Protein AF-A0A7S3HHG1-F1 (afdb_monomer)

Nearest PDB structures (foldseek):
  6znu-assembly1_C  TM=4.482E-01  e=1.434E+00  Bdellovibrio bacteriovorus HD100
  6zng-assembly1_E  TM=4.384E-01  e=2.011E+00  Bdellovibrio bacteriovorus HD100
  1vmi-assembly1_A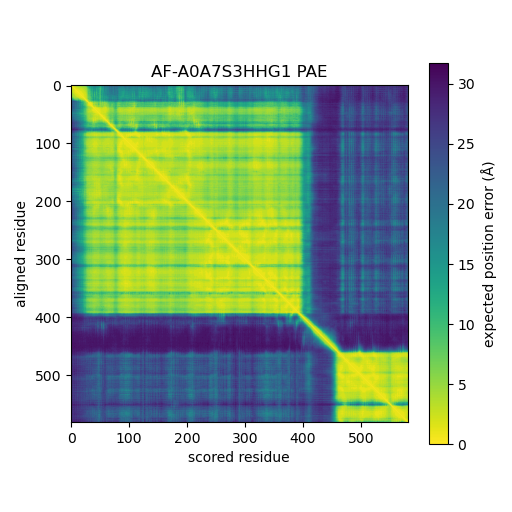-2  TM=3.589E-01  e=1.211E+00  Escherichia coli
  6zn9-assembly1_C  TM=3.569E-01  e=2.984E+00  Bdellovibrio bacteriovorus HD100

Sequence (581 aa):
YDISMGIISLRLALFLSVLLALDVVLSQDVESIAKEVGATFCKYLAFKNQIPRKYFDLCGEPSCNWDDWNDASASKEVAKKERVVLSYGHNGFGNQLWEHSVAFMIAESLKAKLMIAIIPDELSPGGYIPPNSWQGMSAMERMLPKDFQYELLPVNSSVRKLCDEETFLIADRPIDWRDKNYTSNFKRNLVNLINDPKPRCIKLLGYFQNLPLCADDTKRLWTPKLFQNVTIRPGDNDISIYLRCLPRHYHFNGRHFYESILNHTHFDNVWLFQAPECPNKLNENPSKDGIVASVVRLLTENYGAKRWPGLNGTDGTAMLLHDLAGLAMSKKLILPVSSWAFWGGMFSNATEIHVNAPPHHSVMYGQNQYIYHNEKTKEFFGSYSAKENDIIYKTNLTNHHHNKLRSKAVMKTHSSGTASVNAYVEDKNKNNGTAHAAAATSSLAGTGTNKMAQASDTNHTRLPVVFVYTVVPAICPGGLPSYIRIALEQAIFTQPDCDVILVSNFAECAIVRDSVKSVANLKLIDSTTIVSNRTIYYKNVSSSLFMTDGGGELWMTSALRFFIMEDLMLHYNYTEMIHVE

Mean predicted aligned error: 14.92 Å

Solvent-accessible surface area (backbone atoms only — not comparable to full-atom values): 34330 Å² total; per-residue (Å²): 116,72,71,60,55,51,54,51,50,51,51,50,51,51,51,50,50,50,51,51,51,49,50,57,66,70,53,61,61,56,65,65,51,28,65,61,41,21,18,51,51,21,34,48,35,16,74,69,61,76,37,66,60,85,44,39,82,69,31,57,71,60,80,72,80,59,86,49,70,61,69,38,64,52,58,80,63,92,53,84,51,50,40,34,27,38,27,36,36,45,61,19,43,35,30,27,54,38,32,48,54,52,43,47,50,43,11,55,49,57,59,15,32,49,32,38,37,73,56,51,46,91,78,23,77,93,58,41,73,48,70,53,19,65,53,20,46,57,39,45,64,71,58,45,66,72,91,33,39,49,84,74,50,56,89,85,31,67,69,53,50,45,42,72,71,47,81,69,69,53,63,51,43,75,71,55,68,65,33,63,71,50,55,74,42,42,66,62,53,50,52,53,58,71,69,43,64,56,71,42,43,45,35,39,40,42,40,60,78,88,55,88,71,51,61,68,37,52,31,62,61,49,45,64,51,54,46,69,86,63,88,71,64,56,52,80,51,21,35,36,34,50,46,69,56,48,65,91,83,37,74,57,84,56,56,66,54,56,50,58,48,59,76,74,50,89,62,80,48,36,34,36,46,66,41,90,75,38,80,92,69,76,64,94,51,72,90,74,41,52,78,61,49,46,34,52,46,46,40,37,73,76,59,64,33,37,70,54,84,73,64,91,76,84,57,65,41,60,36,52,46,50,51,43,36,32,50,14,57,19,28,24,40,38,38,55,61,41,58,52,44,48,48,23,59,63,56,26,80,38,69,35,35,39,32,51,34,70,92,65,31,81,85,63,81,95,46,85,34,46,30,28,25,34,74,91,80,49,38,34,64,14,38,77,33,82,89,77,71,42,72,52,59,76,42,60,79,85,44,98,68,77,77,93,73,81,81,80,73,86,76,83,74,84,81,87,73,89,77,82,87,78,90,85,81,88,84,89,83,86,85,87,88,82,90,82,91,87,88,86,88,88,86,90,86,85,88,81,83,89,79,85,90,70,89,71,84,71,82,72,78,51,52,78,46,78,44,79,54,74,75,52,81,83,52,30,90,69,38,53,57,68,70,59,54,50,49,52,54,49,46,52,71,74,36,80,69,41,43,38,34,44,35,25,41,35,92,82,29,56,46,40,52,63,66,46,71,83,51,79,86,60,42,79,43,48,41,80,81,50,54,44,74,66,45,54,49,50,51,62,56,43,51,71,74,41,61,81,56,82,73,55,48,56,68,54,48,64,50,48,50,57,47,47,51,53,25,48,26,66,74,68,69,50,90,76,84,87,89,84,133

Secondary structure (DSSP, 8-state):
-HHHHHHHHHHHHHHHHHHHHHHHHHT--HHHHHHHH-HHHHHHHHHTTSS-GGGGGGG-S------STHHHHS--S--SS-EEEEEEE-SSHHHHHHHHHHHHHHHHHTTPEEEEEEPPGGGSGGGSPPTTHHHHHHHHHHHS-GGGBGGGS-TT-HHHHHHHH---EEEESHHHHH-HHHHHHHHHHHHHHHH-SS-EEEEEEE--TTSPP-HHHHHHHHHHHHHTT------TTPEEEEE---TTTS----HHHHHHHHTTS--S-EEEEE-TTS-SS--SSGGG--HHHHHHHIIIIIS--EE--PPSSS-HHHHHHHHHHHHHT-SEEEE-S-HHHHHHHHH---SEEEEEPTTSS---TT-TTEEEEETTTTEEEEEEETTTTEEEEEEETT-SS-----------------PPP----------------------------------------PEEEEEE----TTTGGG-S-HHHHHHHHHHHHH-TTEEEEEEE-TTT-HHHHHHHTT-TT-EEEEGGGT--HHHHHHHHHHHHHHTTTTT--HHHHHHHHHHHHHHHHHHHT-S------

Organism: NCBI:txid89044

Foldseek 3Di:
DVVVVVVVVVVVVVVVVVVVVVVVVLPPPCVVVLLQLALQVVLVCLVVVVDPVVCNVVRDDQDQDAQECVQQADLPDPDLEAEEEEFAQADAQLLNLLRQLSSSSSCNSNSYHAAYEHDQQVRDVVSDGHPRSVLNVVLVCQQDDPSRYLVPDDPPDPLVVQVVPDDDADEADPVQCPDPVNVVCVSVVVVCQRPDSYYHYYHYYYRNPPTDGSLVSSLSHRVCSLCVPADDADDQQEEEEEADPCVVVAPGDFQCLVCVVVVPGGGDAYEYRYDPPQDPDADPDLVPDDRRSVNVCCCCVVRVYDYDDADPDDSVSVRLSNSLNRLQAYQHYEAEQDSSSVSSVSNHPHQAYEYEDPPRDDDPPPDQNYFYAHSVQRQGRWGQDPVVNDTDGPDDPVDPDDDDDDPPDDPDPDDPDDDDDDDDDDDDDDDDDDDDDDDDDDDDDDDDDDDDPDPPPPPPPQAEDEDEDEDDPLCLVVADPPVVLVVLLVCVVPRVSHQYEYEYQCVSRVSNVVVNVVRPRYHYHHLVVQADPVLVVLLVVLCVVCVPVPSCCPVSRVVSSVRSVVSVCVVVVPPDDDDDD

pLDDT: mean 82.78, std 19.8, range [23.3, 98.69]

Radius of gyration: 31.15 Å; Cα contacts (8 Å, |Δi|>4): 803; chains: 1; bounding box: 101×68×92 Å

Structure (mmCIF, N/CA/C/O backbone):
data_AF-A0A7S3HHG1-F1
#
_entry.id   AF-A0A7S3HHG1-F1
#
loop_
_atom_site.group_PDB
_atom_site.id
_atom_site.type_symbol
_atom_site.label_atom_id
_atom_site.label_alt_id
_atom_site.label_comp_id
_atom_site.label_asym_id
_atom_site.label_entity_id
_atom_site.label_seq_id
_atom_site.pdbx_PDB_ins_code
_atom_site.Cartn_x
_atom_site.Cartn_y
_atom_site.Cartn_z
_atom_site.occupancy
_atom_site.B_iso_or_equiv
_atom_site.auth_seq_id
_atom_site.auth_comp_id
_atom_site.auth_asym_id
_atom_site.auth_atom_id
_atom_site.pdbx_PDB_model_num
ATOM 1 N N . TYR A 1 1 ? 6.494 30.020 -58.181 1.00 51.09 1 TYR A N 1
ATOM 2 C CA . TYR A 1 1 ? 5.717 29.652 -56.982 1.00 51.09 1 TYR A CA 1
ATOM 3 C C . TYR A 1 1 ? 5.476 28.140 -56.892 1.00 51.09 1 TYR A C 1
ATOM 5 O O . TYR A 1 1 ? 5.622 27.611 -55.799 1.00 51.09 1 TYR A O 1
ATOM 13 N N . ASP A 1 2 ? 5.264 27.415 -58.000 1.00 53.53 2 ASP A N 1
ATOM 14 C CA . ASP A 1 2 ? 5.011 25.955 -57.972 1.00 53.53 2 ASP A CA 1
ATOM 15 C C . ASP A 1 2 ? 6.161 25.059 -57.475 1.00 53.53 2 ASP A C 1
ATOM 17 O O . ASP A 1 2 ? 5.926 24.085 -56.766 1.00 53.53 2 ASP A O 1
ATOM 21 N N . ILE A 1 3 ? 7.423 25.397 -57.758 1.00 60.91 3 ILE A N 1
ATOM 22 C CA . ILE A 1 3 ? 8.569 24.560 -57.338 1.00 60.91 3 ILE A CA 1
ATOM 23 C C . ILE A 1 3 ? 8.798 24.626 -55.812 1.00 60.91 3 ILE A C 1
ATOM 25 O O . ILE A 1 3 ? 9.244 23.661 -55.195 1.00 60.91 3 ILE A O 1
ATOM 29 N N . SER A 1 4 ? 8.426 25.743 -55.178 1.00 51.41 4 SER A N 1
ATOM 30 C CA . SER A 1 4 ? 8.552 25.941 -53.726 1.00 51.41 4 SER A CA 1
ATOM 31 C C . SER A 1 4 ? 7.576 25.054 -52.938 1.00 51.41 4 SER A C 1
ATOM 33 O O . SER A 1 4 ? 7.961 24.411 -51.962 1.00 51.41 4 SER A O 1
ATOM 35 N N . MET A 1 5 ? 6.332 24.928 -53.416 1.00 55.88 5 MET A N 1
ATOM 36 C CA . MET A 1 5 ? 5.294 24.101 -52.782 1.00 55.88 5 MET A CA 1
ATOM 37 C C . MET A 1 5 ? 5.595 22.597 -52.870 1.00 55.88 5 MET A C 1
ATOM 39 O O . MET A 1 5 ? 5.321 21.855 -51.922 1.00 55.88 5 MET A O 1
ATOM 43 N N . GLY A 1 6 ? 6.223 22.150 -53.965 1.00 67.75 6 GLY A N 1
ATOM 44 C CA . GLY A 1 6 ? 6.654 20.758 -54.128 1.00 67.75 6 GLY A CA 1
ATOM 45 C C . GLY A 1 6 ? 7.761 20.353 -53.149 1.00 67.75 6 GLY A C 1
ATOM 46 O O . GLY A 1 6 ? 7.692 19.286 -52.541 1.00 67.75 6 GLY A O 1
ATOM 47 N N . ILE A 1 7 ? 8.749 21.228 -52.925 1.00 74.06 7 ILE A N 1
ATOM 48 C CA . ILE A 1 7 ? 9.857 20.960 -51.991 1.00 74.06 7 ILE A CA 1
ATOM 49 C C . ILE A 1 7 ? 9.368 20.957 -50.537 1.00 74.06 7 ILE A C 1
ATOM 51 O O . ILE A 1 7 ? 9.813 20.124 -49.745 1.00 74.06 7 ILE A O 1
ATOM 55 N N . ILE A 1 8 ? 8.432 21.843 -50.181 1.00 76.12 8 ILE A N 1
ATOM 56 C CA . ILE A 1 8 ? 7.839 21.875 -48.836 1.00 76.12 8 ILE A CA 1
ATOM 57 C C . ILE A 1 8 ? 7.018 20.605 -48.580 1.00 76.12 8 ILE A C 1
ATOM 59 O O . ILE A 1 8 ? 7.201 19.973 -47.542 1.00 76.12 8 ILE A O 1
ATOM 63 N N . SER A 1 9 ? 6.193 20.173 -49.542 1.00 74.94 9 SER A N 1
ATOM 64 C CA . SER A 1 9 ? 5.398 18.941 -49.412 1.00 74.94 9 SER A CA 1
ATOM 65 C C . SER A 1 9 ? 6.271 17.690 -49.304 1.00 74.94 9 SER A C 1
ATOM 67 O O . SER A 1 9 ? 5.996 16.821 -48.480 1.00 74.94 9 SER A O 1
ATOM 69 N N . LEU A 1 10 ? 7.366 17.615 -50.071 1.00 79.81 10 LEU A N 1
ATOM 70 C CA . LEU A 1 10 ? 8.293 16.485 -50.006 1.00 79.81 10 LEU A CA 1
ATOM 71 C C . LEU A 1 10 ? 9.038 16.436 -48.664 1.00 79.81 10 LEU A C 1
ATOM 73 O O . LEU A 1 10 ? 9.188 15.361 -48.092 1.00 79.81 10 LEU A O 1
ATOM 77 N N . ARG A 1 11 ? 9.459 17.588 -48.121 1.00 77.44 11 ARG A N 1
ATOM 78 C CA . ARG A 1 11 ? 10.091 17.658 -46.792 1.00 77.44 11 ARG A CA 1
ATOM 79 C C . ARG A 1 11 ? 9.116 17.303 -45.674 1.00 77.44 11 ARG A C 1
ATOM 81 O O . ARG A 1 11 ? 9.515 16.589 -44.761 1.00 77.44 11 ARG A O 1
ATOM 88 N N . LEU A 1 12 ? 7.859 17.744 -45.758 1.00 76.62 12 LEU A N 1
ATOM 89 C CA . LEU A 1 12 ? 6.828 17.378 -44.784 1.00 76.62 12 LEU A CA 1
ATOM 90 C C . LEU A 1 12 ? 6.536 15.877 -44.824 1.00 76.62 12 LEU A C 1
ATOM 92 O O . LEU A 1 12 ? 6.476 15.248 -43.775 1.00 76.62 12 LEU A O 1
ATOM 96 N N . ALA A 1 13 ? 6.412 15.296 -46.020 1.00 80.06 13 ALA A N 1
ATOM 97 C CA . ALA A 1 13 ? 6.187 13.865 -46.191 1.00 80.06 13 ALA A CA 1
ATOM 98 C C . ALA A 1 13 ? 7.375 13.038 -45.684 1.00 80.06 13 ALA A C 1
ATOM 100 O O . ALA A 1 13 ? 7.169 12.041 -44.995 1.00 80.06 13 ALA A O 1
ATOM 101 N N . LEU A 1 14 ? 8.615 13.466 -45.954 1.00 78.25 14 LEU A N 1
ATOM 102 C CA . LEU A 1 14 ? 9.813 12.801 -45.435 1.00 78.25 14 LEU A CA 1
ATOM 103 C C . LEU A 1 14 ? 9.878 12.895 -43.903 1.00 78.25 14 LEU A C 1
ATOM 105 O O . LEU A 1 14 ? 10.176 11.907 -43.241 1.00 78.25 14 LEU A O 1
ATOM 109 N N . PHE A 1 15 ? 9.546 14.058 -43.338 1.00 78.56 15 PHE A N 1
ATOM 110 C CA . PHE A 1 15 ? 9.521 14.274 -41.892 1.00 78.56 15 PHE A CA 1
ATOM 111 C C . PHE A 1 15 ? 8.430 13.437 -41.210 1.00 78.56 15 PHE A C 1
ATOM 113 O O . PHE A 1 15 ? 8.706 12.784 -40.208 1.00 78.56 15 PHE A O 1
ATOM 120 N N . LEU A 1 16 ? 7.226 13.365 -41.792 1.00 71.44 16 LEU A N 1
ATOM 121 C CA . LEU A 1 16 ? 6.150 12.492 -41.313 1.00 71.44 16 LEU A CA 1
ATOM 122 C C . LEU A 1 16 ? 6.528 11.013 -41.422 1.00 71.44 16 LEU A C 1
ATOM 124 O O . LEU A 1 16 ? 6.250 10.250 -40.509 1.00 71.44 16 LEU A O 1
ATOM 128 N N . SER A 1 17 ? 7.179 10.603 -42.512 1.00 67.81 17 SER A N 1
ATOM 129 C CA . SER A 1 17 ? 7.607 9.212 -42.717 1.00 67.81 17 SER A CA 1
ATOM 130 C C . SER A 1 17 ? 8.683 8.804 -41.712 1.00 67.81 17 SER A C 1
ATOM 132 O O . SER A 1 17 ? 8.648 7.694 -41.193 1.00 67.81 17 SER A O 1
ATOM 134 N N . VAL A 1 18 ? 9.613 9.712 -41.398 1.00 70.56 18 VAL A N 1
ATOM 135 C CA . VAL A 1 18 ? 10.636 9.508 -40.365 1.00 70.56 18 VAL A CA 1
ATOM 136 C C . VAL A 1 18 ? 10.000 9.458 -38.977 1.00 70.56 18 VAL A C 1
ATOM 138 O O . VAL A 1 18 ? 10.340 8.566 -38.209 1.00 70.56 18 VAL A O 1
ATOM 141 N N . LEU A 1 19 ? 9.040 10.337 -38.671 1.00 63.97 19 LEU A N 1
ATOM 142 C CA . LEU A 1 19 ? 8.288 10.299 -37.412 1.00 63.97 19 LEU A CA 1
ATOM 143 C C . LEU A 1 19 ? 7.469 9.011 -37.264 1.00 63.97 19 LEU A C 1
ATOM 145 O O . LEU A 1 19 ? 7.528 8.384 -36.215 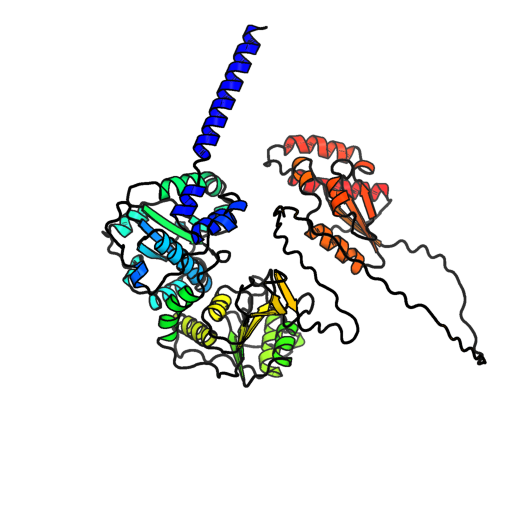1.00 63.97 19 LEU A O 1
ATOM 149 N N . LEU A 1 20 ? 6.774 8.576 -38.317 1.00 58.56 20 LEU A N 1
ATOM 150 C CA . LEU A 1 20 ? 5.998 7.334 -38.325 1.00 58.56 20 LEU A CA 1
ATOM 151 C C . LEU A 1 20 ? 6.901 6.099 -38.231 1.00 58.56 20 LEU A C 1
ATOM 153 O O . LEU A 1 20 ? 6.572 5.157 -37.520 1.00 58.56 20 LEU A O 1
ATOM 157 N N . ALA A 1 21 ? 8.062 6.097 -38.891 1.00 57.41 21 ALA A N 1
ATOM 158 C CA . ALA A 1 21 ? 9.041 5.021 -38.754 1.00 57.41 21 ALA A CA 1
ATOM 159 C C . ALA A 1 21 ? 9.677 4.996 -37.352 1.00 57.41 21 ALA A C 1
ATOM 161 O O . ALA A 1 21 ? 9.893 3.918 -36.802 1.00 57.41 21 ALA A O 1
ATOM 162 N N . LEU A 1 22 ? 9.933 6.161 -36.747 1.00 55.84 22 LEU A N 1
ATOM 163 C CA . LEU A 1 22 ? 10.381 6.279 -35.356 1.00 55.84 22 LEU A CA 1
ATOM 164 C C . LEU A 1 22 ? 9.316 5.764 -34.382 1.00 55.84 22 LEU A C 1
ATOM 166 O O . LEU A 1 22 ? 9.667 5.024 -33.467 1.00 55.84 22 LEU A O 1
ATOM 170 N N . ASP A 1 23 ? 8.037 6.071 -34.608 1.00 54.88 23 ASP A N 1
ATOM 171 C CA . ASP A 1 23 ? 6.928 5.559 -33.794 1.00 54.88 23 ASP A CA 1
ATOM 172 C C . ASP A 1 23 ? 6.768 4.039 -33.932 1.00 54.88 23 ASP A C 1
ATOM 174 O O . ASP A 1 23 ? 6.590 3.349 -32.932 1.00 54.88 23 ASP A O 1
ATOM 178 N N . VAL A 1 24 ? 6.918 3.488 -35.142 1.00 54.91 24 VAL A N 1
ATOM 179 C CA . VAL A 1 24 ? 6.840 2.035 -35.395 1.00 54.91 24 VAL A CA 1
ATOM 180 C C . VAL A 1 24 ? 8.033 1.279 -34.789 1.00 54.91 24 VAL A C 1
ATOM 182 O O . VAL A 1 24 ? 7.876 0.166 -34.289 1.00 54.91 24 VAL A O 1
ATOM 185 N N . VAL A 1 25 ? 9.230 1.876 -34.765 1.00 52.72 25 VAL A N 1
ATOM 186 C CA . VAL A 1 25 ? 10.407 1.281 -34.102 1.00 52.72 25 VAL A CA 1
ATOM 187 C C . VAL A 1 25 ? 10.326 1.423 -32.572 1.00 52.72 25 VAL A C 1
ATOM 189 O O . VAL A 1 25 ? 10.787 0.541 -31.848 1.00 52.72 25 VAL A O 1
ATOM 192 N N . LEU A 1 26 ? 9.685 2.477 -32.052 1.00 52.38 26 LEU A N 1
ATOM 193 C CA . LEU A 1 26 ? 9.400 2.659 -30.617 1.00 52.38 26 LEU A CA 1
ATOM 194 C C . LEU A 1 26 ? 8.165 1.871 -30.139 1.00 52.38 26 LEU A C 1
ATOM 196 O O . LEU A 1 26 ? 7.981 1.637 -28.935 1.00 52.38 26 LEU A O 1
ATOM 200 N N . SER A 1 27 ? 7.338 1.395 -31.069 1.00 52.78 27 SER A N 1
ATOM 201 C CA . SER A 1 27 ? 6.243 0.466 -30.814 1.00 52.78 27 SER A CA 1
ATOM 202 C C . SER A 1 27 ? 6.686 -0.995 -30.878 1.00 52.78 27 SER A C 1
ATOM 204 O O . SER A 1 27 ? 5.849 -1.852 -31.159 1.00 52.78 27 SER A O 1
ATOM 206 N N . GLN A 1 28 ? 7.961 -1.313 -30.598 1.00 57.53 28 GLN A N 1
ATOM 207 C CA . GLN A 1 28 ? 8.316 -2.697 -30.277 1.00 57.53 28 GLN A CA 1
ATOM 208 C C . GLN A 1 28 ? 7.333 -3.212 -29.226 1.00 57.53 28 GLN A C 1
ATOM 210 O O . GLN A 1 28 ? 7.053 -2.548 -28.216 1.00 57.53 28 GLN A O 1
ATOM 215 N N . ASP A 1 29 ? 6.728 -4.345 -29.564 1.00 67.50 29 ASP A N 1
ATOM 216 C CA . ASP A 1 29 ? 5.526 -4.824 -28.921 1.00 67.50 29 ASP A CA 1
ATOM 217 C C . ASP A 1 29 ? 5.877 -5.415 -27.558 1.00 67.50 29 ASP A C 1
ATOM 219 O O . ASP A 1 29 ? 6.175 -6.603 -27.416 1.00 67.50 29 ASP A O 1
ATOM 223 N N . VAL A 1 30 ? 5.874 -4.549 -26.543 1.00 70.06 30 VAL A N 1
ATOM 224 C CA . VAL A 1 30 ? 6.041 -4.933 -25.136 1.00 70.06 30 VAL A CA 1
ATOM 225 C C . VAL A 1 30 ? 5.011 -5.982 -24.734 1.00 70.06 30 VAL A C 1
ATOM 227 O O . VAL A 1 30 ? 5.243 -6.680 -23.761 1.00 70.06 30 VAL A O 1
ATOM 230 N N . GLU A 1 31 ? 3.915 -6.159 -25.478 1.00 70.69 31 GLU A N 1
ATOM 231 C CA . GLU A 1 31 ? 2.970 -7.252 -25.254 1.00 70.69 31 GLU A CA 1
ATOM 232 C C . GLU A 1 31 ? 3.641 -8.630 -25.353 1.00 70.69 31 GLU A C 1
ATOM 234 O O . GLU A 1 31 ? 3.472 -9.456 -24.455 1.00 70.69 31 GLU A O 1
ATOM 239 N N . SER A 1 32 ? 4.430 -8.876 -26.405 1.00 75.69 32 SER A N 1
ATOM 240 C CA . SER A 1 32 ? 5.146 -10.150 -26.584 1.00 75.69 32 SER A CA 1
ATOM 241 C C . SER A 1 32 ? 6.109 -10.424 -25.424 1.00 75.69 32 SER A C 1
ATOM 243 O O . SER A 1 32 ? 6.144 -11.522 -24.873 1.00 75.69 32 SER A O 1
ATOM 245 N N . ILE A 1 33 ? 6.801 -9.374 -24.986 1.00 70.69 33 ILE A N 1
ATOM 246 C CA . ILE A 1 33 ? 7.760 -9.397 -23.882 1.00 70.69 33 ILE A CA 1
ATOM 247 C C . ILE A 1 33 ? 7.053 -9.599 -22.542 1.00 70.69 33 ILE A C 1
ATOM 249 O O . ILE A 1 33 ? 7.497 -10.385 -21.716 1.00 70.69 33 ILE A O 1
ATOM 253 N N . ALA A 1 34 ? 5.929 -8.925 -22.318 1.00 72.38 34 ALA A N 1
ATOM 254 C CA . ALA A 1 34 ? 5.151 -9.054 -21.096 1.00 72.38 34 ALA A CA 1
ATOM 255 C C . ALA A 1 34 ? 4.650 -10.496 -20.911 1.00 72.38 34 ALA A C 1
ATOM 257 O O . ALA A 1 34 ? 4.668 -11.008 -19.795 1.00 72.38 34 ALA A O 1
ATOM 258 N N . LYS A 1 35 ? 4.287 -11.178 -22.006 1.00 70.75 35 LYS A N 1
ATOM 259 C CA . LYS A 1 35 ? 3.937 -12.606 -21.991 1.00 70.75 35 LYS A CA 1
ATOM 260 C C . LYS A 1 35 ? 5.140 -13.510 -21.684 1.00 70.75 35 LYS A C 1
ATOM 262 O O . LYS A 1 35 ? 4.961 -14.497 -20.981 1.00 70.75 35 LYS A O 1
ATOM 267 N N . GLU A 1 36 ? 6.345 -13.175 -22.158 1.00 73.19 36 GLU A N 1
ATOM 268 C CA . GLU A 1 36 ? 7.582 -13.934 -21.870 1.00 73.19 36 GLU A CA 1
ATOM 269 C C . GLU A 1 36 ? 8.050 -13.769 -20.413 1.00 73.19 36 GLU A C 1
ATOM 271 O O . GLU A 1 36 ? 8.520 -14.724 -19.804 1.00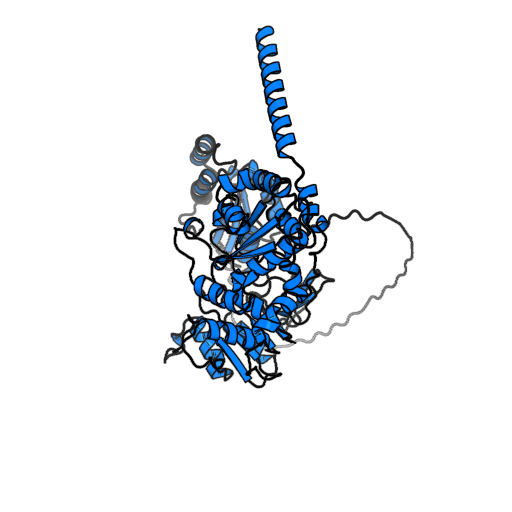 73.19 36 GLU A O 1
ATOM 276 N N . VAL A 1 37 ? 7.895 -12.574 -19.832 1.00 72.25 37 VAL A N 1
ATOM 277 C CA . VAL A 1 37 ? 8.373 -12.263 -18.468 1.00 72.25 37 VAL A CA 1
ATOM 278 C C . VAL A 1 37 ? 7.410 -12.741 -17.377 1.00 72.25 37 VAL A C 1
ATOM 280 O O . VAL A 1 37 ? 7.778 -12.774 -16.206 1.00 72.25 37 VAL A O 1
ATOM 283 N N . GLY A 1 38 ? 6.185 -13.114 -17.746 1.00 82.75 38 GLY A N 1
ATOM 284 C CA . GLY A 1 38 ? 5.195 -13.682 -16.838 1.00 82.75 38 GLY A CA 1
ATOM 285 C C . GLY A 1 38 ? 4.066 -12.745 -16.450 1.00 82.75 38 GLY A C 1
ATOM 286 O O . GLY A 1 38 ? 4.162 -11.516 -16.503 1.00 82.75 38 GLY A O 1
ATOM 287 N N . ALA A 1 39 ? 2.981 -13.360 -15.986 1.00 83.62 39 ALA A N 1
ATOM 288 C CA . ALA A 1 39 ? 1.731 -12.687 -15.666 1.00 83.62 39 ALA A CA 1
ATOM 289 C C . ALA A 1 39 ? 1.879 -11.569 -14.623 1.00 83.62 39 ALA A C 1
ATOM 291 O O . ALA A 1 39 ? 1.313 -10.492 -14.805 1.00 83.62 39 ALA A O 1
ATOM 292 N N . THR A 1 40 ? 2.669 -11.773 -13.562 1.00 83.56 40 THR A N 1
ATOM 293 C CA . THR A 1 40 ? 2.893 -10.756 -12.518 1.00 83.56 40 THR A CA 1
ATOM 294 C C . THR A 1 40 ? 3.522 -9.495 -13.095 1.00 83.56 40 THR A C 1
ATOM 296 O O . THR A 1 40 ? 3.032 -8.385 -12.875 1.00 83.56 40 THR A O 1
ATOM 299 N N . PHE A 1 41 ? 4.594 -9.657 -13.872 1.00 84.56 41 PHE A N 1
ATOM 300 C CA . PHE A 1 41 ? 5.296 -8.527 -14.460 1.00 84.56 41 PHE A CA 1
ATOM 301 C C . PHE A 1 41 ? 4.469 -7.864 -15.564 1.00 84.56 41 PHE A C 1
ATOM 303 O O . PHE A 1 41 ? 4.393 -6.640 -15.632 1.00 84.56 41 PHE A O 1
ATOM 310 N N . CYS A 1 42 ? 3.755 -8.651 -16.369 1.00 86.12 42 CYS A N 1
ATOM 311 C CA . CYS A 1 42 ? 2.788 -8.143 -17.336 1.00 86.12 42 CYS A CA 1
ATOM 312 C C . CYS A 1 42 ? 1.710 -7.274 -16.667 1.00 86.12 42 CYS A C 1
ATOM 314 O O . CYS A 1 42 ? 1.481 -6.137 -17.090 1.00 86.12 42 CYS A O 1
ATOM 316 N N . LYS A 1 43 ? 1.101 -7.757 -15.572 1.00 86.12 43 LYS A N 1
ATOM 317 C CA . LYS A 1 43 ? 0.109 -7.000 -14.791 1.00 86.12 43 LYS A CA 1
ATOM 318 C C . LYS A 1 43 ? 0.715 -5.716 -14.220 1.00 86.12 43 LYS A C 1
ATOM 320 O O . LYS A 1 43 ? 0.052 -4.679 -14.255 1.00 86.12 43 LYS A O 1
ATOM 325 N N . TYR A 1 44 ? 1.975 -5.739 -13.777 1.00 86.44 44 TYR A N 1
ATOM 326 C CA . TYR A 1 44 ? 2.698 -4.532 -13.358 1.00 86.44 44 TYR A CA 1
ATOM 327 C C . TYR A 1 44 ? 2.832 -3.502 -14.484 1.00 86.44 44 TYR A C 1
ATOM 329 O O . TYR A 1 44 ? 2.480 -2.334 -14.295 1.00 86.44 44 TYR A O 1
ATOM 337 N N . LEU A 1 45 ? 3.269 -3.923 -15.672 1.00 86.75 45 LEU A N 1
ATOM 338 C CA . LEU A 1 45 ? 3.402 -3.030 -16.824 1.00 86.75 45 LEU A CA 1
ATOM 339 C C . LEU A 1 45 ? 2.050 -2.450 -17.256 1.00 86.75 45 LEU A C 1
ATOM 341 O O . LEU A 1 45 ? 1.967 -1.262 -17.575 1.00 86.75 45 LEU A O 1
ATOM 345 N N . ALA A 1 46 ? 0.981 -3.252 -17.222 1.00 84.38 46 ALA A N 1
ATOM 346 C CA . ALA A 1 46 ? -0.375 -2.792 -17.518 1.00 84.38 46 ALA A CA 1
ATOM 347 C C . ALA A 1 46 ? -0.876 -1.788 -16.470 1.00 84.38 46 ALA A C 1
ATOM 349 O O . ALA A 1 46 ? -1.419 -0.739 -16.820 1.00 84.38 46 ALA A O 1
ATOM 350 N N . PHE A 1 47 ? -0.639 -2.064 -15.185 1.00 83.88 47 PHE A N 1
ATOM 351 C CA . PHE A 1 47 ? -0.990 -1.168 -14.083 1.00 83.88 47 PHE A CA 1
ATOM 352 C C . PHE A 1 47 ? -0.286 0.193 -14.204 1.00 83.88 47 PHE A C 1
ATOM 354 O O . PHE A 1 47 ? -0.897 1.240 -13.974 1.00 83.88 47 PHE A O 1
ATOM 361 N N . LYS A 1 48 ? 0.980 0.193 -14.637 1.00 84.38 48 LYS A N 1
ATOM 362 C CA . LYS A 1 48 ? 1.785 1.400 -14.884 1.00 84.38 48 LYS A CA 1
ATOM 363 C C . LYS A 1 48 ? 1.532 2.075 -16.229 1.00 84.38 48 LYS A C 1
ATOM 365 O O . LYS A 1 48 ? 2.246 3.018 -16.570 1.00 84.38 48 LYS A O 1
ATOM 370 N N . ASN A 1 49 ? 0.524 1.624 -16.978 1.00 83.25 49 ASN A N 1
ATOM 371 C CA . ASN A 1 49 ? 0.202 2.103 -18.323 1.00 83.25 49 ASN A CA 1
ATOM 372 C C . ASN A 1 49 ? 1.400 2.044 -19.294 1.00 83.25 49 ASN A C 1
ATOM 374 O O . ASN A 1 49 ? 1.456 2.811 -20.251 1.00 83.25 49 ASN A O 1
ATOM 378 N N . GLN A 1 50 ? 2.365 1.152 -19.048 1.00 82.62 50 GLN A N 1
ATOM 379 C CA . GLN A 1 50 ? 3.492 0.899 -19.955 1.00 82.62 50 GLN A CA 1
ATOM 380 C C . GLN A 1 50 ? 3.072 -0.007 -21.117 1.00 82.62 50 GLN A C 1
ATOM 382 O O . GLN A 1 50 ? 3.658 0.039 -22.198 1.00 82.62 50 GLN A O 1
ATOM 387 N N . ILE A 1 51 ? 2.005 -0.780 -20.902 1.00 82.62 51 ILE A N 1
ATOM 388 C CA . ILE A 1 51 ? 1.192 -1.412 -21.941 1.00 82.62 51 ILE A CA 1
ATOM 389 C C . ILE A 1 51 ? -0.278 -1.000 -21.768 1.00 82.62 51 ILE A C 1
ATOM 391 O O . ILE A 1 51 ? -0.684 -0.632 -20.659 1.00 82.62 51 ILE A O 1
ATOM 395 N N . PRO A 1 52 ? -1.100 -1.039 -22.834 1.00 79.94 52 PRO A N 1
ATOM 396 C CA . PRO A 1 52 ? -2.517 -0.705 -22.734 1.00 79.94 52 PRO A CA 1
ATOM 397 C C . PRO A 1 52 ? -3.248 -1.525 -21.661 1.00 79.94 52 PRO A C 1
ATOM 399 O O . PRO A 1 52 ? -3.128 -2.745 -21.609 1.00 79.94 52 PRO A O 1
ATOM 402 N N . ARG A 1 53 ? -4.085 -0.875 -20.842 1.00 76.06 53 ARG A N 1
ATOM 403 C CA . ARG A 1 53 ? -4.815 -1.542 -19.742 1.00 76.06 53 ARG A CA 1
ATOM 404 C C . ARG A 1 53 ? -5.685 -2.721 -20.175 1.00 76.06 53 ARG A C 1
ATOM 406 O O . ARG A 1 53 ? -5.891 -3.620 -19.373 1.00 76.06 53 ARG A O 1
ATOM 413 N N . LYS A 1 54 ? -6.150 -2.753 -21.432 1.00 79.38 54 LYS A N 1
ATOM 414 C CA . LYS A 1 54 ? -6.887 -3.898 -22.002 1.00 79.38 54 LYS A CA 1
ATOM 415 C C . LYS A 1 54 ? -6.112 -5.222 -21.916 1.00 79.38 54 LYS A C 1
ATOM 417 O O . LYS A 1 54 ? -6.716 -6.279 -22.022 1.00 79.38 54 LYS A O 1
ATOM 422 N N . TYR A 1 55 ? -4.790 -5.164 -21.739 1.00 75.19 55 TYR A N 1
ATOM 423 C CA . TYR A 1 55 ? -3.942 -6.340 -21.573 1.00 75.19 55 TYR A CA 1
ATOM 424 C C . TYR A 1 55 ? -3.882 -6.860 -20.139 1.00 75.19 55 TYR A C 1
ATOM 426 O O . TYR A 1 55 ? -3.388 -7.962 -19.948 1.00 75.19 55 TYR A O 1
ATOM 434 N N . PHE A 1 56 ? -4.393 -6.126 -19.145 1.00 78.88 56 PHE A N 1
ATOM 435 C CA . PHE A 1 56 ? -4.353 -6.559 -17.746 1.00 78.88 56 PHE A CA 1
ATOM 436 C C . PHE A 1 56 ? -4.991 -7.945 -17.557 1.00 78.88 56 PHE A C 1
ATOM 438 O O . PHE A 1 56 ? -4.390 -8.818 -16.936 1.00 78.88 56 PHE A O 1
ATOM 445 N N . ASP A 1 57 ? -6.147 -8.169 -18.186 1.00 78.69 57 ASP A N 1
ATOM 446 C CA . ASP A 1 57 ? -6.862 -9.452 -18.149 1.00 78.69 57 ASP A CA 1
ATOM 447 C C . ASP A 1 57 ? -6.240 -10.508 -19.087 1.00 78.69 57 ASP A C 1
ATOM 449 O O . ASP A 1 57 ? -6.486 -11.702 -18.941 1.00 78.69 57 ASP A O 1
ATOM 453 N N . LEU A 1 58 ? -5.400 -10.085 -20.041 1.00 81.19 58 LEU A N 1
ATOM 454 C CA . LEU A 1 58 ? -4.698 -10.963 -20.988 1.00 81.19 58 LEU A CA 1
ATOM 455 C C . LEU A 1 58 ? -3.342 -11.450 -20.465 1.00 81.19 58 LEU A C 1
ATOM 457 O O . LEU A 1 58 ? -2.752 -12.353 -21.056 1.00 81.19 58 LEU A O 1
ATOM 461 N N . CYS A 1 59 ? -2.845 -10.870 -19.372 1.00 81.50 59 CYS A N 1
ATOM 462 C CA . CYS A 1 59 ? -1.596 -11.280 -18.741 1.00 81.50 59 CYS A CA 1
ATOM 463 C C . CYS A 1 59 ? -1.671 -12.683 -18.114 1.00 81.50 59 CYS A C 1
ATOM 465 O O . CYS A 1 59 ? -0.628 -13.248 -17.808 1.00 81.50 59 CYS A O 1
ATOM 467 N N . GLY A 1 60 ? -2.872 -13.245 -17.930 1.00 82.69 60 GLY A N 1
ATOM 468 C CA . GLY A 1 60 ? -3.079 -14.505 -17.214 1.00 82.69 60 GLY A CA 1
ATOM 469 C C . GLY A 1 60 ? -2.976 -14.342 -15.696 1.00 82.69 60 GLY A C 1
ATOM 470 O O . GLY A 1 60 ? -2.843 -13.230 -15.180 1.00 82.69 60 GLY A O 1
ATOM 471 N N . GLU A 1 61 ? -3.057 -15.446 -14.958 1.00 80.56 61 GLU A N 1
ATOM 472 C CA . GLU A 1 61 ? -2.810 -15.435 -13.514 1.00 80.56 61 GLU A CA 1
ATOM 473 C C . GLU A 1 61 ? -1.311 -15.523 -13.204 1.00 80.56 61 GLU A C 1
ATOM 475 O O . GLU A 1 61 ? -0.582 -16.163 -13.966 1.00 80.56 61 GLU A O 1
ATOM 480 N N . PRO A 1 62 ? -0.830 -14.875 -12.121 1.00 80.06 62 PRO A N 1
ATOM 481 C CA . PRO A 1 62 ? 0.526 -15.069 -11.618 1.00 80.06 62 PRO A CA 1
ATOM 482 C C . PRO A 1 62 ? 0.907 -16.554 -11.567 1.00 80.06 62 PRO A C 1
ATOM 484 O O . PRO A 1 62 ? 0.090 -17.382 -11.165 1.00 80.06 62 PRO A O 1
ATOM 487 N N . SER A 1 63 ? 2.139 -16.892 -11.963 1.00 76.31 63 SER A N 1
ATOM 488 C CA . SER A 1 63 ? 2.674 -18.233 -11.704 1.00 76.31 63 SER A CA 1
ATOM 489 C C . SER A 1 63 ? 2.781 -18.405 -10.194 1.00 76.31 63 SER A C 1
ATOM 491 O O . SER A 1 63 ? 3.488 -17.636 -9.544 1.00 76.31 63 SER A O 1
ATOM 493 N N . CYS A 1 64 ? 2.034 -19.368 -9.661 1.00 78.88 64 CYS A N 1
ATOM 494 C CA . CYS A 1 64 ? 2.016 -19.710 -8.245 1.00 78.88 64 CYS A CA 1
ATOM 495 C C . CYS A 1 64 ? 2.436 -21.176 -8.077 1.00 78.88 64 CYS A C 1
ATOM 497 O O . CYS A 1 64 ? 1.601 -22.034 -7.789 1.00 78.88 64 CYS A O 1
ATOM 499 N N . ASN A 1 65 ? 3.709 -21.476 -8.352 1.00 78.12 65 ASN A N 1
ATOM 500 C CA . ASN A 1 65 ? 4.264 -22.827 -8.252 1.00 78.12 65 ASN A CA 1
ATOM 501 C C . ASN A 1 65 ? 5.491 -22.890 -7.320 1.00 78.12 65 ASN A C 1
ATOM 503 O O . ASN A 1 65 ? 6.427 -23.637 -7.597 1.00 78.12 65 ASN A O 1
ATOM 507 N N . TRP A 1 66 ? 5.531 -22.100 -6.239 1.00 73.38 66 TRP A N 1
ATOM 508 C CA . TRP A 1 66 ? 6.734 -22.011 -5.389 1.00 73.38 66 TRP A CA 1
ATOM 509 C C . TRP A 1 66 ? 6.749 -23.056 -4.282 1.00 73.38 66 TRP A C 1
ATOM 511 O O . TRP A 1 66 ? 6.159 -22.823 -3.229 1.00 73.38 66 TRP A O 1
ATOM 521 N N . ASP A 1 67 ? 7.464 -24.166 -4.449 1.00 74.81 67 ASP A N 1
ATOM 522 C CA . ASP A 1 67 ? 7.501 -25.184 -3.398 1.00 74.81 67 ASP A CA 1
ATOM 523 C C . ASP A 1 67 ? 8.375 -24.768 -2.211 1.00 74.81 67 ASP A C 1
ATOM 525 O O . ASP A 1 67 ? 7.966 -24.938 -1.056 1.00 74.81 67 ASP A O 1
ATOM 529 N N . ASP A 1 68 ? 9.535 -24.164 -2.477 1.00 77.62 68 ASP A N 1
ATOM 530 C CA . ASP A 1 68 ? 10.433 -23.624 -1.459 1.00 77.62 68 ASP A CA 1
ATOM 531 C C . ASP A 1 68 ? 11.447 -22.602 -2.028 1.00 77.62 68 ASP A C 1
ATOM 533 O O . ASP A 1 68 ? 11.393 -22.182 -3.184 1.00 77.62 68 ASP A O 1
ATOM 537 N N . TRP A 1 69 ? 12.401 -22.179 -1.191 1.00 78.62 69 TRP A N 1
ATOM 538 C CA . TRP A 1 69 ? 13.494 -21.292 -1.597 1.00 78.62 69 TRP A CA 1
ATOM 539 C C . TRP A 1 69 ? 14.463 -21.928 -2.609 1.00 78.62 69 TRP A C 1
ATOM 541 O O . TRP A 1 69 ? 15.169 -21.197 -3.298 1.00 78.62 69 TRP A O 1
ATOM 551 N N . ASN A 1 70 ? 14.537 -23.256 -2.724 1.00 79.19 70 ASN A N 1
ATOM 552 C CA . ASN A 1 70 ? 15.465 -23.915 -3.647 1.00 79.19 70 ASN A CA 1
ATOM 553 C C . ASN A 1 70 ? 15.067 -23.694 -5.109 1.00 79.19 70 ASN A C 1
ATOM 555 O O . ASN A 1 70 ? 15.940 -23.608 -5.975 1.00 79.19 70 ASN A O 1
ATOM 559 N N . ASP A 1 71 ? 13.774 -23.518 -5.386 1.00 71.50 71 ASP A N 1
ATOM 560 C CA . ASP A 1 71 ? 13.296 -23.173 -6.726 1.00 71.50 71 ASP A CA 1
ATOM 561 C C . ASP A 1 71 ? 13.855 -21.838 -7.237 1.00 71.50 71 ASP A C 1
ATOM 563 O O . ASP A 1 71 ? 14.047 -21.682 -8.443 1.00 71.50 71 ASP A O 1
ATOM 567 N N . ALA A 1 72 ? 14.178 -20.902 -6.337 1.00 69.31 72 ALA A N 1
ATOM 568 C CA . ALA A 1 72 ? 14.754 -19.601 -6.683 1.00 69.31 72 ALA A CA 1
ATOM 569 C C . ALA A 1 72 ? 16.291 -19.553 -6.642 1.00 69.31 72 ALA A C 1
ATOM 571 O O . ALA A 1 72 ? 16.889 -18.582 -7.118 1.00 69.31 72 ALA A O 1
ATOM 572 N N . SER A 1 73 ? 16.945 -20.571 -6.070 1.00 70.44 73 SER A N 1
ATOM 573 C CA . SER A 1 73 ? 18.410 -20.671 -6.032 1.00 70.44 73 SER A CA 1
ATOM 574 C C . SER A 1 73 ? 18.970 -21.483 -7.201 1.00 70.44 73 SER A C 1
ATOM 576 O O . SER A 1 73 ? 20.062 -21.185 -7.695 1.00 70.44 73 SER A O 1
ATOM 578 N N . ALA A 1 74 ? 18.227 -22.486 -7.675 1.00 65.00 74 ALA A N 1
ATOM 579 C CA . ALA A 1 74 ? 18.625 -23.313 -8.800 1.00 65.00 74 ALA A CA 1
ATOM 580 C C . ALA A 1 74 ? 18.341 -22.589 -10.124 1.00 65.00 74 ALA A C 1
ATOM 582 O O . ALA A 1 74 ? 17.190 -22.484 -10.546 1.00 65.00 74 ALA A O 1
ATOM 583 N N . SER A 1 75 ? 19.386 -22.162 -10.847 1.00 60.56 75 SER A N 1
ATOM 584 C CA . SER A 1 75 ? 19.218 -21.895 -12.279 1.00 60.56 75 SER A CA 1
ATOM 585 C C . SER A 1 75 ? 18.897 -23.235 -12.944 1.00 60.56 75 SER A C 1
ATOM 587 O O . SER A 1 75 ? 19.791 -24.053 -13.187 1.00 60.56 75 SER A O 1
ATOM 589 N N . LYS A 1 76 ? 17.608 -23.524 -13.145 1.00 55.03 76 LYS A N 1
ATOM 590 C CA . LYS A 1 76 ? 17.169 -24.740 -13.829 1.00 55.03 76 LYS A CA 1
ATOM 591 C C . LYS A 1 76 ? 17.682 -24.644 -15.274 1.00 55.03 76 LYS A C 1
ATOM 593 O O . LYS A 1 76 ? 17.117 -23.925 -16.090 1.00 55.03 76 LYS A O 1
ATOM 598 N N . GLU A 1 77 ? 18.772 -25.368 -15.531 1.00 54.34 77 GLU A N 1
ATOM 599 C CA . GLU A 1 77 ? 19.525 -25.486 -16.788 1.00 54.34 77 GLU A CA 1
ATOM 600 C C . GLU A 1 77 ? 20.427 -24.305 -17.179 1.00 54.34 77 GLU A C 1
ATOM 602 O O . GLU A 1 77 ? 20.212 -23.153 -16.808 1.00 54.34 77 GLU A O 1
ATOM 607 N N . VAL A 1 78 ? 21.449 -24.621 -17.988 1.00 52.47 78 VAL A N 1
ATOM 608 C CA . VAL A 1 78 ? 22.271 -23.673 -18.760 1.00 52.47 78 VAL A CA 1
ATOM 609 C C . VAL A 1 78 ? 21.368 -23.015 -19.807 1.00 52.47 78 VAL A C 1
ATOM 611 O O . VAL A 1 78 ? 21.447 -23.282 -21.008 1.00 52.47 78 VAL A O 1
ATOM 614 N N . ALA A 1 79 ? 20.428 -22.193 -19.350 1.00 56.81 79 ALA A N 1
ATOM 615 C CA . ALA A 1 79 ? 19.645 -21.357 -20.226 1.00 56.81 79 ALA A CA 1
ATOM 616 C C . ALA A 1 79 ? 20.628 -20.462 -20.986 1.00 56.81 79 ALA A C 1
ATOM 618 O O . ALA A 1 79 ? 21.518 -19.848 -20.399 1.00 56.81 79 ALA A O 1
ATOM 619 N N . LYS A 1 80 ? 20.460 -20.354 -22.308 1.00 66.75 80 LYS A N 1
ATOM 620 C CA . LYS A 1 80 ? 21.292 -19.489 -23.169 1.00 66.75 80 LYS A CA 1
ATOM 621 C C . LYS A 1 80 ? 21.310 -18.013 -22.726 1.00 66.75 80 LYS A C 1
ATOM 623 O O . LYS A 1 80 ? 22.116 -17.251 -23.245 1.00 66.75 80 LYS A O 1
ATOM 628 N N . LYS A 1 81 ? 20.416 -17.621 -21.812 1.00 81.12 81 LYS A N 1
ATOM 629 C CA . LYS A 1 81 ? 20.235 -16.281 -21.256 1.00 81.12 81 LYS A CA 1
ATOM 630 C C . LYS A 1 81 ? 20.293 -16.365 -19.725 1.00 81.12 81 LYS A C 1
ATOM 632 O O . LYS A 1 81 ? 19.267 -16.580 -19.088 1.00 81.12 81 LYS A O 1
ATOM 637 N N . GLU A 1 82 ? 21.471 -16.210 -19.126 1.00 88.75 82 GLU A N 1
ATOM 638 C CA . GLU A 1 82 ? 21.572 -16.077 -17.666 1.00 88.75 82 GLU A CA 1
ATOM 639 C C . GLU A 1 82 ? 20.847 -14.795 -17.218 1.00 88.75 82 GLU A C 1
ATOM 641 O O . GLU A 1 82 ? 20.953 -13.733 -17.849 1.00 88.75 82 GLU A O 1
ATOM 646 N N . ARG A 1 83 ? 20.058 -14.893 -16.150 1.00 90.94 83 ARG A N 1
ATOM 647 C CA . ARG A 1 83 ? 19.305 -13.773 -15.586 1.00 90.94 83 ARG A CA 1
ATOM 648 C C . ARG A 1 83 ? 19.463 -13.770 -14.080 1.00 90.94 83 ARG A C 1
ATOM 650 O O . ARG A 1 83 ? 19.355 -14.812 -13.436 1.00 90.94 83 ARG A O 1
ATOM 657 N N . VAL A 1 84 ? 19.673 -12.581 -13.535 1.00 93.94 84 VAL A N 1
ATOM 658 C CA . VAL A 1 84 ? 19.661 -12.329 -12.095 1.00 93.94 84 VAL A CA 1
ATOM 659 C C . VAL A 1 84 ? 18.589 -11.289 -11.822 1.00 93.94 84 VAL A C 1
ATOM 661 O O . VAL A 1 84 ? 18.537 -10.285 -12.519 1.00 93.94 84 VAL A O 1
ATOM 664 N N . VAL A 1 85 ? 17.743 -11.502 -10.824 1.00 95.19 85 VAL A N 1
ATOM 665 C CA . VAL A 1 85 ? 16.844 -10.479 -10.285 1.00 95.19 85 VAL A CA 1
ATOM 666 C C . VAL A 1 85 ? 17.442 -10.000 -8.972 1.00 95.19 85 VAL A C 1
ATOM 668 O O . VAL A 1 85 ? 17.638 -10.798 -8.062 1.00 95.19 85 VAL A O 1
ATOM 671 N N . LEU A 1 86 ? 17.746 -8.709 -8.879 1.00 97.00 86 LEU A N 1
ATOM 672 C CA . LEU A 1 86 ? 18.266 -8.070 -7.675 1.00 97.00 86 LEU A CA 1
ATOM 673 C C . LEU A 1 86 ? 17.190 -7.162 -7.085 1.00 97.00 86 LEU A C 1
ATOM 675 O O . LEU A 1 86 ? 16.765 -6.208 -7.731 1.00 97.00 86 LEU A O 1
ATOM 679 N N . SER A 1 87 ? 16.753 -7.452 -5.866 1.00 97.12 87 SER A N 1
ATOM 680 C CA . SER A 1 87 ? 15.711 -6.693 -5.175 1.00 97.12 87 SER A CA 1
ATOM 681 C C . SER A 1 87 ? 16.301 -5.859 -4.042 1.00 97.12 87 SER A C 1
ATOM 683 O O . SER A 1 87 ? 16.984 -6.405 -3.174 1.00 97.12 87 SER A O 1
ATOM 685 N N . TYR A 1 88 ? 16.033 -4.552 -4.042 1.00 96.94 88 TYR A N 1
ATOM 686 C CA . TYR A 1 88 ? 16.602 -3.610 -3.082 1.00 96.94 88 TYR A CA 1
ATOM 687 C C . TYR A 1 88 ? 15.639 -3.306 -1.939 1.00 96.94 88 TYR A C 1
ATOM 689 O O . TYR A 1 88 ? 14.685 -2.550 -2.081 1.00 96.94 88 TYR A O 1
ATOM 697 N N . GLY A 1 89 ? 15.926 -3.808 -0.744 1.00 94.12 89 GLY A N 1
ATOM 698 C CA . GLY A 1 89 ? 15.097 -3.516 0.412 1.00 94.12 89 GLY A CA 1
ATOM 699 C C . GLY A 1 89 ? 15.171 -2.044 0.835 1.00 94.12 89 GLY A C 1
ATOM 700 O O . GLY A 1 89 ? 16.245 -1.506 1.107 1.00 94.12 89 GLY A O 1
ATOM 701 N N . HIS A 1 90 ? 14.009 -1.393 0.972 1.00 92.81 90 HIS A N 1
ATOM 702 C CA . HIS A 1 90 ? 13.890 -0.011 1.455 1.00 92.81 90 HIS A CA 1
ATOM 703 C C . HIS A 1 90 ? 12.602 0.231 2.254 1.00 92.81 90 HIS A C 1
ATOM 705 O O . HIS A 1 90 ? 11.630 -0.518 2.174 1.00 92.81 90 HIS A O 1
ATOM 711 N N . ASN A 1 91 ? 12.608 1.316 3.030 1.00 90.06 91 ASN A N 1
ATOM 712 C CA . ASN A 1 91 ? 11.445 1.899 3.703 1.00 90.06 91 ASN A CA 1
ATOM 713 C C . ASN A 1 91 ? 10.685 0.925 4.627 1.00 90.06 91 ASN A C 1
ATOM 715 O O . ASN A 1 91 ? 9.452 0.905 4.673 1.00 90.06 91 ASN A O 1
ATOM 719 N N . GLY A 1 92 ? 11.440 0.125 5.382 1.00 92.00 92 GLY A N 1
ATOM 720 C CA . GLY A 1 92 ? 10.923 -0.748 6.431 1.00 92.00 92 GLY A CA 1
ATOM 721 C C . GLY A 1 92 ? 10.444 -2.126 5.967 1.00 92.00 92 GLY A C 1
ATOM 722 O O . GLY A 1 92 ? 10.093 -2.367 4.816 1.00 92.00 92 GLY A O 1
ATOM 723 N N . PHE A 1 93 ? 10.386 -3.039 6.932 1.00 94.69 93 PHE A N 1
ATOM 724 C CA . PHE A 1 93 ? 10.195 -4.473 6.713 1.00 94.69 93 PHE A CA 1
ATOM 725 C C . PHE A 1 93 ? 8.926 -4.858 5.933 1.00 94.69 93 PHE A C 1
ATOM 727 O O . PHE A 1 93 ? 8.972 -5.704 5.048 1.00 94.69 93 PHE A O 1
ATOM 734 N N . GLY A 1 94 ? 7.788 -4.208 6.208 1.00 94.38 94 GLY A N 1
ATOM 735 C CA . GLY A 1 94 ? 6.534 -4.511 5.506 1.00 94.38 94 GLY A CA 1
ATOM 736 C C . GLY A 1 94 ? 6.576 -4.182 4.009 1.00 94.38 94 GLY A C 1
ATOM 737 O O . GLY A 1 94 ? 5.943 -4.871 3.214 1.00 94.38 94 GLY A O 1
ATOM 738 N N . ASN A 1 95 ? 7.330 -3.154 3.609 1.00 93.25 95 ASN A N 1
ATOM 739 C CA . ASN A 1 95 ? 7.526 -2.819 2.195 1.00 93.25 95 ASN A CA 1
ATOM 740 C C . ASN A 1 95 ? 8.528 -3.769 1.538 1.00 93.25 95 ASN A C 1
ATOM 742 O O . ASN A 1 95 ? 8.293 -4.222 0.425 1.00 93.25 95 ASN A O 1
ATOM 746 N N . GLN A 1 96 ? 9.584 -4.136 2.261 1.00 94.94 96 GLN A N 1
ATOM 747 C CA . GLN A 1 96 ? 10.562 -5.118 1.797 1.00 94.94 96 GLN A CA 1
ATOM 748 C C . GLN A 1 96 ? 9.927 -6.486 1.531 1.00 94.94 96 GLN A C 1
ATOM 750 O O . GLN A 1 96 ? 10.216 -7.095 0.512 1.00 94.94 96 GLN A O 1
ATOM 755 N N . LEU A 1 97 ? 8.993 -6.946 2.374 1.00 95.25 97 LEU A N 1
ATOM 756 C CA . LEU A 1 97 ? 8.252 -8.189 2.114 1.00 95.25 97 LEU A CA 1
ATOM 757 C C . LEU A 1 97 ? 7.476 -8.136 0.789 1.00 95.25 97 LEU A C 1
ATOM 759 O O . LEU A 1 97 ? 7.456 -9.122 0.056 1.00 95.25 97 LEU A O 1
ATOM 763 N N . TRP A 1 98 ? 6.871 -6.992 0.456 1.00 93.69 98 TRP A N 1
ATOM 764 C CA . TRP A 1 98 ? 6.194 -6.786 -0.830 1.00 93.69 98 TRP A CA 1
ATOM 765 C C . TRP A 1 98 ? 7.159 -6.840 -1.997 1.00 93.69 98 TRP A C 1
ATOM 767 O O . TRP A 1 98 ? 6.963 -7.615 -2.931 1.00 93.69 98 TRP A O 1
ATOM 777 N N . GLU A 1 99 ? 8.210 -6.040 -1.916 1.00 94.38 99 GLU A N 1
ATOM 778 C CA . GLU A 1 99 ? 9.224 -5.957 -2.948 1.00 94.38 99 GLU A CA 1
ATOM 779 C C . GLU A 1 99 ? 9.892 -7.318 -3.204 1.00 94.38 99 GLU A C 1
ATOM 781 O O . GLU A 1 99 ? 9.939 -7.765 -4.349 1.00 94.38 99 GLU A O 1
ATOM 786 N N . HIS A 1 100 ? 10.318 -8.025 -2.158 1.00 94.44 100 HIS A N 1
ATOM 787 C CA . HIS A 1 100 ? 10.988 -9.316 -2.300 1.00 94.44 100 HIS A CA 1
ATOM 788 C C . HIS A 1 100 ? 10.036 -10.426 -2.752 1.00 94.44 100 HIS A C 1
ATOM 790 O O . HIS A 1 100 ? 10.441 -11.276 -3.541 1.00 94.44 100 HIS A O 1
ATOM 796 N N . SER A 1 101 ? 8.766 -10.406 -2.327 1.00 92.94 101 SER A N 1
ATOM 797 C CA . SER A 1 101 ? 7.772 -11.368 -2.829 1.00 92.94 101 SER A CA 1
ATOM 798 C C . SER A 1 101 ? 7.514 -11.165 -4.321 1.00 92.94 101 SER A C 1
ATOM 800 O O . SER A 1 101 ? 7.466 -12.133 -5.070 1.00 92.94 101 SER A O 1
ATOM 802 N N . VAL A 1 102 ? 7.417 -9.913 -4.781 1.00 91.75 102 VAL A N 1
ATOM 803 C CA . VAL A 1 102 ? 7.256 -9.592 -6.208 1.00 91.75 102 VAL A CA 1
ATOM 804 C C . VAL A 1 102 ? 8.507 -9.959 -7.007 1.00 91.75 102 VAL A C 1
ATOM 806 O O . VAL A 1 102 ? 8.399 -10.553 -8.081 1.00 91.75 102 VAL A O 1
ATOM 809 N N . ALA A 1 103 ? 9.692 -9.655 -6.475 1.00 92.88 103 ALA A N 1
ATOM 810 C CA . ALA A 1 103 ? 10.962 -10.032 -7.082 1.00 92.88 103 ALA A CA 1
ATOM 811 C C . ALA A 1 103 ? 11.091 -11.545 -7.251 1.00 92.88 103 ALA A C 1
ATOM 813 O O . ALA A 1 103 ? 11.563 -12.002 -8.289 1.00 92.88 103 ALA A O 1
ATOM 814 N N . PHE A 1 104 ? 10.614 -12.314 -6.273 1.00 90.81 104 PHE A N 1
ATOM 815 C CA . PHE A 1 104 ? 10.569 -13.766 -6.350 1.00 90.81 104 PHE A CA 1
ATOM 816 C C . PHE A 1 104 ? 9.694 -14.250 -7.516 1.00 90.81 104 PHE A C 1
ATOM 818 O O . PHE A 1 104 ? 10.164 -15.047 -8.321 1.00 90.81 104 PHE A O 1
ATOM 825 N N . MET A 1 105 ? 8.475 -13.717 -7.688 1.00 88.88 105 MET A N 1
ATOM 826 C CA . MET A 1 105 ? 7.598 -14.103 -8.818 1.00 88.88 105 MET A CA 1
ATOM 827 C C . MET A 1 105 ? 8.225 -13.775 -10.174 1.00 88.88 105 MET A C 1
ATOM 829 O O . MET A 1 105 ? 8.092 -14.530 -11.135 1.00 88.88 105 MET A O 1
ATOM 833 N N . ILE A 1 106 ? 8.891 -12.619 -10.266 1.00 88.44 106 ILE A N 1
ATOM 834 C CA . ILE A 1 106 ? 9.588 -12.202 -11.488 1.00 88.44 106 ILE A CA 1
ATOM 835 C C . ILE A 1 106 ? 10.766 -13.143 -11.757 1.00 88.44 106 ILE A C 1
ATOM 837 O O . ILE A 1 106 ? 10.956 -13.572 -12.895 1.00 88.44 106 ILE A O 1
ATOM 841 N N . ALA A 1 107 ? 11.542 -13.481 -10.724 1.00 89.75 107 ALA A N 1
ATOM 842 C CA . ALA A 1 107 ? 12.674 -14.389 -10.841 1.00 89.75 107 ALA A CA 1
ATOM 843 C C . ALA A 1 107 ? 12.229 -15.782 -11.293 1.00 89.75 107 ALA A C 1
ATOM 845 O O . ALA A 1 107 ? 12.785 -16.312 -12.251 1.00 89.75 107 ALA A O 1
ATOM 846 N N . GLU A 1 108 ? 11.180 -16.328 -10.681 1.00 85.44 108 GLU A N 1
ATOM 847 C CA . GLU A 1 108 ? 10.605 -17.619 -11.057 1.00 85.44 108 GLU A CA 1
ATOM 848 C C . GLU A 1 108 ? 10.158 -17.623 -12.525 1.00 85.44 108 GLU A C 1
ATOM 850 O O . GLU A 1 108 ? 10.585 -18.483 -13.299 1.00 85.44 108 GLU A O 1
ATOM 855 N N . SER A 1 109 ? 9.363 -16.632 -12.944 1.00 83.69 109 SER A N 1
ATOM 856 C CA . SER A 1 109 ? 8.858 -16.594 -14.319 1.00 83.69 109 SER A CA 1
ATOM 857 C C . SER A 1 109 ? 9.968 -16.460 -15.360 1.00 83.69 109 SER A C 1
ATOM 859 O O . SER A 1 109 ? 9.836 -16.963 -16.476 1.00 83.69 109 SER A O 1
ATOM 861 N N . LEU A 1 110 ? 11.069 -15.800 -15.005 1.00 83.69 110 LEU A N 1
ATOM 862 C CA . LEU A 1 110 ? 12.242 -15.659 -15.863 1.00 83.69 110 LEU A CA 1
ATOM 863 C C . LEU A 1 110 ? 13.240 -16.813 -15.730 1.00 83.69 110 LEU A C 1
ATOM 865 O O . LEU A 1 110 ? 14.255 -16.803 -16.430 1.00 83.69 110 LEU A O 1
ATOM 869 N N . LYS A 1 111 ? 12.988 -17.780 -14.836 1.00 83.88 111 LYS A N 1
ATOM 870 C CA . LYS A 1 111 ? 13.964 -18.800 -14.414 1.00 83.88 111 LYS A CA 1
ATOM 871 C C . LYS A 1 111 ? 15.312 -18.173 -14.024 1.00 83.88 111 LYS A C 1
ATOM 873 O O . LYS A 1 111 ? 16.380 -18.689 -14.351 1.00 83.88 111 LYS A O 1
ATOM 878 N N . ALA A 1 112 ? 15.247 -17.012 -13.385 1.00 88.06 112 ALA A N 1
ATOM 879 C CA . ALA A 1 112 ? 16.381 -16.200 -12.986 1.00 88.06 112 ALA A CA 1
ATOM 880 C C . ALA A 1 112 ? 16.803 -16.514 -11.548 1.00 88.06 112 ALA A C 1
ATOM 882 O O . ALA A 1 112 ? 15.988 -16.902 -10.713 1.00 88.06 112 ALA A O 1
ATOM 883 N N . LYS A 1 113 ? 18.075 -16.264 -11.238 1.00 91.62 113 LYS A N 1
ATOM 884 C CA . LYS A 1 113 ? 18.564 -16.292 -9.858 1.00 91.62 113 LYS A CA 1
ATOM 885 C C . LYS A 1 113 ? 18.060 -15.060 -9.106 1.00 91.62 113 LYS A C 1
ATOM 887 O O . LYS A 1 113 ? 18.247 -13.947 -9.591 1.00 91.62 113 LYS A O 1
ATOM 892 N N . LEU A 1 114 ? 17.485 -15.232 -7.919 1.00 93.81 114 LEU A N 1
ATOM 893 C CA . LEU A 1 114 ? 17.105 -14.111 -7.054 1.00 93.81 114 LEU A CA 1
ATOM 894 C C . LEU A 1 114 ? 18.246 -13.734 -6.099 1.00 93.81 114 LEU A C 1
ATOM 896 O O . LEU A 1 114 ? 18.841 -14.598 -5.459 1.00 93.81 114 LEU A O 1
ATOM 900 N N . MET A 1 115 ? 18.495 -12.435 -5.966 1.00 95.69 115 MET A N 1
ATOM 901 C CA . MET A 1 115 ? 19.370 -11.829 -4.967 1.00 95.69 115 MET A CA 1
ATOM 902 C C . MET A 1 115 ? 18.632 -10.684 -4.267 1.00 95.69 115 MET A C 1
ATOM 904 O O . MET A 1 115 ? 17.841 -9.965 -4.881 1.00 95.69 115 MET A O 1
ATOM 908 N N . ILE A 1 116 ? 18.914 -10.493 -2.985 1.00 95.62 116 ILE A N 1
ATOM 909 C CA . ILE A 1 116 ? 18.349 -9.431 -2.155 1.00 95.62 116 ILE A CA 1
ATOM 910 C C . ILE A 1 116 ? 19.501 -8.596 -1.606 1.00 95.62 116 ILE A C 1
ATOM 912 O O . ILE A 1 116 ? 20.494 -9.151 -1.140 1.00 95.62 116 ILE A O 1
ATOM 916 N N . ALA A 1 117 ? 19.364 -7.277 -1.696 1.00 95.25 117 ALA A N 1
ATOM 917 C CA . ALA A 1 117 ? 20.346 -6.306 -1.233 1.00 95.25 117 ALA A CA 1
ATOM 918 C C . ALA A 1 117 ? 19.672 -5.172 -0.465 1.00 95.25 117 ALA A C 1
ATOM 920 O O . ALA A 1 117 ? 18.476 -4.923 -0.631 1.00 95.25 117 ALA A O 1
ATOM 921 N N . ILE A 1 118 ? 20.438 -4.431 0.329 1.00 93.88 118 ILE A N 1
ATOM 922 C CA . ILE A 1 118 ? 19.993 -3.128 0.823 1.00 93.88 118 ILE A CA 1
ATOM 923 C C . ILE A 1 118 ? 20.069 -2.084 -0.297 1.00 93.88 118 ILE A C 1
ATOM 925 O O . ILE A 1 118 ? 20.962 -2.122 -1.144 1.00 93.88 118 ILE A O 1
ATOM 929 N N . ILE A 1 119 ? 19.122 -1.144 -0.320 1.00 93.31 119 ILE A N 1
ATOM 930 C CA . ILE A 1 119 ? 19.193 0.004 -1.229 1.00 93.31 119 ILE A CA 1
ATOM 931 C C . ILE A 1 119 ? 20.515 0.776 -1.026 1.00 93.31 119 ILE A C 1
ATOM 933 O O . ILE A 1 119 ? 20.841 1.117 0.113 1.00 93.31 119 ILE A O 1
ATOM 937 N N . PRO A 1 120 ? 21.271 1.081 -2.095 1.00 92.62 120 PRO A N 1
ATOM 938 C CA . PRO A 1 120 ? 22.484 1.876 -1.974 1.00 92.62 120 PRO A CA 1
ATOM 939 C C . PRO A 1 120 ? 22.165 3.375 -1.821 1.00 92.62 120 PRO A C 1
ATOM 941 O O . PRO A 1 120 ? 21.060 3.838 -2.140 1.00 92.62 120 PRO A O 1
ATOM 944 N N . ASP A 1 121 ? 23.129 4.152 -1.328 1.00 90.12 121 ASP A N 1
ATOM 945 C CA . ASP A 1 121 ? 22.942 5.575 -1.012 1.00 90.12 121 ASP A CA 1
ATOM 946 C C . ASP A 1 121 ? 22.555 6.394 -2.254 1.00 90.12 121 ASP A C 1
ATOM 948 O O . ASP A 1 121 ? 21.666 7.242 -2.184 1.00 90.12 121 ASP A O 1
ATOM 952 N N . GLU A 1 122 ? 23.132 6.090 -3.419 1.00 91.81 122 GLU A N 1
ATOM 953 C CA . GLU A 1 122 ? 22.845 6.776 -4.685 1.00 91.81 122 GLU A CA 1
ATOM 954 C C . GLU A 1 122 ? 21.413 6.566 -5.198 1.00 91.81 122 GLU A C 1
ATOM 956 O O . GLU A 1 122 ? 20.890 7.405 -5.933 1.00 91.81 122 GLU A O 1
ATOM 961 N N . LEU A 1 123 ? 20.757 5.471 -4.799 1.00 90.38 123 LEU A N 1
ATOM 962 C CA . LEU A 1 123 ? 19.352 5.210 -5.127 1.00 90.38 123 LEU A CA 1
ATOM 963 C C . LEU A 1 123 ? 18.401 5.696 -4.028 1.00 90.38 123 LEU A C 1
ATOM 965 O O . LEU A 1 123 ? 17.178 5.721 -4.229 1.00 90.38 123 LEU A O 1
ATOM 969 N N . SER A 1 124 ? 18.935 6.087 -2.872 1.00 89.44 124 SER A N 1
ATOM 970 C CA . SER A 1 124 ? 18.154 6.520 -1.723 1.00 89.44 124 SER A CA 1
ATOM 971 C C . SER A 1 124 ? 17.651 7.962 -1.893 1.00 89.44 124 SER A C 1
ATOM 973 O O . SER A 1 124 ? 18.411 8.846 -2.296 1.00 89.44 124 SER A O 1
ATOM 975 N N . PRO A 1 125 ? 16.372 8.261 -1.588 1.00 80.88 125 PRO A N 1
ATOM 976 C CA . PRO A 1 125 ? 15.842 9.618 -1.706 1.00 80.88 125 PRO A CA 1
ATOM 977 C C . PRO A 1 125 ? 16.635 10.615 -0.849 1.00 80.88 125 PRO A C 1
ATOM 979 O O . PRO A 1 125 ? 16.677 10.499 0.373 1.00 80.88 125 PRO A O 1
ATOM 982 N N . GLY A 1 126 ? 17.257 11.605 -1.492 1.00 84.38 126 GLY A N 1
ATOM 983 C CA . GLY A 1 126 ? 18.092 12.599 -0.811 1.00 84.38 126 GLY A CA 1
ATOM 984 C C . GLY A 1 126 ? 19.468 12.091 -0.368 1.00 84.38 126 GLY A C 1
ATOM 985 O O . GLY A 1 126 ? 20.128 12.796 0.385 1.00 84.38 126 GLY A O 1
ATOM 986 N N . GLY A 1 127 ? 19.898 10.905 -0.815 1.00 88.81 127 GLY A N 1
ATOM 987 C CA . GLY A 1 127 ? 21.199 10.326 -0.461 1.00 88.81 127 GLY A CA 1
ATOM 988 C C . GLY A 1 127 ? 21.260 9.715 0.940 1.00 88.81 127 GLY A C 1
ATOM 989 O O . GLY A 1 127 ? 22.349 9.496 1.457 1.00 88.81 127 GLY A O 1
ATOM 990 N N . TYR A 1 128 ? 20.107 9.464 1.573 1.00 88.62 128 TYR A N 1
ATOM 991 C CA . TYR A 1 128 ? 20.029 8.859 2.903 1.00 88.62 128 TYR A CA 1
ATOM 992 C C . TYR A 1 128 ? 19.120 7.637 2.894 1.00 88.62 128 TYR A C 1
ATOM 994 O O . TYR A 1 128 ? 17.977 7.710 2.433 1.00 88.62 128 TYR A O 1
ATOM 1002 N N . ILE A 1 129 ? 19.603 6.537 3.474 1.00 87.00 129 ILE A N 1
ATOM 1003 C CA . ILE A 1 129 ? 18.835 5.301 3.631 1.00 87.00 129 ILE A CA 1
ATOM 1004 C C . ILE A 1 129 ? 17.500 5.607 4.335 1.00 87.00 129 ILE A C 1
ATOM 1006 O O . ILE A 1 129 ? 17.501 6.180 5.432 1.00 87.00 129 ILE A O 1
ATOM 1010 N N . PRO A 1 130 ? 16.348 5.217 3.753 1.00 86.19 130 PRO A N 1
ATOM 1011 C CA . PRO A 1 130 ? 15.052 5.493 4.356 1.00 86.19 130 PRO A CA 1
ATOM 1012 C C . PRO A 1 130 ? 14.928 4.896 5.769 1.00 86.19 130 PRO A C 1
ATOM 1014 O O . PRO A 1 130 ? 15.485 3.820 6.029 1.00 86.19 130 PRO A O 1
ATOM 1017 N N . PRO A 1 131 ? 14.151 5.522 6.674 1.00 85.56 131 PRO A N 1
ATOM 1018 C CA . PRO A 1 131 ? 13.940 5.007 8.023 1.00 85.56 131 PRO A CA 1
ATOM 1019 C C . PRO A 1 131 ? 13.507 3.537 8.037 1.00 85.56 131 PRO A C 1
ATOM 1021 O O . PRO A 1 131 ? 12.767 3.077 7.167 1.00 85.56 131 PRO A O 1
ATOM 1024 N N . ASN A 1 132 ? 13.962 2.798 9.050 1.00 89.50 132 ASN A N 1
ATOM 1025 C CA . ASN A 1 132 ? 13.672 1.375 9.265 1.00 89.50 132 ASN A CA 1
ATOM 1026 C C . ASN A 1 132 ? 14.168 0.413 8.164 1.00 89.50 132 ASN A C 1
ATOM 1028 O O . ASN A 1 132 ? 13.934 -0.788 8.289 1.00 89.50 132 ASN A O 1
ATOM 1032 N N . SER A 1 133 ? 14.862 0.882 7.116 1.00 91.19 133 SER A N 1
ATOM 1033 C CA . SER A 1 133 ? 15.384 -0.007 6.062 1.00 91.19 133 SER A CA 1
ATOM 1034 C C . SER A 1 133 ? 16.385 -1.017 6.622 1.00 91.19 133 SER A C 1
ATOM 1036 O O . SER A 1 133 ? 16.258 -2.199 6.330 1.00 91.19 133 SER A O 1
ATOM 1038 N N . TRP A 1 134 ? 17.300 -0.580 7.495 1.00 92.25 134 TRP A N 1
ATOM 1039 C CA . TRP A 1 134 ? 18.264 -1.464 8.161 1.00 92.25 134 TRP A CA 1
ATOM 1040 C C . TRP A 1 134 ? 17.595 -2.528 9.024 1.00 92.25 134 TRP A C 1
ATOM 1042 O O . TRP A 1 134 ? 17.894 -3.704 8.876 1.00 92.25 134 TRP A O 1
ATOM 1052 N N . GLN A 1 135 ? 16.642 -2.140 9.876 1.00 91.75 135 GLN A N 1
ATOM 1053 C CA . GLN A 1 135 ? 15.922 -3.099 10.718 1.00 91.75 135 GLN A CA 1
ATOM 1054 C C . GLN A 1 135 ? 15.121 -4.100 9.874 1.00 91.75 135 GLN A C 1
ATOM 1056 O O . GLN A 1 135 ? 15.047 -5.278 10.217 1.00 91.75 135 GLN A O 1
ATOM 1061 N N . GLY A 1 136 ? 14.547 -3.645 8.755 1.00 93.44 136 GLY A N 1
ATOM 1062 C CA . GLY A 1 136 ? 13.912 -4.527 7.783 1.00 93.44 136 GLY A CA 1
ATOM 1063 C C . GLY A 1 136 ? 14.900 -5.502 7.149 1.00 93.44 136 GLY A C 1
ATOM 1064 O O . GLY A 1 136 ? 14.637 -6.701 7.148 1.00 93.44 136 GLY A O 1
ATOM 1065 N N . MET A 1 137 ? 16.056 -5.017 6.689 1.00 93.75 137 MET A N 1
ATOM 1066 C CA . MET A 1 137 ? 17.072 -5.867 6.065 1.00 93.75 137 MET A CA 1
ATOM 1067 C C . MET A 1 137 ? 17.621 -6.890 7.051 1.00 93.75 137 MET A C 1
ATOM 1069 O O . MET A 1 137 ? 17.679 -8.069 6.732 1.00 93.75 137 MET A O 1
ATOM 1073 N N . SER A 1 138 ? 17.903 -6.488 8.289 1.00 94.06 138 SER A N 1
ATOM 1074 C CA . SER A 1 138 ? 18.299 -7.411 9.355 1.00 94.06 138 SER A CA 1
ATOM 1075 C C . SER A 1 138 ? 17.229 -8.471 9.646 1.00 94.06 138 SER A C 1
ATOM 1077 O O . SER A 1 138 ? 17.561 -9.603 9.998 1.00 94.06 138 SER A O 1
ATOM 1079 N N . ALA A 1 139 ? 15.939 -8.140 9.513 1.00 94.50 139 ALA A N 1
ATOM 1080 C CA . ALA A 1 139 ? 14.858 -9.118 9.628 1.00 94.50 139 ALA A CA 1
ATOM 1081 C C . ALA A 1 139 ? 14.831 -10.065 8.416 1.00 94.50 139 ALA A C 1
ATOM 1083 O O . ALA A 1 139 ? 14.679 -11.275 8.593 1.00 94.50 139 ALA A O 1
ATOM 1084 N N . MET A 1 140 ? 15.062 -9.542 7.208 1.00 93.69 140 MET A N 1
ATOM 1085 C CA . MET A 1 140 ? 15.193 -10.338 5.984 1.00 93.69 140 MET A CA 1
ATOM 1086 C C . MET A 1 140 ? 16.371 -11.305 6.047 1.00 93.69 140 MET A C 1
ATOM 1088 O O . MET A 1 140 ? 16.190 -12.484 5.774 1.00 93.69 140 MET A O 1
ATOM 1092 N N . GLU A 1 141 ? 17.546 -10.868 6.495 1.00 92.44 141 GLU A N 1
ATOM 1093 C CA . GLU A 1 141 ? 18.736 -11.716 6.645 1.00 92.44 141 GLU A CA 1
ATOM 1094 C C . GLU A 1 141 ? 18.497 -12.934 7.549 1.00 92.44 141 GLU A C 1
ATOM 1096 O O . GLU A 1 141 ? 19.123 -13.977 7.364 1.00 92.44 141 GLU A O 1
ATOM 1101 N N . ARG A 1 142 ? 17.583 -12.819 8.522 1.00 92.81 142 ARG A N 1
ATOM 1102 C CA . ARG A 1 142 ? 17.185 -13.927 9.406 1.00 92.81 142 ARG A CA 1
ATOM 1103 C C . ARG A 1 142 ? 16.168 -14.861 8.765 1.00 92.81 142 ARG A C 1
ATOM 1105 O O . ARG A 1 142 ? 16.141 -16.044 9.099 1.00 92.81 142 ARG A O 1
ATOM 1112 N N . MET A 1 143 ? 15.310 -14.333 7.897 1.00 92.25 143 MET A N 1
ATOM 1113 C CA . MET A 1 143 ? 14.271 -15.108 7.219 1.00 92.25 143 MET A CA 1
ATOM 1114 C C . MET A 1 143 ? 14.780 -15.789 5.947 1.00 92.25 143 MET A C 1
ATOM 1116 O O . MET A 1 143 ? 14.265 -16.842 5.576 1.00 92.25 143 MET A O 1
ATOM 1120 N N . LEU A 1 144 ? 15.798 -15.225 5.304 1.00 91.31 144 LEU A N 1
ATOM 1121 C CA . LEU A 1 144 ? 16.344 -15.694 4.038 1.00 91.31 144 LEU A CA 1
ATOM 1122 C C . LEU A 1 144 ? 17.479 -16.708 4.235 1.00 91.31 144 LEU A C 1
ATOM 1124 O O . LEU A 1 144 ? 18.298 -16.560 5.147 1.00 91.31 144 LEU A O 1
ATOM 1128 N N . PRO A 1 145 ? 17.613 -17.709 3.346 1.00 90.69 145 PRO A N 1
ATOM 1129 C CA . PRO A 1 145 ? 18.856 -18.460 3.234 1.00 90.69 145 PRO A CA 1
ATOM 1130 C C . PRO A 1 145 ? 20.019 -17.528 2.853 1.00 90.69 145 PRO A C 1
ATOM 1132 O O . PRO A 1 145 ? 19.843 -16.572 2.097 1.00 90.69 145 PRO A O 1
ATOM 1135 N N . LYS A 1 146 ? 21.228 -17.821 3.347 1.00 91.00 146 LYS A N 1
ATOM 1136 C CA . LYS A 1 146 ? 22.410 -16.960 3.147 1.00 91.00 146 LYS A CA 1
ATOM 1137 C C . LYS A 1 146 ? 22.764 -16.735 1.673 1.00 91.00 146 LYS A C 1
ATOM 1139 O O . LYS A 1 146 ? 23.236 -15.658 1.332 1.00 91.00 146 LYS A O 1
ATOM 1144 N N . ASP A 1 147 ? 22.484 -17.706 0.807 1.00 90.00 147 ASP A N 1
ATOM 1145 C CA . ASP A 1 147 ? 22.830 -17.649 -0.621 1.00 90.00 147 ASP A CA 1
ATOM 1146 C C . ASP A 1 147 ? 22.035 -16.598 -1.418 1.00 90.00 147 ASP A C 1
ATOM 1148 O O . ASP A 1 147 ? 22.400 -16.286 -2.552 1.00 90.00 147 ASP A O 1
ATOM 1152 N N . PHE A 1 148 ? 20.977 -16.032 -0.826 1.00 92.12 148 PHE A N 1
ATOM 1153 C CA . PHE A 1 148 ? 20.183 -14.949 -1.412 1.00 92.12 148 PHE A CA 1
ATOM 1154 C C . PHE A 1 148 ? 20.720 -13.556 -1.069 1.00 92.12 148 PHE A C 1
ATOM 1156 O O . PHE A 1 148 ? 20.273 -12.578 -1.663 1.00 92.12 148 PHE A O 1
ATOM 1163 N N . GLN A 1 149 ? 21.658 -13.437 -0.124 1.00 92.12 149 GLN A N 1
ATOM 1164 C CA . GLN A 1 149 ? 22.163 -12.145 0.345 1.00 92.12 149 GLN A CA 1
ATOM 1165 C C . GLN A 1 149 ? 23.275 -11.646 -0.581 1.00 92.12 149 GLN A C 1
ATOM 1167 O O . GLN A 1 149 ? 24.349 -12.246 -0.672 1.00 92.12 149 GLN A O 1
ATOM 1172 N N . TYR A 1 150 ? 23.017 -10.545 -1.284 1.00 90.50 150 TYR A N 1
ATOM 1173 C CA . TYR A 1 150 ? 23.933 -9.980 -2.273 1.00 90.50 150 TYR A CA 1
ATOM 1174 C C . TYR A 1 150 ? 25.268 -9.555 -1.660 1.00 90.50 150 TYR A C 1
ATOM 1176 O O . TYR A 1 150 ? 26.332 -9.787 -2.233 1.00 90.50 150 TYR A O 1
ATOM 1184 N N . GLU A 1 151 ? 25.222 -8.988 -0.460 1.00 91.81 151 GLU A N 1
ATOM 1185 C CA . GLU A 1 151 ? 26.366 -8.465 0.280 1.00 91.81 151 GLU A CA 1
ATOM 1186 C C . GLU A 1 151 ? 27.356 -9.566 0.683 1.00 91.81 151 GLU A C 1
ATOM 1188 O O . GLU A 1 151 ? 28.546 -9.289 0.848 1.00 91.81 151 GLU A O 1
ATOM 1193 N N . LEU A 1 152 ? 26.889 -10.816 0.787 1.00 92.12 152 LEU A N 1
ATOM 1194 C CA . LEU A 1 152 ? 27.722 -11.978 1.095 1.00 92.12 152 LEU A CA 1
ATOM 1195 C C . LEU A 1 152 ? 28.437 -12.554 -0.136 1.00 92.12 152 LEU A C 1
ATOM 1197 O O . LEU A 1 152 ? 29.286 -13.437 0.009 1.00 92.12 152 LEU A O 1
ATOM 1201 N N . LEU A 1 153 ? 28.133 -12.072 -1.348 1.00 91.81 153 LEU A N 1
ATOM 1202 C CA . LEU A 1 153 ? 28.838 -12.512 -2.547 1.00 91.81 153 LEU A CA 1
ATOM 1203 C C . LEU A 1 153 ? 30.306 -12.047 -2.523 1.00 91.81 153 LEU A C 1
ATOM 1205 O O . LEU A 1 153 ? 30.573 -10.862 -2.273 1.00 91.81 153 LEU A O 1
ATOM 1209 N N . PRO A 1 154 ? 31.263 -12.929 -2.881 1.00 93.94 154 PRO A N 1
ATOM 1210 C CA . PRO A 1 154 ? 32.652 -12.537 -3.086 1.00 93.94 154 PRO A CA 1
ATOM 1211 C C . PRO A 1 154 ? 32.766 -11.349 -4.044 1.00 93.94 154 PRO A C 1
ATOM 1213 O O . PRO A 1 154 ? 32.016 -11.249 -5.016 1.00 93.94 154 PRO A O 1
ATOM 1216 N N . VAL A 1 155 ? 33.741 -10.468 -3.813 1.00 92.19 155 VAL A N 1
ATOM 1217 C CA . VAL A 1 155 ? 33.971 -9.278 -4.657 1.00 92.19 155 VAL A CA 1
ATOM 1218 C C . VAL A 1 155 ? 34.202 -9.656 -6.129 1.00 92.19 155 VAL A C 1
ATOM 1220 O O . VAL A 1 155 ? 33.810 -8.922 -7.027 1.00 92.19 155 VAL A O 1
ATOM 1223 N N . ASN A 1 156 ? 34.786 -10.828 -6.387 1.00 93.62 156 ASN A N 1
ATOM 1224 C CA . ASN A 1 156 ? 35.024 -11.372 -7.727 1.00 93.62 156 ASN A CA 1
ATOM 1225 C C . ASN A 1 156 ? 33.867 -12.234 -8.277 1.00 93.62 156 ASN A C 1
ATOM 1227 O O . ASN A 1 156 ? 34.048 -12.911 -9.289 1.00 93.62 156 ASN A O 1
ATOM 1231 N N . SER A 1 157 ? 32.700 -12.245 -7.626 1.00 95.38 157 SER A N 1
ATOM 1232 C CA . SER A 1 157 ? 31.516 -12.967 -8.102 1.00 95.38 157 SER A CA 1
ATOM 1233 C C . SER A 1 157 ? 31.047 -12.418 -9.452 1.00 95.38 157 SER A C 1
ATOM 1235 O O . SER A 1 157 ? 30.860 -11.209 -9.607 1.00 95.38 157 SER A O 1
ATOM 1237 N N . SER A 1 158 ? 30.802 -13.307 -10.421 1.00 94.25 158 SER A N 1
ATOM 1238 C CA . SER A 1 158 ? 30.251 -12.934 -11.731 1.00 94.25 158 SER A CA 1
ATOM 1239 C C . SER A 1 158 ? 28.891 -12.248 -11.600 1.00 94.25 158 SER A C 1
ATOM 1241 O O . SER A 1 158 ? 28.643 -11.262 -12.286 1.00 94.25 158 SER A O 1
ATOM 1243 N N . VAL A 1 159 ? 28.051 -12.716 -10.672 1.00 93.62 159 VAL A N 1
ATOM 1244 C CA . VAL A 1 159 ? 26.736 -12.131 -10.368 1.00 93.62 159 VAL A CA 1
ATOM 1245 C C . VAL A 1 159 ? 26.878 -10.704 -9.849 1.00 93.62 159 VAL A C 1
ATOM 1247 O O . VAL A 1 159 ? 26.152 -9.818 -10.290 1.00 93.62 159 VAL A O 1
ATOM 1250 N N . ARG A 1 160 ? 27.835 -10.473 -8.943 1.00 95.06 160 ARG A N 1
ATOM 1251 C CA . ARG A 1 160 ? 28.087 -9.144 -8.378 1.00 95.06 160 ARG A CA 1
ATOM 1252 C C . ARG A 1 160 ? 28.557 -8.179 -9.457 1.00 95.06 160 ARG A C 1
ATOM 1254 O O . ARG A 1 160 ? 27.941 -7.143 -9.657 1.00 95.06 160 ARG A O 1
ATOM 1261 N N . LYS A 1 161 ? 29.567 -8.576 -10.236 1.00 95.50 161 LYS A N 1
ATOM 1262 C CA . LYS A 1 161 ? 30.052 -7.782 -11.372 1.00 95.50 161 LYS A CA 1
ATOM 1263 C C . LYS A 1 161 ? 28.928 -7.456 -12.364 1.00 95.50 161 LYS A C 1
ATOM 1265 O O . LYS A 1 161 ? 28.778 -6.305 -12.754 1.00 95.50 161 LYS A O 1
ATOM 1270 N N . LEU A 1 162 ? 28.121 -8.455 -12.730 1.00 95.56 162 LEU A N 1
ATOM 1271 C CA . LEU A 1 162 ? 26.998 -8.288 -13.652 1.00 95.56 162 LEU A CA 1
ATOM 1272 C C . LEU A 1 162 ? 25.966 -7.279 -13.130 1.00 95.56 162 LEU A C 1
ATOM 1274 O O . LEU A 1 162 ? 25.484 -6.440 -13.888 1.00 95.56 162 LEU A O 1
ATOM 1278 N N . CYS A 1 163 ? 25.609 -7.365 -11.848 1.00 96.00 163 CYS A N 1
ATOM 1279 C CA . CYS A 1 163 ? 24.651 -6.446 -11.251 1.00 96.00 163 CYS A CA 1
ATOM 1280 C C . CYS A 1 163 ? 25.239 -5.054 -11.013 1.00 96.00 163 CYS A C 1
ATOM 1282 O O . CYS A 1 163 ? 24.532 -4.079 -11.231 1.00 96.00 163 CYS A O 1
ATOM 1284 N N . ASP A 1 164 ? 26.507 -4.921 -10.636 1.00 94.56 164 ASP A N 1
ATOM 1285 C CA . ASP A 1 164 ? 27.151 -3.615 -10.456 1.00 94.56 164 ASP A CA 1
ATOM 1286 C C . ASP A 1 164 ? 27.279 -2.854 -11.796 1.00 94.56 164 ASP A C 1
ATOM 1288 O O . ASP A 1 164 ? 27.120 -1.636 -11.826 1.00 94.56 164 ASP A O 1
ATOM 1292 N N . GLU A 1 165 ? 27.484 -3.562 -12.915 1.00 95.12 165 GLU A N 1
ATOM 1293 C CA . GLU A 1 165 ? 27.556 -2.977 -14.267 1.00 95.12 165 GLU A CA 1
ATOM 1294 C C . GLU A 1 165 ? 26.183 -2.583 -14.850 1.00 95.12 165 GLU A C 1
ATOM 1296 O O . GLU A 1 165 ? 26.104 -1.707 -15.716 1.00 95.12 165 GLU A O 1
ATOM 1301 N N . GLU A 1 166 ? 25.087 -3.202 -14.397 1.00 95.69 166 GLU A N 1
ATOM 1302 C CA . GLU A 1 166 ? 23.747 -2.865 -14.880 1.00 95.69 166 GLU A CA 1
ATOM 1303 C C . GLU A 1 166 ? 23.256 -1.535 -14.293 1.00 95.69 166 GLU A C 1
ATOM 1305 O O . GLU A 1 166 ? 23.185 -1.351 -13.079 1.00 95.69 166 GLU A O 1
ATOM 1310 N N . THR A 1 167 ? 22.822 -0.617 -15.155 1.00 93.38 167 THR A N 1
ATOM 1311 C CA . THR A 1 167 ? 22.383 0.725 -14.734 1.00 93.38 167 THR A CA 1
ATOM 1312 C C . THR A 1 167 ? 20.870 0.890 -14.733 1.00 93.38 167 THR A C 1
ATOM 1314 O O . THR A 1 167 ? 20.352 1.778 -14.055 1.00 93.38 167 THR A O 1
ATOM 1317 N N . PHE A 1 168 ? 20.137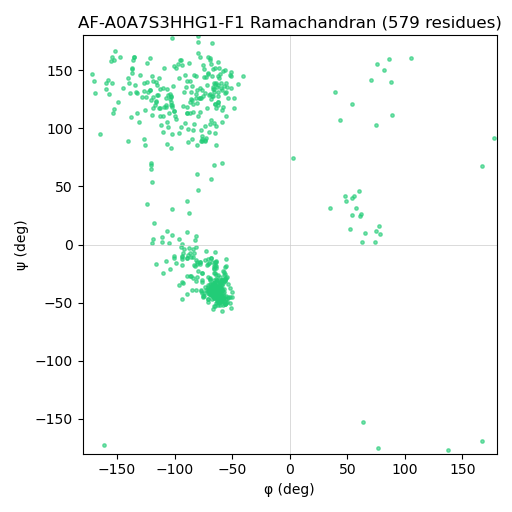 0.058 -15.477 1.00 93.56 168 PHE A N 1
ATOM 1318 C CA . PHE A 1 168 ? 18.690 0.187 -15.549 1.00 93.56 168 PHE A CA 1
ATOM 1319 C C . PHE A 1 168 ? 18.003 -0.444 -14.331 1.00 93.56 168 PHE A C 1
ATOM 1321 O O . PHE A 1 168 ? 18.291 -1.571 -13.930 1.00 93.56 168 PHE A O 1
ATOM 1328 N N . LEU A 1 169 ? 17.058 0.304 -13.762 1.00 93.81 169 LEU A N 1
ATOM 1329 C CA . LEU A 1 169 ? 16.305 -0.048 -12.565 1.00 93.81 169 LEU A CA 1
ATOM 1330 C C . LEU A 1 169 ? 14.805 -0.027 -12.866 1.00 93.81 169 LEU A C 1
ATOM 1332 O O . LEU A 1 169 ? 14.279 0.950 -13.402 1.00 93.81 169 LEU A O 1
ATOM 1336 N N . ILE A 1 170 ? 14.089 -1.075 -12.476 1.00 94.12 170 ILE A N 1
ATOM 1337 C CA . ILE A 1 170 ? 12.627 -1.094 -12.497 1.00 94.12 170 ILE A CA 1
ATOM 1338 C C . ILE A 1 170 ? 12.142 -0.610 -11.132 1.00 94.12 170 ILE A C 1
ATOM 1340 O O . ILE A 1 170 ? 12.223 -1.325 -10.132 1.00 94.12 170 ILE A O 1
ATOM 1344 N N . ALA A 1 171 ? 11.658 0.628 -11.098 1.00 92.81 171 ALA A N 1
ATOM 1345 C CA . ALA A 1 171 ? 11.330 1.325 -9.877 1.00 92.81 171 ALA A CA 1
ATOM 1346 C C . ALA A 1 171 ? 9.814 1.501 -9.714 1.00 92.81 171 ALA A C 1
ATOM 1348 O O . ALA A 1 171 ? 9.108 1.896 -10.639 1.00 92.81 171 ALA A O 1
ATOM 1349 N N . ASP A 1 172 ? 9.288 1.240 -8.521 1.00 90.94 172 ASP A N 1
ATOM 1350 C CA . ASP A 1 172 ? 7.898 1.500 -8.143 1.00 90.94 172 ASP A CA 1
ATOM 1351 C C . ASP A 1 172 ? 7.808 2.471 -6.961 1.00 90.94 172 ASP A C 1
ATOM 1353 O O . ASP A 1 172 ? 7.189 2.187 -5.932 1.00 90.94 172 ASP A O 1
ATOM 1357 N N . ARG A 1 173 ? 8.445 3.641 -7.098 1.00 90.69 173 ARG A N 1
ATOM 1358 C CA . ARG A 1 173 ? 8.267 4.764 -6.169 1.00 90.69 173 ARG A CA 1
ATOM 1359 C C . ARG A 1 173 ? 7.729 5.981 -6.924 1.00 90.69 173 ARG A C 1
ATOM 1361 O O . ARG A 1 173 ? 8.116 6.220 -8.067 1.00 90.69 173 ARG A O 1
ATOM 1368 N N . PRO A 1 174 ? 6.865 6.802 -6.300 1.00 87.31 174 PRO A N 1
ATOM 1369 C CA . PRO A 1 174 ? 6.335 7.998 -6.951 1.00 87.31 174 PRO A CA 1
ATOM 1370 C C . PRO A 1 174 ? 7.408 8.972 -7.451 1.00 87.31 174 PRO A C 1
ATOM 1372 O O . PRO A 1 174 ? 7.166 9.666 -8.430 1.00 87.31 174 PRO A O 1
ATOM 1375 N N . ILE A 1 175 ? 8.568 9.041 -6.787 1.00 86.81 175 ILE A N 1
ATOM 1376 C CA . ILE A 1 175 ? 9.660 9.937 -7.186 1.00 86.81 175 ILE A CA 1
ATOM 1377 C C . ILE A 1 175 ? 10.278 9.532 -8.530 1.00 86.81 175 ILE A C 1
ATOM 1379 O O . ILE A 1 175 ? 10.496 10.406 -9.361 1.00 86.81 175 ILE A O 1
ATOM 1383 N N . ASP A 1 176 ? 10.457 8.231 -8.789 1.00 88.31 176 ASP A N 1
ATOM 1384 C CA . ASP A 1 176 ? 11.055 7.746 -10.041 1.00 88.31 176 ASP A CA 1
ATOM 1385 C C . ASP A 1 176 ? 10.101 7.952 -11.223 1.00 88.31 176 ASP A C 1
ATOM 1387 O O . ASP A 1 176 ? 10.492 8.441 -12.275 1.00 88.31 176 ASP A O 1
ATOM 1391 N N . TRP A 1 177 ? 8.806 7.676 -11.035 1.00 86.38 177 TRP A N 1
ATOM 1392 C CA . TRP A 1 177 ? 7.792 7.883 -12.081 1.00 86.38 177 TRP A CA 1
ATOM 1393 C C . TRP A 1 177 ? 7.495 9.358 -12.378 1.00 86.38 177 TRP A C 1
ATOM 1395 O O . TRP A 1 177 ? 6.885 9.674 -13.396 1.00 86.38 177 TRP A O 1
ATOM 1405 N N . ARG A 1 178 ? 7.896 10.276 -11.493 1.00 87.12 178 ARG A N 1
ATOM 1406 C CA . ARG A 1 178 ? 7.833 11.721 -11.757 1.00 87.12 178 ARG A CA 1
ATOM 1407 C C . ARG A 1 178 ? 9.040 12.215 -12.549 1.00 87.12 178 ARG A C 1
ATOM 1409 O O . ARG A 1 178 ? 8.960 13.294 -13.134 1.00 87.12 178 ARG A O 1
ATOM 1416 N N . ASP A 1 179 ? 10.126 11.446 -12.600 1.00 89.50 179 ASP A N 1
ATOM 1417 C CA . ASP A 1 179 ? 11.250 11.748 -13.473 1.00 89.50 179 ASP A CA 1
ATOM 1418 C C . ASP A 1 179 ? 10.860 11.464 -14.934 1.00 89.50 179 ASP A C 1
ATOM 1420 O O . ASP A 1 179 ? 10.548 10.337 -15.343 1.00 89.50 179 ASP A O 1
ATOM 1424 N N . LYS A 1 180 ? 10.870 12.528 -15.745 1.00 88.81 180 LYS A N 1
ATOM 1425 C CA . LYS A 1 180 ? 10.580 12.460 -17.180 1.00 88.81 180 LYS A CA 1
ATOM 1426 C C . LYS A 1 180 ? 11.606 11.608 -17.919 1.00 88.81 180 LYS A C 1
ATOM 1428 O O . LYS A 1 180 ? 11.225 10.897 -18.847 1.00 88.81 180 LYS A O 1
ATOM 1433 N N . ASN A 1 181 ? 12.877 11.649 -17.524 1.00 89.88 181 ASN A N 1
ATOM 1434 C CA . ASN A 1 181 ? 13.929 10.857 -18.156 1.00 89.88 181 ASN A CA 1
ATOM 1435 C C . ASN A 1 181 ? 13.717 9.372 -17.885 1.00 89.88 181 ASN A C 1
ATOM 1437 O O . ASN A 1 181 ? 13.810 8.567 -18.810 1.00 89.88 181 ASN A O 1
ATOM 1441 N N . TYR A 1 182 ? 13.372 9.018 -16.648 1.00 90.25 182 TYR A N 1
ATOM 1442 C CA . TYR A 1 182 ? 13.012 7.650 -16.302 1.00 90.25 182 TYR A CA 1
ATOM 1443 C C . TYR A 1 182 ? 11.818 7.172 -17.132 1.00 90.25 182 TYR A C 1
ATOM 1445 O O . TYR A 1 182 ? 11.924 6.216 -17.899 1.00 90.25 182 TYR A O 1
ATOM 1453 N N . THR A 1 183 ? 10.702 7.898 -17.052 1.00 86.62 183 THR A N 1
ATOM 1454 C CA . THR A 1 183 ? 9.431 7.493 -17.666 1.00 86.62 183 THR A CA 1
ATOM 1455 C C . THR A 1 183 ? 9.514 7.415 -19.193 1.00 86.62 183 THR A C 1
ATOM 1457 O O . THR A 1 183 ? 9.018 6.460 -19.785 1.00 86.62 183 THR A O 1
ATOM 1460 N N . SER A 1 184 ? 10.175 8.379 -19.845 1.00 86.69 184 SER A N 1
ATOM 1461 C CA . SER A 1 184 ? 10.315 8.399 -21.312 1.00 86.69 184 SER A CA 1
ATOM 1462 C C . SER A 1 184 ? 11.216 7.288 -21.854 1.00 86.69 184 SER A C 1
ATOM 1464 O O . SER A 1 184 ? 11.001 6.816 -22.969 1.00 86.69 184 SER A O 1
ATOM 1466 N N . ASN A 1 185 ? 12.205 6.837 -21.075 1.00 89.31 185 ASN A N 1
ATOM 1467 C CA . ASN A 1 185 ? 13.155 5.811 -21.506 1.00 89.31 185 ASN A CA 1
ATOM 1468 C C . ASN A 1 185 ? 12.832 4.410 -20.964 1.00 89.31 185 ASN A C 1
ATOM 1470 O O . ASN A 1 185 ? 13.403 3.436 -21.461 1.00 89.31 185 ASN A O 1
ATOM 1474 N N . PHE A 1 186 ? 11.914 4.291 -19.997 1.00 90.19 186 PHE A N 1
ATOM 1475 C CA . PHE A 1 186 ? 11.577 3.042 -19.310 1.00 90.19 186 PHE A CA 1
ATOM 1476 C C . PHE A 1 186 ? 11.277 1.907 -20.288 1.00 90.19 186 PHE A C 1
ATOM 1478 O O . PHE A 1 186 ? 11.938 0.871 -20.253 1.00 90.19 186 PHE A O 1
ATOM 1485 N N . LYS A 1 187 ? 10.329 2.126 -21.209 1.00 86.81 187 LYS A N 1
ATOM 1486 C CA . LYS A 1 187 ? 9.895 1.115 -22.181 1.00 86.81 187 LYS A CA 1
ATOM 1487 C C . LYS A 1 187 ? 11.066 0.589 -23.014 1.00 86.81 187 LYS A C 1
ATOM 1489 O O . LYS A 1 187 ? 11.273 -0.617 -23.089 1.00 86.81 187 LYS A O 1
ATOM 1494 N N . ARG A 1 188 ? 11.860 1.488 -23.601 1.00 89.00 188 ARG A N 1
ATOM 1495 C CA . ARG A 1 188 ? 13.013 1.121 -24.437 1.00 89.00 188 ARG A CA 1
ATOM 1496 C C . ARG A 1 188 ? 14.067 0.357 -23.635 1.00 89.00 188 ARG A C 1
ATOM 1498 O O . ARG A 1 188 ? 14.555 -0.670 -24.094 1.00 89.00 188 ARG A O 1
ATOM 1505 N N . ASN A 1 189 ? 14.409 0.842 -22.444 1.00 91.31 189 ASN A N 1
ATOM 1506 C CA . ASN A 1 189 ? 15.429 0.218 -21.604 1.00 91.31 189 ASN A CA 1
ATOM 1507 C C . ASN A 1 189 ? 14.990 -1.168 -21.119 1.00 91.31 189 ASN A C 1
ATOM 1509 O O . ASN A 1 189 ? 15.794 -2.096 -21.127 1.00 91.31 189 ASN A O 1
ATOM 1513 N N . LEU A 1 190 ? 13.709 -1.329 -20.783 1.00 88.94 190 LEU A N 1
ATOM 1514 C CA . LEU A 1 190 ? 13.134 -2.610 -20.395 1.00 88.94 190 LEU A CA 1
ATOM 1515 C C . LEU A 1 190 ? 13.161 -3.626 -21.541 1.00 88.94 190 LEU A C 1
ATOM 1517 O O . LEU A 1 190 ? 13.581 -4.764 -21.348 1.00 88.94 190 LEU A O 1
ATOM 1521 N N . VAL A 1 191 ? 12.761 -3.209 -22.743 1.00 86.44 191 VAL A N 1
ATOM 1522 C CA . VAL A 1 191 ? 12.808 -4.060 -23.940 1.00 86.44 191 VAL A CA 1
ATOM 1523 C C . VAL A 1 191 ? 14.242 -4.502 -24.238 1.00 86.44 191 VAL A C 1
ATOM 1525 O O . VAL A 1 191 ? 14.489 -5.687 -24.462 1.00 86.44 191 VAL A O 1
ATOM 1528 N N . ASN A 1 192 ? 15.196 -3.570 -24.166 1.00 89.12 192 ASN A N 1
ATOM 1529 C CA . ASN A 1 192 ? 16.616 -3.867 -24.342 1.00 89.12 192 ASN A CA 1
ATOM 1530 C C . ASN A 1 192 ? 17.134 -4.848 -23.284 1.00 89.12 192 ASN A C 1
ATOM 1532 O O . ASN A 1 192 ? 17.904 -5.739 -23.621 1.00 89.12 192 ASN A O 1
ATOM 1536 N N . LEU A 1 193 ? 16.725 -4.693 -22.022 1.00 88.88 193 LEU A N 1
ATOM 1537 C CA . LEU A 1 193 ? 17.126 -5.574 -20.925 1.00 88.88 193 LEU A CA 1
ATOM 1538 C C . LEU A 1 193 ? 16.655 -7.016 -21.154 1.00 88.88 193 LEU A C 1
ATOM 1540 O O . LEU A 1 193 ? 17.424 -7.959 -20.980 1.00 88.88 193 LEU A O 1
ATOM 1544 N N . ILE A 1 194 ? 15.394 -7.195 -21.547 1.00 84.31 194 ILE A N 1
ATOM 1545 C CA . ILE A 1 194 ? 14.784 -8.526 -21.633 1.00 84.31 194 ILE A CA 1
ATOM 1546 C C . ILE A 1 194 ? 15.261 -9.281 -22.879 1.00 84.31 194 ILE A C 1
ATOM 1548 O O . ILE A 1 194 ? 15.607 -10.465 -22.790 1.00 84.31 194 ILE A O 1
ATOM 1552 N N . ASN A 1 195 ? 15.351 -8.588 -24.018 1.00 85.81 195 ASN A N 1
ATOM 1553 C CA . ASN A 1 195 ? 15.719 -9.194 -25.297 1.00 85.81 195 ASN A CA 1
ATOM 1554 C C . ASN A 1 195 ? 17.221 -9.456 -25.459 1.00 85.81 195 ASN A C 1
ATOM 1556 O O . ASN A 1 195 ? 17.599 -10.212 -26.356 1.00 85.81 195 ASN A O 1
ATOM 1560 N N . ASP A 1 196 ? 18.080 -8.870 -24.620 1.00 87.69 196 ASP A N 1
ATOM 1561 C CA . ASP A 1 196 ? 19.528 -9.053 -24.728 1.00 87.69 196 ASP A CA 1
ATOM 1562 C C . ASP A 1 196 ? 19.914 -10.528 -24.520 1.00 87.69 196 ASP A C 1
ATOM 1564 O O . ASP A 1 196 ? 19.640 -11.091 -23.462 1.00 87.69 196 ASP A O 1
ATOM 1568 N N . PRO A 1 197 ? 20.553 -11.206 -25.486 1.00 88.25 197 PRO A N 1
ATOM 1569 C CA . PRO A 1 197 ? 20.967 -12.593 -25.301 1.00 88.25 197 PRO A CA 1
ATOM 1570 C C . PRO A 1 197 ? 22.053 -12.768 -24.227 1.00 88.25 197 PRO A C 1
ATOM 1572 O O . PRO A 1 197 ? 22.243 -13.883 -23.747 1.00 88.25 197 PRO A O 1
ATOM 1575 N N . LYS A 1 198 ? 22.776 -11.705 -23.851 1.00 92.06 198 LYS A N 1
ATOM 1576 C CA . LYS A 1 198 ? 23.823 -11.758 -22.824 1.00 92.06 198 LYS A CA 1
ATOM 1577 C C . LYS A 1 198 ? 23.229 -11.942 -21.425 1.00 92.06 198 LYS A C 1
ATOM 1579 O O . LYS A 1 198 ? 22.048 -11.652 -21.224 1.00 92.06 198 LYS A O 1
ATOM 1584 N N . PRO A 1 199 ? 24.032 -12.391 -20.443 1.00 90.31 199 PRO A N 1
ATOM 1585 C CA . PRO A 1 199 ? 23.664 -12.307 -19.037 1.00 90.31 199 PRO A CA 1
ATOM 1586 C C . PRO A 1 199 ? 23.232 -10.886 -18.671 1.00 90.31 199 PRO A C 1
ATOM 1588 O O . PRO A 1 199 ? 23.899 -9.935 -19.075 1.00 90.31 199 PRO A O 1
ATOM 1591 N N . ARG A 1 200 ? 22.126 -10.734 -17.935 1.00 94.19 200 ARG A N 1
ATOM 1592 C CA . ARG A 1 200 ? 21.621 -9.431 -17.464 1.00 94.19 200 ARG A CA 1
ATOM 1593 C C . ARG A 1 200 ? 21.157 -9.513 -16.015 1.00 94.19 200 ARG A C 1
ATOM 1595 O O . ARG A 1 200 ? 20.636 -10.546 -15.589 1.00 94.19 200 ARG A O 1
ATOM 1602 N N . CYS A 1 201 ? 21.319 -8.411 -15.288 1.00 95.62 201 CYS A N 1
ATOM 1603 C CA . CYS A 1 201 ? 20.754 -8.230 -13.957 1.00 95.62 201 CYS A CA 1
ATOM 1604 C C . CYS A 1 201 ? 19.498 -7.357 -14.054 1.00 95.62 201 CYS A C 1
ATOM 1606 O O . CYS A 1 201 ? 19.477 -6.370 -14.771 1.00 95.62 201 CYS A O 1
ATOM 1608 N N . ILE A 1 202 ? 18.428 -7.717 -13.363 1.00 95.06 202 ILE A N 1
ATOM 1609 C CA . ILE A 1 202 ? 17.156 -7.002 -13.350 1.00 95.06 202 ILE A CA 1
ATOM 1610 C C . ILE A 1 202 ? 17.006 -6.426 -11.954 1.00 95.06 202 ILE A C 1
ATOM 1612 O O . ILE A 1 202 ? 16.708 -7.153 -11.009 1.00 95.06 202 ILE A O 1
ATOM 1616 N N . LYS A 1 203 ? 17.248 -5.125 -11.821 1.00 96.75 203 LYS A N 1
ATOM 1617 C CA . LYS A 1 203 ? 17.165 -4.436 -10.536 1.00 96.75 203 LYS A CA 1
ATOM 1618 C C . LYS A 1 203 ? 15.731 -3.993 -10.267 1.00 96.75 203 LYS A C 1
ATOM 1620 O O . LYS A 1 203 ? 15.113 -3.361 -11.126 1.00 96.75 203 LYS A O 1
ATOM 1625 N N . LEU A 1 204 ? 15.222 -4.287 -9.078 1.00 96.25 204 LEU A N 1
ATOM 1626 C CA . LEU A 1 204 ? 13.905 -3.882 -8.595 1.00 96.25 204 LEU A CA 1
ATOM 1627 C C . LEU A 1 204 ? 14.067 -2.956 -7.390 1.00 96.25 204 LEU A C 1
ATOM 1629 O O . LEU A 1 204 ? 14.955 -3.175 -6.569 1.00 96.25 204 LEU A O 1
ATOM 1633 N N . LEU A 1 205 ? 13.234 -1.915 -7.325 1.00 95.62 205 LEU A N 1
ATOM 1634 C CA . LEU A 1 205 ? 13.171 -0.994 -6.188 1.00 95.62 205 LEU A CA 1
ATOM 1635 C C . LEU A 1 205 ? 11.787 -0.361 -6.066 1.00 95.62 205 LEU A C 1
ATOM 1637 O O . LEU A 1 205 ? 11.412 0.457 -6.901 1.00 95.62 205 LEU A O 1
ATOM 1641 N N . GLY A 1 206 ? 11.005 -0.636 -5.029 1.00 92.94 206 GLY A N 1
ATOM 1642 C CA . GLY A 1 206 ? 9.696 0.014 -4.934 1.00 92.94 206 GLY A CA 1
ATOM 1643 C C . GLY A 1 206 ? 8.736 -0.568 -3.919 1.00 92.94 206 GLY A C 1
ATOM 1644 O O . GLY A 1 206 ? 9.112 -1.339 -3.051 1.00 92.94 206 GLY A O 1
ATOM 1645 N N . TYR A 1 207 ? 7.481 -0.134 -3.976 1.00 90.75 207 TYR A N 1
ATOM 1646 C CA . TYR A 1 207 ? 6.471 -0.606 -3.029 1.00 90.75 207 TYR A CA 1
ATOM 1647 C C . TYR A 1 207 ? 5.755 -1.857 -3.522 1.00 90.75 207 TYR A C 1
ATOM 1649 O O . TYR A 1 207 ? 5.483 -2.743 -2.724 1.00 90.75 207 TYR A O 1
ATOM 1657 N N . PHE A 1 208 ? 5.401 -1.907 -4.808 1.00 89.56 208 PHE A N 1
ATOM 1658 C CA . PHE A 1 208 ? 4.712 -3.011 -5.482 1.00 89.56 208 PHE A CA 1
ATOM 1659 C C . PHE A 1 208 ? 3.403 -3.496 -4.820 1.00 89.56 208 PHE A C 1
ATOM 1661 O O . PHE A 1 208 ? 2.840 -4.508 -5.223 1.00 89.56 208 PHE A O 1
ATOM 1668 N N . GLN A 1 209 ? 2.851 -2.728 -3.874 1.00 87.81 209 GLN A N 1
ATOM 1669 C CA . GLN A 1 209 ? 1.660 -3.062 -3.074 1.00 87.81 209 GLN A CA 1
ATOM 1670 C C . GLN A 1 209 ? 0.366 -3.210 -3.890 1.00 87.81 209 GLN A C 1
ATOM 1672 O O . GLN A 1 209 ? -0.640 -3.695 -3.380 1.00 87.81 209 GLN A O 1
ATOM 1677 N N . ASN A 1 210 ? 0.368 -2.753 -5.145 1.00 81.31 210 ASN A N 1
ATOM 1678 C CA . ASN A 1 210 ? -0.786 -2.836 -6.043 1.00 81.31 210 ASN A CA 1
ATOM 1679 C C . ASN A 1 210 ? -0.763 -4.082 -6.938 1.00 81.31 210 ASN A C 1
ATOM 1681 O O . ASN A 1 210 ? -1.652 -4.243 -7.774 1.00 81.31 210 ASN A O 1
ATOM 1685 N N . LEU A 1 211 ? 0.259 -4.933 -6.816 1.00 83.12 211 LEU A N 1
ATOM 1686 C CA . LEU A 1 211 ? 0.351 -6.159 -7.597 1.00 83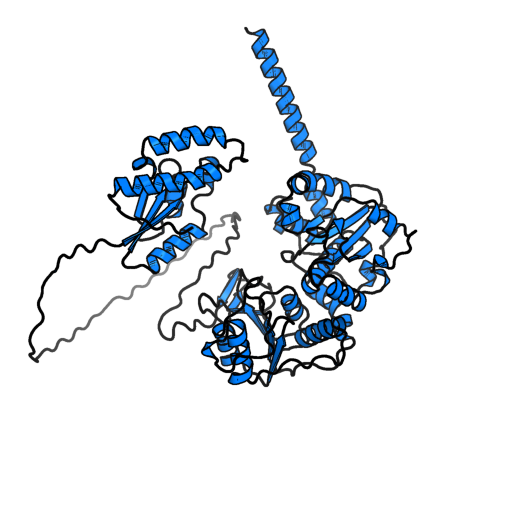.12 211 LEU A CA 1
ATOM 1687 C C . LEU A 1 211 ? -0.331 -7.317 -6.871 1.00 83.12 211 LEU A C 1
ATOM 1689 O O . LEU A 1 211 ? -0.211 -7.430 -5.652 1.00 83.12 211 LEU A O 1
ATOM 1693 N N . PRO A 1 212 ? -1.048 -8.193 -7.593 1.00 82.44 212 PRO A N 1
ATOM 1694 C CA . PRO A 1 212 ? -1.554 -9.416 -6.995 1.00 82.44 212 PRO A CA 1
ATOM 1695 C C . PRO A 1 212 ? -0.379 -10.317 -6.602 1.00 82.44 212 PRO A C 1
ATOM 1697 O O . PRO A 1 212 ? 0.543 -10.524 -7.390 1.00 82.44 212 PRO A O 1
ATOM 1700 N N . LEU A 1 213 ? -0.436 -10.860 -5.388 1.00 86.00 213 LEU A N 1
ATOM 1701 C CA . LEU A 1 213 ? 0.506 -11.864 -4.899 1.00 86.00 213 LEU A CA 1
ATOM 1702 C C . LEU A 1 213 ? -0.097 -13.262 -5.018 1.00 86.00 213 LEU A C 1
ATOM 1704 O O . LEU A 1 213 ? -1.307 -13.436 -4.860 1.00 86.00 213 LEU A O 1
ATOM 1708 N N . CYS A 1 214 ? 0.765 -14.264 -5.173 1.00 87.69 214 CYS A N 1
ATOM 1709 C CA . CYS A 1 214 ? 0.420 -15.657 -4.907 1.00 87.69 214 CYS A CA 1
ATOM 1710 C C . CYS A 1 214 ? 0.340 -15.858 -3.392 1.00 87.69 214 CYS A C 1
ATOM 1712 O O . CYS A 1 214 ? 1.353 -16.129 -2.750 1.00 87.69 214 CYS A O 1
ATOM 1714 N N . ALA A 1 215 ? -0.838 -15.639 -2.802 1.00 86.62 215 ALA A N 1
ATOM 1715 C CA . ALA A 1 215 ? -1.012 -15.621 -1.348 1.00 86.62 215 ALA A CA 1
ATOM 1716 C C . ALA A 1 215 ? -0.488 -16.903 -0.680 1.00 86.62 215 ALA A C 1
ATOM 1718 O O . ALA A 1 215 ? 0.301 -16.814 0.258 1.00 86.62 215 ALA A O 1
ATOM 1719 N N . ASP A 1 216 ? -0.870 -18.076 -1.189 1.00 88.00 216 ASP A N 1
ATOM 1720 C CA . ASP A 1 216 ? -0.489 -19.368 -0.605 1.00 88.00 216 ASP A CA 1
ATOM 1721 C C . ASP A 1 216 ? 1.017 -19.623 -0.694 1.00 88.00 216 ASP A C 1
ATOM 1723 O O . ASP A 1 216 ? 1.647 -19.980 0.302 1.00 88.00 216 ASP A O 1
ATOM 1727 N N . ASP A 1 217 ? 1.621 -19.337 -1.843 1.00 87.44 217 ASP A N 1
ATOM 1728 C CA . ASP A 1 217 ? 3.064 -19.474 -2.033 1.00 87.44 217 ASP A CA 1
ATOM 1729 C C . ASP A 1 217 ? 3.850 -18.502 -1.164 1.00 87.44 217 ASP A C 1
ATOM 1731 O O . ASP A 1 217 ? 4.837 -18.865 -0.530 1.00 87.44 217 ASP A O 1
ATOM 1735 N N . THR A 1 218 ? 3.364 -17.268 -1.062 1.00 89.50 218 THR A N 1
ATOM 1736 C CA . THR A 1 218 ? 3.966 -16.256 -0.202 1.00 89.50 218 THR A CA 1
ATOM 1737 C C . THR A 1 218 ? 3.909 -16.704 1.263 1.00 89.50 218 THR A C 1
ATOM 1739 O O . THR A 1 218 ? 4.897 -16.588 1.988 1.00 89.50 218 THR A O 1
ATOM 1742 N N . LYS A 1 219 ? 2.793 -17.293 1.716 1.00 91.31 219 LYS A N 1
ATOM 1743 C CA . LYS A 1 219 ? 2.723 -17.903 3.054 1.00 91.31 219 LYS A CA 1
ATOM 1744 C C . LYS A 1 219 ? 3.726 -19.046 3.188 1.00 91.31 219 LYS A C 1
ATOM 1746 O O . LYS A 1 219 ? 4.486 -19.060 4.155 1.00 91.31 219 LYS A O 1
ATOM 1751 N N . ARG A 1 220 ? 3.753 -19.982 2.239 1.00 89.62 220 ARG A N 1
ATOM 1752 C CA . ARG A 1 220 ? 4.650 -21.148 2.244 1.00 89.62 220 ARG A CA 1
ATOM 1753 C C . ARG A 1 220 ? 6.126 -20.749 2.312 1.00 89.62 220 ARG A C 1
ATOM 1755 O O . ARG A 1 220 ? 6.883 -21.366 3.054 1.00 89.62 220 ARG A O 1
ATOM 1762 N N . LEU A 1 221 ? 6.506 -19.677 1.623 1.00 88.25 221 LEU A N 1
ATOM 1763 C CA . LEU A 1 221 ? 7.875 -19.176 1.564 1.00 88.25 221 LEU A CA 1
ATOM 1764 C C . LEU A 1 221 ? 8.339 -18.537 2.885 1.00 88.25 221 LEU A C 1
ATOM 1766 O O . LEU A 1 221 ? 9.438 -18.818 3.374 1.00 88.25 221 LEU A O 1
ATOM 1770 N N . TRP A 1 222 ? 7.508 -17.668 3.468 1.00 92.50 222 TRP A N 1
ATOM 1771 C CA . TRP A 1 222 ? 7.917 -16.816 4.590 1.00 92.50 222 TRP A CA 1
ATOM 1772 C C . TRP A 1 222 ? 7.552 -17.381 5.967 1.00 92.50 222 TRP A C 1
ATOM 1774 O O . TRP A 1 222 ? 8.307 -17.203 6.927 1.00 92.50 222 TRP A O 1
ATOM 1784 N N . THR A 1 223 ? 6.416 -18.075 6.094 1.00 93.38 223 THR A N 1
ATOM 1785 C CA . THR A 1 223 ? 5.896 -18.499 7.407 1.00 93.38 223 THR A CA 1
ATOM 1786 C C . THR A 1 223 ? 6.758 -19.532 8.139 1.00 93.38 223 THR A C 1
ATOM 1788 O O . THR A 1 223 ? 6.932 -19.355 9.347 1.00 93.38 223 THR A O 1
ATOM 1791 N N . PRO A 1 224 ? 7.380 -20.549 7.496 1.00 92.75 224 PRO A N 1
ATOM 1792 C CA . PRO A 1 224 ? 8.183 -21.529 8.230 1.00 92.75 224 PRO A CA 1
ATOM 1793 C C . PRO A 1 224 ? 9.361 -20.883 8.963 1.00 92.75 224 PRO A C 1
ATOM 1795 O O . PRO A 1 224 ? 9.685 -21.257 10.088 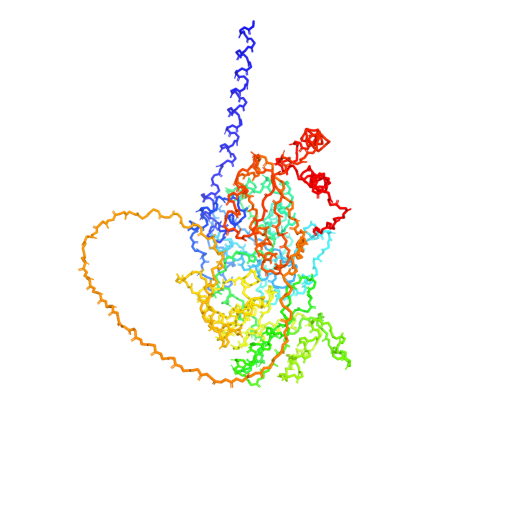1.00 92.75 224 PRO A O 1
ATOM 1798 N N . LYS A 1 225 ? 9.982 -19.876 8.338 1.00 91.25 225 LYS A N 1
ATOM 1799 C CA . LYS A 1 225 ? 11.101 -19.120 8.911 1.00 91.25 225 LYS A CA 1
ATOM 1800 C C . LYS A 1 225 ? 10.638 -18.111 9.951 1.00 91.25 225 LYS A C 1
ATOM 1802 O O . LYS A 1 225 ? 11.270 -17.998 10.998 1.00 91.25 225 LYS A O 1
ATOM 1807 N N . LEU A 1 226 ? 9.514 -17.438 9.701 1.00 93.69 226 LEU A N 1
ATOM 1808 C CA . LEU A 1 226 ? 8.907 -16.512 10.656 1.00 93.69 226 LEU A CA 1
ATOM 1809 C C . LEU A 1 226 ? 8.545 -17.206 11.981 1.00 93.69 226 LEU A C 1
ATOM 1811 O O . LEU A 1 226 ? 8.742 -16.630 13.047 1.00 93.69 226 LEU A O 1
ATOM 1815 N N . PHE A 1 227 ? 8.049 -18.445 11.926 1.00 94.12 227 PHE A N 1
ATOM 1816 C CA . PHE A 1 227 ? 7.583 -19.182 13.105 1.00 94.12 227 PHE A CA 1
ATOM 1817 C C . PHE A 1 227 ? 8.641 -20.072 13.764 1.00 94.12 227 PHE A C 1
ATOM 1819 O O . PHE A 1 227 ? 8.394 -20.585 14.853 1.00 94.12 227 PHE A O 1
ATOM 1826 N N . GLN A 1 228 ? 9.824 -20.234 13.159 1.00 90.25 228 GLN A N 1
ATOM 1827 C CA . GLN A 1 228 ? 10.832 -21.212 13.591 1.00 90.25 228 GLN A CA 1
ATOM 1828 C C . GLN A 1 228 ? 11.211 -21.105 15.081 1.00 90.25 228 GLN A C 1
ATOM 1830 O O . GLN A 1 228 ? 11.481 -22.123 15.714 1.00 90.25 228 GLN A O 1
ATOM 1835 N N . ASN A 1 229 ? 11.219 -19.892 15.643 1.00 87.44 229 ASN A N 1
ATOM 1836 C CA . ASN A 1 229 ? 11.684 -19.624 17.008 1.00 87.44 229 ASN A CA 1
ATOM 1837 C C . ASN A 1 229 ? 10.591 -19.067 17.934 1.00 87.44 229 ASN A C 1
ATOM 1839 O O . ASN A 1 229 ? 10.909 -18.451 18.951 1.00 87.44 229 ASN A O 1
ATOM 1843 N N . VAL A 1 230 ? 9.312 -19.232 17.586 1.00 88.62 230 VAL A N 1
ATOM 1844 C CA . VAL A 1 230 ? 8.218 -18.575 18.311 1.00 88.62 230 VAL A CA 1
ATOM 1845 C C . VAL A 1 230 ? 7.444 -19.586 19.143 1.00 88.62 230 VAL A C 1
ATOM 1847 O O . VAL A 1 230 ? 6.864 -20.533 18.624 1.00 88.62 230 VAL A O 1
ATOM 1850 N N . THR A 1 231 ? 7.456 -19.385 20.460 1.00 88.50 231 THR A N 1
ATOM 1851 C CA . THR A 1 231 ? 6.880 -20.319 21.443 1.00 88.50 231 THR A CA 1
ATOM 1852 C C . THR A 1 231 ? 5.586 -19.817 22.076 1.00 88.50 231 THR A C 1
ATOM 1854 O O . THR A 1 231 ? 4.865 -20.595 22.698 1.00 88.50 231 THR A O 1
ATOM 1857 N N . ILE A 1 232 ? 5.276 -18.527 21.926 1.00 94.38 232 ILE A N 1
ATOM 1858 C CA . ILE A 1 232 ? 4.100 -17.879 22.511 1.00 94.38 232 ILE A CA 1
ATOM 1859 C C . ILE A 1 232 ? 3.158 -17.480 21.378 1.00 94.38 232 ILE A C 1
ATOM 1861 O O . ILE A 1 232 ? 3.588 -16.878 20.396 1.00 94.38 232 ILE A O 1
ATOM 1865 N N . ARG A 1 233 ? 1.867 -17.778 21.532 1.00 95.88 233 ARG A N 1
ATOM 1866 C CA . ARG A 1 233 ? 0.809 -17.354 20.609 1.00 95.88 233 ARG A CA 1
ATOM 1867 C C . ARG A 1 233 ? -0.421 -16.870 21.381 1.00 95.88 233 ARG A C 1
ATOM 1869 O O . ARG A 1 233 ? -0.638 -17.355 22.494 1.00 95.88 233 ARG A O 1
ATOM 1876 N N . PRO A 1 234 ? -1.224 -15.956 20.814 1.00 97.50 234 PRO A N 1
ATOM 1877 C CA . PRO A 1 234 ? -2.546 -15.646 21.350 1.00 97.50 234 PRO A CA 1
ATOM 1878 C C . PRO A 1 234 ? -3.420 -16.905 21.444 1.00 97.50 234 PRO A C 1
ATOM 1880 O O . PRO A 1 234 ? -3.264 -17.842 20.650 1.00 97.50 234 PRO A O 1
ATOM 1883 N N . GLY A 1 235 ? -4.341 -16.927 22.409 1.00 97.75 235 GLY A N 1
ATOM 1884 C CA . GLY A 1 235 ? -5.359 -17.966 22.519 1.00 97.75 235 GLY A CA 1
ATOM 1885 C C . GLY A 1 235 ? -6.291 -17.976 21.306 1.00 97.75 235 GLY A C 1
ATOM 1886 O O . GLY A 1 235 ? -6.444 -16.974 20.609 1.00 97.75 235 GLY A O 1
ATOM 1887 N N . ASP A 1 236 ? -6.943 -19.109 21.047 1.00 97.31 236 ASP A N 1
ATOM 1888 C CA . ASP A 1 236 ? -7.773 -19.279 19.843 1.00 97.31 236 ASP A CA 1
ATOM 1889 C C . ASP A 1 236 ? -9.017 -18.369 19.820 1.00 97.31 236 ASP A C 1
ATOM 1891 O O . ASP A 1 236 ? -9.558 -18.081 18.754 1.00 97.31 236 ASP A O 1
ATOM 1895 N N . ASN A 1 237 ? -9.442 -17.875 20.986 1.00 98.06 237 ASN A N 1
ATOM 1896 C CA . ASN A 1 237 ? -10.535 -16.916 21.140 1.00 98.06 237 ASN A CA 1
ATOM 1897 C C . ASN A 1 237 ? -10.068 -15.487 21.447 1.00 98.06 237 ASN A C 1
ATOM 1899 O O . ASN A 1 237 ? -10.918 -14.608 21.600 1.00 98.06 237 ASN A O 1
ATOM 1903 N N . ASP A 1 238 ? -8.762 -15.234 21.525 1.00 98.50 238 ASP A N 1
ATOM 1904 C CA . ASP A 1 238 ? -8.241 -13.886 21.736 1.00 98.50 238 ASP A CA 1
ATOM 1905 C C . ASP A 1 238 ? -8.352 -13.051 20.451 1.00 98.50 238 ASP A C 1
ATOM 1907 O O . ASP A 1 238 ? -8.278 -13.573 19.334 1.00 98.50 238 ASP A O 1
ATOM 1911 N N . ILE A 1 239 ? -8.485 -11.733 20.609 1.00 98.62 239 ILE A N 1
ATOM 1912 C CA . ILE A 1 239 ? -8.374 -10.761 19.516 1.00 98.62 239 ILE A CA 1
ATOM 1913 C C . ILE A 1 239 ? -7.017 -10.073 19.592 1.00 98.62 239 ILE A C 1
ATOM 1915 O O . ILE A 1 239 ? -6.667 -9.480 20.610 1.00 98.62 239 ILE A O 1
ATOM 1919 N N . SER A 1 240 ? -6.287 -10.070 18.482 1.00 98.69 240 SER A N 1
ATOM 1920 C CA . SER A 1 240 ? -5.058 -9.294 18.340 1.00 98.69 240 SER A CA 1
ATOM 1921 C C . SER A 1 240 ? -5.306 -8.048 17.497 1.00 98.69 240 SER A C 1
ATOM 1923 O O . SER A 1 240 ? -5.812 -8.117 16.376 1.00 98.69 240 SER A O 1
ATOM 1925 N N . ILE A 1 241 ? -4.928 -6.891 18.033 1.00 98.31 241 ILE A N 1
ATOM 1926 C CA . ILE A 1 241 ? -5.092 -5.584 17.401 1.00 98.31 241 ILE A CA 1
ATOM 1927 C C . ILE A 1 241 ? -3.715 -4.997 17.135 1.00 98.31 241 ILE A C 1
ATOM 1929 O O . ILE A 1 241 ? -2.933 -4.803 18.067 1.00 98.31 241 ILE A O 1
ATOM 1933 N N . TYR A 1 242 ? -3.432 -4.651 15.880 1.00 97.62 242 TYR A N 1
ATOM 1934 C CA . TYR A 1 242 ? -2.249 -3.858 15.560 1.00 97.62 242 TYR A CA 1
ATOM 1935 C C . TYR A 1 242 ? -2.582 -2.364 15.544 1.00 97.62 242 TYR A C 1
ATOM 1937 O O . TYR A 1 242 ? -3.538 -1.940 14.902 1.00 97.62 242 TYR A O 1
ATOM 1945 N N . LEU A 1 243 ? -1.775 -1.544 16.218 1.00 95.94 243 LEU A N 1
ATOM 1946 C CA . LEU A 1 243 ? -1.931 -0.091 16.247 1.00 95.94 243 LEU A CA 1
ATOM 1947 C C . LEU A 1 243 ? -0.714 0.587 15.620 1.00 95.94 243 LEU A C 1
ATOM 1949 O O . LEU A 1 243 ? 0.407 0.470 16.116 1.00 95.94 243 LEU A O 1
ATOM 1953 N N . ARG A 1 244 ? -0.960 1.361 14.559 1.00 91.12 244 ARG A N 1
ATOM 1954 C CA . ARG A 1 244 ? 0.039 2.222 13.916 1.00 91.12 244 ARG A CA 1
ATOM 1955 C C . ARG A 1 244 ? -0.216 3.683 14.267 1.00 91.12 244 ARG A C 1
ATOM 1957 O O . ARG A 1 244 ? -1.095 4.318 13.696 1.00 91.12 244 ARG A O 1
ATOM 1964 N N . CYS A 1 245 ? 0.542 4.225 15.208 1.00 92.00 245 CYS A N 1
ATOM 1965 C CA . CYS A 1 245 ? 0.207 5.471 15.901 1.00 92.00 245 CYS A CA 1
ATOM 1966 C C . CYS A 1 245 ? 0.724 6.761 15.229 1.00 92.00 245 CYS A C 1
ATOM 1968 O O . CYS A 1 245 ? 1.092 7.714 15.912 1.00 92.00 245 CYS A O 1
ATOM 1970 N N . LEU A 1 246 ? 0.717 6.821 13.891 1.00 88.50 246 LEU A N 1
ATOM 1971 C CA . LEU A 1 246 ? 1.143 7.986 13.097 1.00 88.50 246 LEU A CA 1
ATOM 1972 C C . LEU A 1 246 ? 0.000 8.522 12.209 1.00 88.50 246 LEU A C 1
ATOM 1974 O O . LEU A 1 246 ? 0.083 8.430 10.980 1.00 88.50 246 LEU A O 1
ATOM 1978 N N . PRO A 1 247 ? -1.052 9.135 12.789 1.00 82.38 247 PRO A N 1
ATOM 1979 C CA . PRO A 1 247 ? -2.244 9.577 12.052 1.00 82.38 247 PRO A CA 1
ATOM 1980 C C . PRO A 1 247 ? -1.972 10.679 11.012 1.00 82.38 247 PRO A C 1
ATOM 1982 O O . PRO A 1 247 ? -2.806 10.939 10.155 1.00 82.38 247 PRO A O 1
ATOM 1985 N N . ARG A 1 248 ? -0.807 11.343 11.072 1.00 81.00 248 ARG A N 1
ATOM 1986 C CA . ARG A 1 248 ? -0.383 12.332 10.062 1.00 81.00 248 ARG A CA 1
ATOM 1987 C C . ARG A 1 248 ? 0.103 11.696 8.759 1.00 81.00 248 ARG A C 1
ATOM 1989 O O . ARG A 1 248 ? 0.089 12.355 7.728 1.00 81.00 248 ARG A O 1
ATOM 1996 N N . HIS A 1 249 ? 0.570 10.451 8.819 1.00 78.12 249 HIS A N 1
ATOM 1997 C CA . HIS A 1 249 ? 1.166 9.751 7.678 1.00 78.12 249 HIS A CA 1
ATOM 1998 C C . HIS A 1 249 ? 0.289 8.613 7.164 1.00 78.12 249 HIS A C 1
ATOM 2000 O O . HIS A 1 249 ? 0.404 8.231 6.003 1.00 78.12 249 HIS A O 1
ATOM 2006 N N . TYR A 1 250 ? -0.576 8.073 8.021 1.00 83.12 250 TYR A N 1
ATOM 2007 C CA . TYR A 1 250 ? -1.399 6.912 7.719 1.00 83.12 250 TYR A CA 1
ATOM 2008 C C . TYR A 1 250 ? -2.817 7.124 8.226 1.00 83.12 250 TYR A C 1
ATOM 2010 O O . TYR A 1 250 ? -3.039 7.814 9.221 1.00 83.12 250 TYR A O 1
ATOM 2018 N N . HIS A 1 251 ? -3.776 6.489 7.555 1.00 87.75 251 HIS A N 1
ATOM 2019 C CA . HIS A 1 251 ? -5.140 6.435 8.052 1.00 87.75 251 HIS A CA 1
ATOM 2020 C C . HIS A 1 251 ? -5.169 5.691 9.395 1.00 87.75 251 HIS A C 1
ATOM 2022 O O . HIS A 1 251 ? -4.725 4.545 9.488 1.00 87.75 251 HIS A O 1
ATOM 2028 N N . PHE A 1 252 ? -5.679 6.357 10.428 1.00 91.88 252 PHE A N 1
ATOM 2029 C CA . PHE A 1 252 ? -5.836 5.803 11.765 1.00 91.88 252 PHE A CA 1
ATOM 2030 C C . PHE A 1 252 ? -7.325 5.687 12.074 1.00 91.88 252 PHE A C 1
ATOM 2032 O O . PHE A 1 252 ? -8.017 6.703 12.120 1.00 91.88 252 PHE A O 1
ATOM 2039 N N . ASN A 1 253 ? -7.793 4.459 12.289 1.00 93.69 253 ASN A N 1
ATOM 2040 C CA . ASN A 1 253 ? -9.188 4.206 12.631 1.00 93.69 253 ASN A CA 1
ATOM 2041 C C . ASN A 1 253 ? -9.517 4.838 13.996 1.00 93.69 253 ASN A C 1
ATOM 2043 O O . ASN A 1 253 ? -8.712 4.770 14.931 1.00 93.69 253 ASN A O 1
ATOM 2047 N N . GLY A 1 254 ? -10.687 5.458 14.121 1.00 94.75 254 GLY A N 1
ATOM 2048 C CA . GLY A 1 254 ? -11.132 6.115 15.346 1.00 94.75 254 GLY A CA 1
ATOM 2049 C C . GLY A 1 254 ? -11.692 5.152 16.396 1.00 94.75 254 GLY A C 1
ATOM 2050 O O . GLY A 1 254 ? -11.794 3.942 16.198 1.00 94.75 254 GLY A O 1
ATOM 2051 N N . ARG A 1 255 ? -12.103 5.705 17.546 1.00 96.25 255 ARG A N 1
ATOM 2052 C CA . ARG A 1 255 ? -12.692 4.944 18.669 1.00 96.25 255 ARG A CA 1
ATOM 2053 C C . ARG A 1 255 ? -13.880 4.082 18.240 1.00 96.25 255 ARG A C 1
ATOM 2055 O O . ARG A 1 255 ? -13.931 2.905 18.579 1.00 96.25 255 ARG A O 1
ATOM 2062 N N . HIS A 1 256 ? -14.786 4.660 17.451 1.00 94.50 256 HIS A N 1
ATOM 2063 C CA . HIS A 1 256 ? -16.009 3.994 17.006 1.00 94.50 256 HIS A CA 1
ATOM 2064 C C . HIS A 1 256 ? -15.724 2.742 16.165 1.00 94.50 256 HIS A C 1
ATOM 2066 O O . HIS A 1 256 ? -16.487 1.782 16.223 1.00 94.50 256 HIS A O 1
ATOM 2072 N N . PHE A 1 257 ? -14.640 2.725 15.381 1.00 95.56 257 PHE A N 1
ATOM 2073 C CA . PHE A 1 257 ? -14.256 1.543 14.611 1.00 95.56 257 PHE A CA 1
ATOM 2074 C C . PHE A 1 257 ? -13.976 0.347 15.530 1.00 95.56 257 PHE A C 1
ATOM 2076 O O . PHE A 1 257 ? -14.571 -0.714 15.354 1.00 95.56 257 PHE A O 1
ATOM 2083 N N . TYR A 1 258 ? -13.122 0.532 16.540 1.00 97.62 258 TYR A N 1
ATOM 2084 C CA . TYR A 1 258 ? -12.760 -0.543 17.467 1.00 97.62 258 TYR A CA 1
ATOM 2085 C C . TYR A 1 258 ? -13.923 -0.935 18.379 1.00 97.62 258 TYR A C 1
ATOM 2087 O O . TYR A 1 258 ? -14.169 -2.120 18.567 1.00 97.62 258 TYR A O 1
ATOM 2095 N N . GLU A 1 259 ? -14.663 0.045 18.901 1.00 97.00 259 GLU A N 1
ATOM 2096 C CA . GLU A 1 259 ? -15.829 -0.187 19.760 1.00 97.00 259 GLU A CA 1
ATOM 2097 C C . GLU A 1 259 ? -16.927 -0.979 19.038 1.00 97.00 259 GLU A C 1
ATOM 2099 O O . GLU A 1 259 ? -17.445 -1.954 19.575 1.00 97.00 259 GLU A O 1
ATOM 2104 N N . SER A 1 260 ? -17.235 -0.619 17.787 1.00 95.56 260 SER A N 1
ATOM 2105 C CA . SER A 1 260 ? -18.218 -1.338 16.970 1.00 95.56 260 SER A CA 1
ATOM 2106 C C . SER A 1 260 ? -17.828 -2.803 16.766 1.00 95.56 260 SER A C 1
ATOM 2108 O O . SER A 1 260 ? -18.672 -3.685 16.912 1.00 95.56 260 SER A O 1
ATOM 2110 N N . ILE A 1 261 ? -16.550 -3.077 16.482 1.00 96.81 261 ILE A N 1
ATOM 2111 C CA . ILE A 1 261 ? -16.052 -4.444 16.298 1.00 96.81 261 ILE A CA 1
ATOM 2112 C C . ILE A 1 261 ? -16.118 -5.224 17.614 1.00 96.81 261 ILE A C 1
ATOM 2114 O O . ILE A 1 261 ? -16.764 -6.265 17.681 1.00 96.81 261 ILE A O 1
ATOM 2118 N N . LEU A 1 262 ? -15.501 -4.701 18.675 1.00 97.81 262 LEU A N 1
ATOM 2119 C CA . LEU A 1 262 ? -15.380 -5.409 19.951 1.00 97.81 262 LEU A CA 1
ATOM 2120 C C . LEU A 1 262 ? -16.738 -5.636 20.633 1.00 97.81 262 LEU A C 1
ATOM 2122 O O . LEU A 1 262 ? -16.920 -6.657 21.282 1.00 97.81 262 LEU A O 1
ATOM 2126 N N . ASN A 1 263 ? -17.724 -4.758 20.439 1.00 96.88 263 ASN A N 1
ATOM 2127 C CA . ASN A 1 263 ? -19.070 -4.966 20.988 1.00 96.88 263 ASN A CA 1
ATOM 2128 C C . ASN A 1 263 ? -19.860 -6.091 20.295 1.00 96.88 263 ASN A C 1
ATOM 2130 O O . ASN A 1 263 ? -20.857 -6.551 20.848 1.00 96.88 263 ASN A O 1
ATOM 2134 N N . HIS A 1 264 ? -19.450 -6.528 19.101 1.00 95.75 264 HIS A N 1
ATOM 2135 C CA . HIS A 1 264 ? -20.169 -7.544 18.319 1.00 95.75 264 HIS A CA 1
ATOM 2136 C C . HIS A 1 264 ? -19.339 -8.803 18.037 1.00 95.75 264 HIS A C 1
ATOM 2138 O O . HIS A 1 264 ? -19.838 -9.727 17.393 1.00 95.75 264 HIS A O 1
ATOM 2144 N N . THR A 1 265 ? -18.105 -8.871 18.533 1.00 95.81 265 THR A N 1
ATOM 2145 C CA . THR A 1 265 ? -17.243 -10.047 18.411 1.00 95.81 265 THR A CA 1
ATOM 2146 C C . THR A 1 265 ? -17.009 -10.635 19.800 1.00 95.81 265 THR A C 1
ATOM 2148 O O . THR A 1 265 ? -16.607 -9.933 20.718 1.00 95.81 265 THR A O 1
ATOM 2151 N N . HIS A 1 266 ? -17.246 -11.937 19.970 1.00 97.00 266 HIS A N 1
ATOM 2152 C CA . HIS A 1 266 ? -16.931 -12.639 21.219 1.00 97.00 266 HIS A CA 1
ATOM 2153 C C . HIS A 1 266 ? -15.421 -12.895 21.326 1.00 97.00 266 HIS A C 1
ATOM 2155 O O . HIS A 1 266 ? -14.830 -13.424 20.377 1.00 97.00 266 HIS A O 1
ATOM 2161 N N . PHE A 1 267 ? -14.805 -12.608 22.474 1.00 98.19 267 PHE A N 1
ATOM 2162 C CA . PHE A 1 267 ? -13.380 -12.851 22.727 1.00 98.19 267 PHE A CA 1
ATOM 2163 C C . PHE A 1 267 ? -13.069 -13.083 24.209 1.00 98.19 267 PHE A C 1
ATOM 2165 O O . PHE A 1 267 ? -13.828 -12.646 25.070 1.00 98.19 267 PHE A O 1
ATOM 2172 N N . ASP A 1 268 ? -11.932 -13.731 24.483 1.00 98.44 268 ASP A N 1
ATOM 2173 C CA . ASP A 1 268 ? -11.459 -13.990 25.853 1.00 98.44 268 ASP A CA 1
ATOM 2174 C C . ASP A 1 268 ? -10.492 -12.891 26.330 1.00 98.44 268 ASP A C 1
ATOM 2176 O O . ASP A 1 268 ? -10.648 -12.344 27.422 1.00 98.44 268 ASP A O 1
ATOM 2180 N N . ASN A 1 269 ? -9.509 -12.523 25.499 1.00 98.50 269 ASN A N 1
ATOM 2181 C CA . ASN A 1 269 ? -8.582 -11.417 25.754 1.00 98.50 269 ASN A CA 1
ATOM 2182 C C . ASN A 1 269 ? -8.389 -10.537 24.512 1.00 98.50 269 ASN A C 1
ATOM 2184 O O . ASN A 1 269 ? -8.615 -10.968 23.380 1.00 98.50 269 ASN A O 1
ATOM 2188 N N . VAL A 1 270 ? -7.892 -9.314 24.731 1.00 98.62 270 VAL A N 1
ATOM 2189 C CA . VAL A 1 270 ? -7.448 -8.404 23.666 1.00 98.62 270 VAL A CA 1
ATOM 2190 C C . VAL A 1 270 ? -5.947 -8.135 23.803 1.00 98.62 270 VAL A C 1
ATOM 2192 O O . VAL A 1 270 ? -5.493 -7.629 24.833 1.00 98.62 270 VAL A O 1
ATOM 2195 N N . TRP A 1 271 ? -5.179 -8.433 22.755 1.00 98.50 271 TRP A N 1
ATOM 2196 C CA . TRP A 1 271 ? -3.737 -8.192 22.675 1.00 98.50 271 TRP A CA 1
ATOM 2197 C C . TRP A 1 271 ? -3.419 -7.004 21.770 1.00 98.50 271 TRP A C 1
ATOM 2199 O O . TRP A 1 271 ? -3.849 -6.954 20.620 1.00 98.50 271 TRP A O 1
ATOM 2209 N N . LEU A 1 272 ? -2.630 -6.053 22.269 1.00 98.00 272 LEU A N 1
ATOM 2210 C CA . LEU A 1 272 ? -2.194 -4.873 21.525 1.00 98.00 272 LEU A CA 1
ATOM 2211 C C . LEU A 1 272 ? -0.765 -5.051 21.008 1.00 98.00 272 LEU A C 1
ATOM 2213 O O . LEU A 1 272 ? 0.192 -5.067 21.786 1.00 98.00 272 LEU A O 1
ATOM 2217 N N . PHE A 1 273 ? -0.630 -5.098 19.687 1.00 96.94 273 PHE A N 1
ATOM 2218 C CA . PHE A 1 273 ? 0.632 -5.007 18.963 1.00 96.94 273 PHE A CA 1
ATOM 2219 C C . PHE A 1 273 ? 0.832 -3.542 18.573 1.00 96.94 273 PHE A C 1
ATOM 2221 O O . PHE A 1 273 ? 0.186 -3.029 17.661 1.00 96.94 273 PHE A O 1
ATOM 2228 N N . GLN A 1 274 ? 1.669 -2.825 19.317 1.00 93.56 274 GLN A N 1
ATOM 2229 C CA . GLN A 1 274 ? 1.824 -1.379 19.165 1.00 93.56 274 GLN A CA 1
ATOM 2230 C C . GLN A 1 274 ? 3.120 -1.047 18.434 1.00 93.56 274 GLN A C 1
ATOM 2232 O O . GLN A 1 274 ? 4.193 -1.491 18.839 1.00 93.56 274 GLN A O 1
ATOM 2237 N N . ALA A 1 275 ? 3.027 -0.220 17.393 1.00 91.12 275 ALA A N 1
ATOM 2238 C CA . ALA A 1 275 ? 4.208 0.356 16.767 1.00 91.12 275 ALA A CA 1
ATOM 2239 C C . ALA A 1 275 ? 4.999 1.235 17.773 1.00 91.12 275 ALA A C 1
ATOM 2241 O O . ALA A 1 275 ? 4.393 1.785 18.701 1.00 91.12 275 ALA A O 1
ATOM 2242 N N . PRO A 1 276 ? 6.330 1.396 17.624 1.00 87.62 276 PRO A N 1
ATOM 2243 C CA . PRO A 1 276 ? 7.168 2.105 18.601 1.00 87.62 276 PRO A CA 1
ATOM 2244 C C . PRO A 1 276 ? 6.739 3.550 18.895 1.00 87.62 276 PRO A C 1
ATOM 2246 O O . PRO A 1 276 ? 6.938 4.040 20.003 1.00 87.62 276 PRO A O 1
ATOM 2249 N N . GLU A 1 277 ? 6.129 4.224 17.919 1.00 89.81 277 GLU A N 1
ATOM 2250 C CA . GLU A 1 277 ? 5.569 5.576 18.044 1.00 89.81 277 GLU A CA 1
ATOM 2251 C C . GLU A 1 277 ? 4.333 5.689 18.957 1.00 89.81 277 GLU A C 1
ATOM 2253 O O . GLU A 1 277 ? 3.880 6.797 19.250 1.00 89.81 277 GLU A O 1
ATOM 2258 N N . CYS A 1 278 ? 3.728 4.569 19.358 1.00 93.44 278 CYS A N 1
ATOM 2259 C CA . CYS A 1 278 ? 2.512 4.585 20.156 1.00 93.44 278 CYS A CA 1
ATOM 2260 C C . CYS A 1 278 ? 2.764 5.130 21.570 1.00 93.44 278 CYS A C 1
ATOM 2262 O O . CYS A 1 278 ? 3.817 4.882 22.165 1.00 93.44 278 CYS A O 1
ATOM 2264 N N . PRO A 1 279 ? 1.792 5.857 22.154 1.00 93.12 279 PRO A N 1
ATOM 2265 C CA . PRO A 1 279 ? 1.941 6.393 23.496 1.00 93.12 279 PRO A CA 1
ATOM 2266 C C . PRO A 1 279 ? 2.025 5.254 24.519 1.00 93.12 279 PRO A C 1
ATOM 2268 O O . PRO A 1 279 ? 1.092 4.471 24.670 1.00 93.12 279 PRO A O 1
ATOM 2271 N N . ASN A 1 280 ? 3.135 5.202 25.259 1.00 90.88 280 ASN A N 1
ATOM 2272 C CA . ASN A 1 280 ? 3.311 4.284 26.392 1.00 90.88 280 ASN A CA 1
ATOM 2273 C C . ASN A 1 280 ? 2.748 4.854 27.709 1.00 90.88 280 ASN A C 1
ATOM 2275 O O . ASN A 1 280 ? 2.674 4.147 28.710 1.00 90.88 280 ASN A O 1
ATOM 2279 N N . LYS A 1 281 ? 2.393 6.144 27.727 1.00 93.06 281 LYS A N 1
ATOM 2280 C CA . LYS A 1 281 ? 1.768 6.839 28.857 1.00 93.06 281 LYS A CA 1
ATOM 2281 C C . LYS A 1 281 ? 0.590 7.652 28.337 1.00 93.06 281 LYS A C 1
ATOM 2283 O O . LYS A 1 281 ? 0.734 8.372 27.349 1.00 93.06 281 LYS A O 1
ATOM 2288 N N . LEU A 1 282 ? -0.553 7.523 28.997 1.00 94.50 282 LEU A N 1
ATOM 2289 C CA . LEU A 1 282 ? -1.761 8.287 28.696 1.00 94.50 282 LEU A CA 1
ATOM 2290 C C . LEU A 1 282 ? -1.835 9.522 29.600 1.00 94.50 282 LEU A C 1
ATOM 2292 O O . LEU A 1 282 ? -1.185 9.563 30.646 1.00 94.50 282 LEU A O 1
ATOM 2296 N N . ASN A 1 283 ? -2.602 10.539 29.198 1.00 95.06 283 ASN A N 1
ATOM 2297 C CA . ASN A 1 283 ? -2.814 11.710 30.048 1.00 95.06 283 ASN A CA 1
ATOM 2298 C C . ASN A 1 283 ? -3.624 11.317 31.297 1.00 95.06 283 ASN A C 1
ATOM 2300 O O . ASN A 1 283 ? -4.452 10.412 31.233 1.00 95.06 283 ASN A O 1
ATOM 2304 N N . GLU A 1 284 ? -3.445 12.003 32.423 1.00 95.81 284 GLU A N 1
ATOM 2305 C CA . GLU A 1 284 ? -4.324 11.799 33.586 1.00 95.81 284 GLU A CA 1
ATOM 2306 C C . GLU A 1 284 ? -5.761 12.243 33.290 1.00 95.81 284 GLU A C 1
ATOM 2308 O O . GLU A 1 284 ? -6.710 11.636 33.774 1.00 95.81 284 GLU A O 1
ATOM 2313 N N . ASN A 1 285 ? -5.928 13.279 32.459 1.00 95.94 285 ASN A N 1
ATOM 2314 C CA . ASN A 1 285 ? -7.228 13.765 32.020 1.00 95.94 285 ASN A CA 1
ATOM 2315 C C . ASN A 1 285 ? -7.567 13.229 30.611 1.00 95.94 285 ASN A C 1
ATOM 2317 O O . ASN A 1 285 ? -6.977 13.709 29.635 1.00 95.94 285 ASN A O 1
ATOM 2321 N N . PRO A 1 286 ? -8.555 12.321 30.469 1.00 95.69 286 PRO A N 1
ATOM 2322 C CA . PRO A 1 286 ? -8.952 11.758 29.178 1.00 95.69 286 PRO A CA 1
ATOM 2323 C C . PRO A 1 286 ? 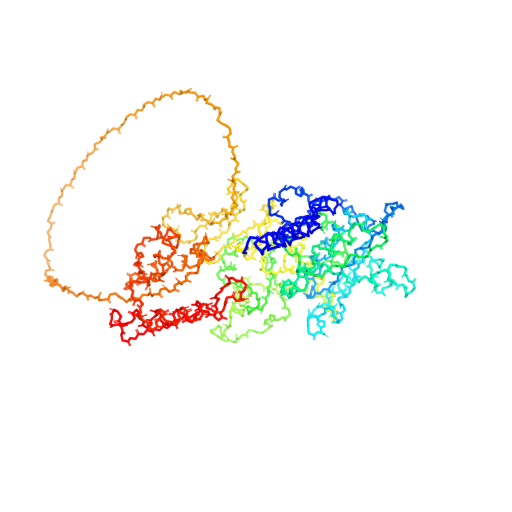-9.377 12.796 28.132 1.00 95.69 286 PRO A C 1
ATOM 2325 O O . PRO A 1 286 ? -9.237 12.545 26.939 1.00 95.69 286 PRO A O 1
ATOM 2328 N N . SER A 1 287 ? -9.860 13.980 28.536 1.00 94.81 287 SER A N 1
ATOM 2329 C CA . SER A 1 287 ? -10.272 15.023 27.582 1.00 94.81 287 SER A CA 1
ATOM 2330 C C . SER A 1 287 ? -9.102 15.683 26.844 1.00 94.81 287 SER A C 1
ATOM 2332 O O . SER A 1 287 ? -9.318 16.382 25.856 1.00 94.81 287 SER A O 1
ATOM 2334 N N . LYS A 1 288 ? -7.865 15.459 27.306 1.00 95.19 288 LYS A N 1
ATOM 2335 C CA . LYS A 1 288 ? -6.633 15.931 26.657 1.00 95.19 288 LYS A CA 1
ATOM 2336 C C . LYS A 1 288 ? -6.002 14.891 25.733 1.00 95.19 288 LYS A C 1
ATOM 2338 O O . LYS A 1 288 ? -4.968 15.173 25.125 1.00 95.19 288 LYS A O 1
ATOM 2343 N N . ASP A 1 289 ? -6.577 13.697 25.636 1.00 95.25 289 ASP A N 1
ATOM 2344 C CA . ASP A 1 289 ? -6.050 12.672 24.749 1.00 95.25 289 ASP A CA 1
ATOM 2345 C C . ASP A 1 289 ? -6.268 13.061 23.284 1.00 95.25 289 ASP A C 1
ATOM 2347 O O . ASP A 1 289 ? -7.376 13.367 22.848 1.00 95.25 289 ASP A O 1
ATOM 2351 N N . GLY A 1 290 ? -5.200 12.985 22.489 1.00 94.38 290 GLY A N 1
ATOM 2352 C CA . GLY A 1 290 ? -5.331 12.981 21.035 1.00 94.38 290 GLY A CA 1
ATOM 2353 C C . GLY A 1 290 ? -6.003 11.697 20.534 1.00 94.38 290 GLY A C 1
ATOM 2354 O O . GLY A 1 290 ? -6.178 10.735 21.282 1.00 94.38 290 GLY A O 1
ATOM 2355 N N . ILE A 1 291 ? -6.309 11.640 19.233 1.00 94.38 291 ILE A N 1
ATOM 2356 C CA . ILE A 1 291 ? -7.031 10.510 18.617 1.00 94.38 291 ILE A CA 1
ATOM 2357 C C . ILE A 1 291 ? -6.427 9.138 18.967 1.00 94.38 291 ILE A C 1
ATOM 2359 O O . ILE A 1 291 ? -7.150 8.241 19.393 1.00 94.38 291 ILE A O 1
ATOM 2363 N N . VAL A 1 292 ? -5.100 9.000 18.894 1.00 95.81 292 VAL A N 1
ATOM 2364 C CA . VAL A 1 292 ? -4.393 7.751 19.212 1.00 95.81 292 VAL A CA 1
ATOM 2365 C C . VAL A 1 292 ? -4.523 7.386 20.687 1.00 95.81 292 VAL A C 1
ATOM 2367 O O . VAL A 1 292 ? -4.928 6.271 21.004 1.00 95.81 292 VAL A O 1
ATOM 2370 N N . ALA A 1 293 ? -4.194 8.317 21.589 1.00 96.56 293 ALA A N 1
ATOM 2371 C CA . ALA A 1 293 ? -4.263 8.083 23.030 1.00 96.56 293 ALA A CA 1
ATOM 2372 C C . ALA A 1 293 ? -5.692 7.725 23.458 1.00 96.56 293 ALA A C 1
ATOM 2374 O O . ALA A 1 293 ? -5.882 6.810 24.252 1.00 96.56 293 ALA A O 1
ATOM 2375 N N . SER A 1 294 ? -6.693 8.352 22.836 1.00 97.00 294 SER A N 1
ATOM 2376 C CA . SER A 1 294 ? -8.099 8.057 23.092 1.00 97.00 294 SER A CA 1
ATOM 2377 C C . SER A 1 294 ? -8.490 6.629 22.679 1.00 97.00 294 SER A C 1
ATOM 2379 O O . SER A 1 294 ? -9.305 6.011 23.360 1.00 97.00 294 SER A O 1
ATOM 2381 N N . VAL A 1 295 ? -7.915 6.081 21.601 1.00 97.56 295 VAL A N 1
ATOM 2382 C CA . VAL A 1 295 ? -8.131 4.685 21.180 1.00 97.56 295 VAL A CA 1
ATOM 2383 C C . VAL A 1 295 ? -7.384 3.722 22.093 1.00 97.56 295 VAL A C 1
ATOM 2385 O O . VAL A 1 295 ? -7.967 2.738 22.531 1.00 97.56 295 VAL A O 1
ATOM 2388 N N . VAL A 1 296 ? -6.123 4.012 22.429 1.00 97.62 296 VAL A N 1
ATOM 2389 C CA . VAL A 1 296 ? -5.357 3.181 23.371 1.00 97.62 296 VAL A CA 1
ATOM 2390 C C . VAL A 1 296 ? -6.093 3.099 24.705 1.00 97.62 296 VAL A C 1
ATOM 2392 O O . VAL A 1 296 ? -6.311 1.994 25.187 1.00 97.62 296 VAL A O 1
ATOM 2395 N N . ARG A 1 297 ? -6.573 4.235 25.231 1.00 97.50 297 ARG A N 1
ATOM 2396 C CA . ARG A 1 297 ? -7.379 4.284 26.454 1.00 97.50 297 ARG A CA 1
ATOM 2397 C C . ARG A 1 297 ? -8.624 3.415 26.360 1.00 97.50 297 ARG A C 1
ATOM 2399 O O . ARG A 1 297 ? -8.857 2.609 27.248 1.00 97.50 297 ARG A O 1
ATOM 2406 N N . LEU A 1 298 ? -9.409 3.575 25.291 1.00 98.00 298 LEU A N 1
ATOM 2407 C CA . LEU A 1 298 ? -10.609 2.769 25.058 1.00 98.00 298 LEU A CA 1
ATOM 2408 C C . LEU A 1 298 ? -10.283 1.273 25.148 1.00 98.00 298 LEU A C 1
ATOM 2410 O O . LEU A 1 298 ? -10.950 0.537 25.864 1.00 98.00 298 LEU A O 1
ATOM 2414 N N . LEU A 1 299 ? -9.245 0.832 24.439 1.00 98.25 299 LEU A N 1
ATOM 2415 C CA . LEU A 1 299 ? -8.866 -0.576 24.393 1.00 98.25 299 LEU A CA 1
ATOM 2416 C C . LEU A 1 299 ? -8.397 -1.080 25.763 1.00 98.25 299 LEU A C 1
ATOM 2418 O O . LEU A 1 299 ? -8.827 -2.145 26.199 1.00 98.25 299 LEU A O 1
ATOM 2422 N N . THR A 1 300 ? -7.556 -0.323 26.467 1.00 97.69 300 THR A N 1
ATOM 2423 C CA . THR A 1 300 ? -6.998 -0.758 27.754 1.00 97.69 300 THR A CA 1
ATOM 2424 C C . THR A 1 300 ? -8.003 -0.678 28.901 1.00 97.69 300 THR A C 1
ATOM 2426 O O . THR A 1 300 ? -8.096 -1.615 29.687 1.00 97.69 300 THR A O 1
ATOM 2429 N N . GLU A 1 301 ? -8.750 0.422 29.016 1.00 97.44 301 GLU A N 1
ATOM 2430 C CA . GLU A 1 301 ? -9.633 0.684 30.162 1.00 97.44 301 GLU A CA 1
ATOM 2431 C C . GLU A 1 301 ? -11.011 0.033 29.997 1.00 97.44 301 GLU A C 1
ATOM 2433 O O . GLU A 1 301 ? -11.531 -0.519 30.964 1.00 97.44 301 GLU A O 1
ATOM 2438 N N . ASN A 1 302 ? -11.595 0.041 28.790 1.00 98.06 302 ASN A N 1
ATOM 2439 C CA . ASN A 1 302 ? -12.949 -0.488 28.583 1.00 98.06 302 ASN A CA 1
ATOM 2440 C C . ASN A 1 302 ? -12.952 -1.965 28.174 1.00 98.06 302 ASN A C 1
ATOM 2442 O O . ASN A 1 302 ? -13.876 -2.688 28.535 1.00 98.06 302 ASN A O 1
ATOM 2446 N N . TYR A 1 303 ? -11.937 -2.411 27.429 1.00 98.31 303 TYR A N 1
ATOM 2447 C CA . TYR A 1 303 ? -11.859 -3.784 26.908 1.00 98.31 303 TYR A CA 1
ATOM 2448 C C . TYR A 1 303 ? -10.750 -4.622 27.553 1.00 98.31 303 TYR A C 1
ATOM 2450 O O . TYR A 1 303 ? -10.496 -5.744 27.120 1.00 98.31 303 TYR A O 1
ATOM 2458 N N . GLY A 1 304 ? -10.077 -4.092 28.581 1.00 98.06 304 GLY A N 1
ATOM 2459 C CA . GLY A 1 304 ? -9.038 -4.814 29.318 1.00 98.06 304 GLY A CA 1
ATOM 2460 C C . GLY A 1 304 ? -7.842 -5.228 28.458 1.00 98.06 304 GLY A C 1
ATOM 2461 O O . GLY A 1 304 ? -7.168 -6.210 28.782 1.00 98.06 304 GLY A O 1
ATOM 2462 N N . ALA A 1 305 ? -7.589 -4.525 27.349 1.00 98.25 305 ALA A N 1
ATOM 2463 C CA . ALA A 1 305 ? -6.550 -4.902 26.406 1.00 98.25 305 ALA A CA 1
ATOM 2464 C C . ALA A 1 305 ? -5.153 -4.801 27.028 1.00 98.25 305 ALA A C 1
ATOM 2466 O O . ALA A 1 305 ? -4.817 -3.833 27.714 1.00 98.25 305 ALA A O 1
ATOM 2467 N N . LYS A 1 306 ? -4.314 -5.799 26.746 1.00 97.88 306 LYS A N 1
ATOM 2468 C CA . LYS A 1 306 ? -2.941 -5.903 27.250 1.00 97.88 306 LYS A CA 1
ATOM 2469 C C . LYS A 1 306 ? -1.965 -5.773 26.097 1.00 97.88 306 LYS A C 1
ATOM 2471 O O . LYS A 1 306 ? -2.209 -6.281 25.007 1.00 97.88 306 LYS A O 1
ATOM 2476 N N . ARG A 1 307 ? -0.825 -5.126 26.331 1.00 96.50 307 ARG A N 1
ATOM 2477 C CA . ARG A 1 307 ? 0.267 -5.124 25.351 1.00 96.50 307 ARG A CA 1
ATOM 2478 C C . ARG A 1 307 ? 0.759 -6.555 25.131 1.00 96.50 307 ARG A C 1
ATOM 2480 O O . ARG A 1 307 ? 0.913 -7.299 26.100 1.00 96.50 307 ARG A O 1
ATOM 2487 N N . TRP A 1 308 ? 1.008 -6.920 23.875 1.00 96.88 308 TRP A N 1
ATOM 2488 C CA . TRP A 1 308 ? 1.636 -8.194 23.539 1.00 96.88 308 TRP A CA 1
ATOM 2489 C C . TRP A 1 308 ? 2.977 -8.326 24.287 1.00 96.88 308 TRP A C 1
ATOM 2491 O O . TRP A 1 308 ? 3.749 -7.357 24.298 1.00 96.88 308 TRP A O 1
ATOM 2501 N N . PRO A 1 309 ? 3.258 -9.459 24.962 1.00 94.31 309 PRO A N 1
ATOM 2502 C CA . PRO A 1 309 ? 4.511 -9.647 25.678 1.00 94.31 309 PRO A CA 1
ATOM 2503 C C . PRO A 1 309 ? 5.686 -9.524 24.709 1.00 94.31 309 PRO A C 1
ATOM 2505 O O . PRO A 1 309 ? 5.843 -10.330 23.790 1.00 94.31 309 PRO A O 1
ATOM 2508 N N . GLY A 1 310 ? 6.509 -8.499 24.927 1.00 88.00 310 GLY A N 1
ATOM 2509 C CA . GLY A 1 310 ? 7.728 -8.298 24.158 1.00 88.00 310 GLY A CA 1
ATOM 2510 C C . GLY A 1 310 ? 8.723 -9.430 24.397 1.00 88.00 310 GLY A C 1
ATOM 2511 O O . GLY A 1 310 ? 8.748 -10.047 25.464 1.00 88.00 310 GLY A O 1
ATOM 2512 N N . LEU A 1 311 ? 9.566 -9.687 23.402 1.00 88.88 311 LEU A N 1
ATOM 2513 C CA . LEU A 1 311 ? 10.696 -10.590 23.565 1.00 88.88 311 LEU A CA 1
ATOM 2514 C C . LEU A 1 311 ? 11.705 -9.978 24.551 1.00 88.88 311 LEU A C 1
ATOM 2516 O O . LEU A 1 311 ? 12.051 -8.802 24.434 1.00 88.88 311 LEU A O 1
ATOM 2520 N N . ASN A 1 312 ? 12.196 -10.767 25.509 1.00 86.31 312 ASN A N 1
ATOM 2521 C CA . ASN A 1 312 ? 13.254 -10.319 26.415 1.00 86.31 312 ASN A CA 1
ATOM 2522 C C . ASN A 1 312 ? 14.528 -10.001 25.616 1.00 86.31 312 ASN A C 1
ATOM 2524 O O . ASN A 1 312 ? 15.063 -10.873 24.933 1.00 86.31 312 ASN A O 1
ATOM 2528 N N . GLY A 1 313 ? 15.035 -8.773 25.732 1.00 86.94 313 GLY A N 1
ATOM 2529 C CA . GLY A 1 313 ? 16.279 -8.342 25.096 1.00 86.94 313 GLY A CA 1
ATOM 2530 C C . GLY A 1 313 ? 16.187 -6.950 24.476 1.00 86.94 313 GLY A C 1
ATOM 2531 O O . GLY A 1 313 ? 15.177 -6.262 24.589 1.00 86.94 313 GLY A O 1
ATOM 2532 N N . THR A 1 314 ? 17.274 -6.531 23.831 1.00 88.69 314 THR A N 1
ATOM 2533 C CA . THR A 1 314 ? 17.396 -5.235 23.136 1.00 88.69 314 THR A CA 1
ATOM 2534 C C . THR A 1 314 ? 17.474 -5.381 21.616 1.00 88.69 314 THR A C 1
ATOM 2536 O O . THR A 1 314 ? 17.621 -4.392 20.899 1.00 88.69 314 THR A O 1
ATOM 2539 N N . ASP A 1 315 ? 17.374 -6.611 21.105 1.00 91.75 315 ASP A N 1
ATOM 2540 C CA . ASP A 1 315 ? 17.412 -6.895 19.676 1.00 91.75 315 ASP A CA 1
ATOM 2541 C C . ASP A 1 315 ? 16.077 -6.523 19.018 1.00 91.75 315 ASP A C 1
ATOM 2543 O O . ASP A 1 315 ? 15.150 -7.331 18.917 1.00 91.75 315 ASP A O 1
ATOM 2547 N N . GLY A 1 316 ? 15.992 -5.279 18.543 1.00 90.00 316 GLY A N 1
ATOM 2548 C CA . GLY A 1 316 ? 14.801 -4.755 17.877 1.00 90.00 316 GLY A CA 1
ATOM 2549 C C . GLY A 1 316 ? 14.377 -5.552 16.638 1.00 90.00 316 GLY A C 1
ATOM 2550 O O . GLY A 1 316 ? 13.204 -5.520 16.269 1.00 90.00 316 GLY A O 1
ATOM 2551 N N . THR A 1 317 ? 15.284 -6.297 16.001 1.00 92.00 317 THR A N 1
ATOM 2552 C CA . THR A 1 317 ? 14.947 -7.162 14.860 1.00 92.00 317 THR A CA 1
ATOM 2553 C C . THR A 1 317 ? 14.231 -8.423 15.331 1.00 92.00 317 THR A C 1
ATOM 2555 O O . THR A 1 317 ? 13.209 -8.806 14.764 1.00 92.00 317 THR A O 1
ATOM 2558 N N . ALA A 1 318 ? 14.728 -9.048 16.402 1.00 92.75 318 ALA A N 1
ATOM 2559 C CA . ALA A 1 318 ? 14.055 -10.191 17.013 1.00 92.75 318 ALA A CA 1
ATOM 2560 C C . ALA A 1 318 ? 12.664 -9.806 17.533 1.00 92.75 318 ALA A C 1
ATOM 2562 O O . ALA A 1 318 ? 11.713 -10.551 17.320 1.00 92.75 318 ALA A O 1
ATOM 2563 N N . MET A 1 319 ? 12.528 -8.623 18.144 1.00 92.50 319 MET A N 1
ATOM 2564 C CA . MET A 1 319 ? 11.232 -8.099 18.590 1.00 92.50 319 MET A CA 1
ATOM 2565 C C . MET A 1 319 ? 10.262 -7.880 17.422 1.00 92.50 319 MET A C 1
ATOM 2567 O O . MET A 1 319 ? 9.106 -8.275 17.513 1.00 92.50 319 MET A O 1
ATOM 2571 N N . LEU A 1 320 ? 10.732 -7.314 16.304 1.00 93.56 320 LEU A N 1
ATOM 2572 C CA . LEU A 1 320 ? 9.909 -7.100 15.110 1.00 93.56 320 LEU A CA 1
ATOM 2573 C C . LEU A 1 320 ? 9.356 -8.416 14.540 1.00 93.56 320 LEU A C 1
ATOM 2575 O O . LEU A 1 320 ? 8.176 -8.493 14.193 1.00 93.56 320 LEU A O 1
ATOM 2579 N N . LEU A 1 321 ? 10.207 -9.440 14.434 1.00 95.44 321 LEU A N 1
ATOM 2580 C CA . LEU A 1 321 ? 9.808 -10.765 13.954 1.00 95.44 321 LEU A CA 1
ATOM 2581 C C . LEU A 1 321 ? 8.894 -11.480 14.954 1.00 95.44 321 LEU A C 1
ATOM 2583 O O . LEU A 1 321 ? 7.919 -12.102 14.541 1.00 95.44 321 LEU A O 1
ATOM 2587 N N . HIS A 1 322 ? 9.166 -11.347 16.255 1.00 95.25 322 HIS A N 1
ATOM 2588 C CA . HIS A 1 322 ? 8.320 -11.868 17.332 1.00 95.25 322 HIS A CA 1
ATOM 2589 C C . HIS A 1 322 ? 6.912 -11.268 17.293 1.00 95.25 322 HIS A C 1
ATOM 2591 O O . HIS A 1 322 ? 5.929 -12.004 17.358 1.00 95.25 322 HIS A O 1
ATOM 2597 N N . ASP A 1 323 ? 6.803 -9.951 17.119 1.00 95.81 323 ASP A N 1
ATOM 2598 C CA . ASP A 1 323 ? 5.518 -9.261 17.015 1.00 95.81 323 ASP A CA 1
ATOM 2599 C C . ASP A 1 323 ? 4.759 -9.684 15.751 1.00 95.81 323 ASP A C 1
ATOM 2601 O O . ASP A 1 323 ? 3.565 -9.978 15.821 1.00 95.81 323 ASP A O 1
ATOM 2605 N N . LEU A 1 324 ? 5.434 -9.769 14.595 1.00 96.69 324 LEU A N 1
ATOM 2606 C CA . LEU A 1 324 ? 4.780 -10.203 13.356 1.00 96.69 324 LEU A CA 1
ATOM 2607 C C . LEU A 1 324 ? 4.311 -11.656 13.456 1.00 96.69 324 LEU A C 1
ATOM 2609 O O . LEU A 1 324 ? 3.212 -11.975 13.010 1.00 96.69 324 LEU A O 1
ATOM 2613 N N . ALA A 1 325 ? 5.121 -12.529 14.051 1.00 96.94 325 ALA A N 1
ATOM 2614 C CA . ALA A 1 325 ? 4.763 -13.921 14.240 1.00 96.94 325 ALA A CA 1
ATOM 2615 C C . ALA A 1 325 ? 3.586 -14.086 15.207 1.00 96.94 325 ALA A C 1
ATOM 2617 O O . ALA A 1 325 ? 2.641 -14.807 14.894 1.00 96.94 325 ALA A O 1
ATOM 2618 N N . GLY A 1 326 ? 3.606 -13.391 16.349 1.00 97.00 326 GLY A N 1
ATOM 2619 C CA . GLY A 1 326 ? 2.495 -13.381 17.302 1.00 97.00 326 GLY A CA 1
ATOM 2620 C C . GLY A 1 326 ? 1.196 -12.905 16.650 1.00 97.00 326 GLY A C 1
ATOM 2621 O O . GLY A 1 326 ? 0.155 -13.550 16.793 1.00 97.00 326 GLY A O 1
ATOM 2622 N N . LEU A 1 327 ? 1.272 -11.835 15.853 1.00 96.94 327 LEU A N 1
ATOM 2623 C CA . LEU A 1 327 ? 0.131 -11.334 15.097 1.00 96.94 327 LEU A CA 1
ATOM 2624 C C . LEU A 1 327 ? -0.347 -12.367 14.064 1.00 96.94 327 LEU A C 1
ATOM 2626 O O . LEU A 1 327 ? -1.524 -12.713 14.052 1.00 96.94 327 LEU A O 1
ATOM 2630 N N . ALA A 1 328 ? 0.550 -12.931 13.256 1.00 97.06 328 ALA A N 1
ATOM 2631 C CA . ALA A 1 328 ? 0.204 -13.929 12.244 1.00 97.06 328 ALA A CA 1
ATOM 2632 C C . ALA A 1 328 ? -0.352 -15.240 12.840 1.00 97.06 328 ALA A C 1
ATOM 2634 O O . ALA A 1 328 ? -1.151 -15.916 12.203 1.00 97.06 328 ALA A O 1
ATOM 2635 N N . MET A 1 329 ? -0.011 -15.604 14.075 1.00 96.88 329 MET A N 1
ATOM 2636 C CA . MET A 1 329 ? -0.592 -16.780 14.744 1.00 96.88 329 MET A CA 1
ATOM 2637 C C . MET A 1 329 ? -1.974 -16.532 15.370 1.00 96.88 329 MET A C 1
ATOM 2639 O O . MET A 1 329 ? -2.569 -17.456 15.927 1.00 96.88 329 MET A O 1
ATOM 2643 N N . SER A 1 330 ? -2.493 -15.306 15.300 1.00 97.75 330 SER A N 1
ATOM 2644 C CA . SER A 1 330 ? -3.792 -14.946 15.879 1.00 97.75 330 SER A CA 1
ATOM 2645 C C . SER A 1 330 ? -4.954 -15.528 15.073 1.00 97.75 330 SER A C 1
ATOM 2647 O O . SER A 1 330 ? -4.918 -15.556 13.843 1.00 97.75 330 SER A O 1
ATOM 2649 N N . LYS A 1 331 ? -6.029 -15.934 15.760 1.00 98.06 331 LYS A N 1
ATOM 2650 C CA . LYS A 1 331 ? -7.263 -16.412 15.113 1.00 98.06 331 LYS A CA 1
ATOM 2651 C C . LYS A 1 331 ? -8.246 -15.303 14.762 1.00 98.06 331 LYS A C 1
ATOM 2653 O O . LYS A 1 331 ? -8.990 -15.448 13.791 1.00 98.06 331 LYS A O 1
ATOM 2658 N N . LYS A 1 332 ? -8.215 -14.199 15.509 1.00 98.56 332 LYS A N 1
ATOM 2659 C CA . LYS A 1 332 ? -9.026 -13.005 15.268 1.00 98.56 332 LYS A CA 1
ATOM 2660 C C . LYS A 1 332 ? -8.131 -11.776 15.240 1.00 98.56 332 LYS A C 1
ATOM 2662 O O . LYS A 1 332 ? -7.340 -11.554 16.159 1.00 98.56 332 LYS A O 1
ATOM 2667 N N . LEU A 1 333 ? -8.239 -10.996 14.175 1.00 98.56 333 LEU A N 1
ATOM 2668 C CA . LEU A 1 333 ? -7.353 -9.874 13.895 1.00 98.56 333 LEU A CA 1
ATOM 2669 C C . LEU A 1 333 ? -8.142 -8.591 13.665 1.00 98.56 333 LEU A C 1
ATOM 2671 O O . LEU A 1 333 ? -9.135 -8.601 12.947 1.00 98.56 333 LEU A O 1
ATOM 2675 N N . ILE A 1 334 ? -7.659 -7.471 14.200 1.00 98.06 334 ILE A N 1
ATOM 2676 C CA . ILE A 1 334 ? -8.098 -6.128 13.801 1.00 98.06 334 ILE A CA 1
ATOM 2677 C C . ILE A 1 334 ? -6.881 -5.381 13.258 1.00 98.06 334 ILE A C 1
ATOM 2679 O O . ILE A 1 334 ? -5.945 -5.071 14.002 1.00 98.06 334 ILE A O 1
ATOM 2683 N N . LEU A 1 335 ? -6.883 -5.113 11.951 1.00 96.81 335 LEU A N 1
ATOM 2684 C CA . LEU A 1 335 ? -5.724 -4.588 11.232 1.00 96.81 335 LEU A CA 1
ATOM 2685 C C . LEU A 1 335 ? -6.024 -3.212 10.609 1.00 96.81 335 LEU A C 1
ATOM 2687 O O . LEU A 1 335 ? -6.995 -3.063 9.860 1.00 96.81 335 LEU A O 1
ATOM 2691 N N . PRO A 1 336 ? -5.189 -2.192 10.874 1.00 92.75 336 PRO A N 1
ATOM 2692 C CA . PRO A 1 336 ? -5.266 -0.900 10.210 1.00 92.75 336 PRO A CA 1
ATOM 2693 C C . PRO A 1 336 ? -4.613 -0.968 8.823 1.00 92.75 336 PRO A C 1
ATOM 2695 O O . PRO A 1 336 ? -3.954 -1.945 8.461 1.00 92.75 336 PRO A O 1
ATOM 2698 N N . VAL A 1 337 ? -4.716 0.123 8.063 1.00 87.94 337 VAL A N 1
ATOM 2699 C CA . VAL A 1 337 ? -3.988 0.268 6.796 1.00 87.94 337 VAL A CA 1
ATOM 2700 C C . VAL A 1 337 ? -2.494 0.410 7.065 1.00 87.94 337 VAL A C 1
ATOM 2702 O O . VAL A 1 337 ? -2.000 1.460 7.477 1.00 87.94 337 VAL A O 1
ATOM 2705 N N . SER A 1 338 ? -1.750 -0.662 6.832 1.00 90.44 338 SER A N 1
ATOM 2706 C CA . SER A 1 338 ? -0.298 -0.678 6.960 1.00 90.44 338 SER A CA 1
ATOM 2707 C C . SER A 1 338 ? 0.266 -1.840 6.159 1.00 90.44 338 SER A C 1
ATOM 2709 O O . SER A 1 338 ? -0.269 -2.942 6.237 1.00 90.44 338 SER A O 1
ATOM 2711 N N . SER A 1 339 ? 1.378 -1.629 5.450 1.00 90.94 339 SER A N 1
ATOM 2712 C CA . SER A 1 339 ? 2.068 -2.723 4.759 1.00 90.94 339 SER A CA 1
ATOM 2713 C C . SER A 1 339 ? 2.529 -3.805 5.732 1.00 90.94 339 SER A C 1
ATOM 2715 O O . SER A 1 339 ? 2.407 -4.981 5.430 1.00 90.94 339 SER A O 1
ATOM 2717 N N . TRP A 1 340 ? 2.970 -3.436 6.936 1.00 92.94 340 TRP A N 1
ATOM 2718 C CA . TRP A 1 340 ? 3.331 -4.411 7.968 1.00 92.94 340 TRP A CA 1
ATOM 2719 C C . TRP A 1 340 ? 2.110 -5.187 8.493 1.00 92.94 340 TRP A C 1
ATOM 2721 O O . TRP A 1 340 ? 2.162 -6.406 8.619 1.00 92.94 340 TRP A O 1
ATOM 2731 N N . ALA A 1 341 ? 0.983 -4.502 8.731 1.00 94.19 341 ALA A N 1
ATOM 2732 C CA . ALA A 1 341 ? -0.245 -5.151 9.205 1.00 94.19 341 ALA A CA 1
ATOM 2733 C C . ALA A 1 341 ? -0.836 -6.094 8.153 1.00 94.19 341 ALA A C 1
ATOM 2735 O O . ALA A 1 341 ? -1.294 -7.181 8.495 1.00 94.19 341 ALA A O 1
ATOM 2736 N N . PHE A 1 342 ? -0.768 -5.701 6.876 1.00 94.25 342 PHE A N 1
ATOM 2737 C CA . PHE A 1 342 ? -1.157 -6.540 5.749 1.00 94.25 342 PHE A CA 1
ATOM 2738 C C . PHE A 1 342 ? -0.471 -7.906 5.818 1.00 94.25 342 PHE A C 1
ATOM 2740 O O . PHE A 1 342 ? -1.145 -8.923 5.685 1.00 94.25 342 PHE A O 1
ATOM 2747 N N . TRP A 1 343 ? 0.835 -7.941 6.103 1.00 95.50 343 TRP A N 1
ATOM 2748 C CA . TRP A 1 343 ? 1.578 -9.194 6.241 1.00 95.50 343 TRP A CA 1
ATOM 2749 C C . TRP A 1 343 ? 1.161 -10.020 7.450 1.00 95.50 343 TRP A C 1
ATOM 2751 O O . TRP A 1 343 ? 1.090 -11.238 7.338 1.00 95.50 343 TRP A O 1
ATOM 2761 N N . GLY A 1 344 ? 0.797 -9.381 8.564 1.00 96.12 344 GLY A N 1
ATOM 2762 C CA . GLY A 1 344 ? 0.185 -10.074 9.699 1.00 96.12 344 GLY A CA 1
ATOM 2763 C C . GLY A 1 344 ? -1.092 -10.816 9.294 1.00 96.12 344 GLY A C 1
ATOM 2764 O O . GLY A 1 344 ? -1.242 -11.992 9.605 1.00 96.12 344 GLY A O 1
ATOM 2765 N N . GLY A 1 345 ? -1.972 -10.166 8.524 1.00 95.44 345 GLY A N 1
ATOM 2766 C CA . GLY A 1 345 ? -3.174 -10.801 7.973 1.00 95.44 345 GLY A CA 1
ATOM 2767 C C . GLY A 1 345 ? -2.861 -11.878 6.930 1.00 95.44 345 GLY A C 1
ATOM 2768 O O . GLY A 1 345 ? -3.376 -12.990 7.027 1.00 95.44 345 GLY A O 1
ATOM 2769 N N . MET A 1 346 ? -1.974 -11.577 5.976 1.00 94.50 346 MET A N 1
ATOM 2770 C CA . MET A 1 346 ? -1.570 -12.484 4.898 1.00 94.50 346 MET A CA 1
ATOM 2771 C C . MET A 1 346 ? -0.959 -13.772 5.451 1.00 94.50 346 MET A C 1
ATOM 2773 O O . MET A 1 346 ? -1.370 -14.857 5.061 1.00 94.50 346 MET A O 1
ATOM 2777 N N . PHE A 1 347 ? -0.022 -13.681 6.392 1.00 95.69 347 PHE A N 1
ATOM 2778 C CA . PHE A 1 347 ? 0.626 -14.847 6.996 1.00 95.69 347 PHE A CA 1
ATOM 2779 C C . PHE A 1 347 ? -0.262 -15.605 7.973 1.00 95.69 347 PHE A C 1
ATOM 2781 O O . PHE A 1 347 ? 0.054 -16.742 8.323 1.00 95.69 347 PHE A O 1
ATOM 2788 N N . SER A 1 348 ? -1.381 -15.012 8.387 1.00 95.00 348 SER A N 1
ATOM 2789 C CA . SER A 1 348 ? -2.263 -15.658 9.340 1.00 95.00 348 SER A CA 1
ATOM 2790 C C . SER A 1 348 ? -3.103 -16.782 8.749 1.00 95.00 348 SER A C 1
ATOM 2792 O O . SER A 1 348 ? -3.443 -16.815 7.559 1.00 95.00 348 SER A O 1
ATOM 2794 N N . ASN A 1 349 ? -3.479 -17.690 9.646 1.00 93.75 349 ASN A N 1
ATOM 2795 C CA . ASN A 1 349 ? -4.587 -18.624 9.475 1.00 93.75 349 ASN A CA 1
ATOM 2796 C C . ASN A 1 349 ? -5.824 -18.156 10.264 1.00 93.75 349 ASN A C 1
ATOM 2798 O O . ASN A 1 349 ? -6.586 -18.984 10.777 1.00 93.75 349 ASN A O 1
ATOM 2802 N N . ALA A 1 350 ? -5.973 -16.835 10.414 1.00 97.38 350 ALA A N 1
ATOM 2803 C CA . ALA A 1 350 ? -7.071 -16.234 11.145 1.00 97.38 350 ALA A CA 1
ATOM 2804 C C . ALA A 1 350 ? -8.413 -16.628 10.522 1.00 97.38 350 ALA A C 1
ATOM 2806 O O . ALA A 1 350 ? -8.572 -16.661 9.301 1.00 97.38 350 ALA A O 1
ATOM 2807 N N . THR A 1 351 ? -9.384 -16.918 11.379 1.00 97.75 351 THR A N 1
ATOM 2808 C CA . THR A 1 351 ? -10.764 -17.195 10.973 1.00 97.75 351 THR A CA 1
ATOM 2809 C C . THR A 1 351 ? -11.552 -15.909 10.746 1.00 97.75 351 THR A C 1
ATOM 2811 O O . THR A 1 351 ? -12.586 -15.935 10.086 1.00 97.75 351 THR A O 1
ATOM 2814 N N . GLU A 1 352 ? -11.066 -14.791 11.287 1.00 98.00 352 GLU A N 1
ATOM 2815 C CA . GLU A 1 352 ? -11.725 -13.490 11.244 1.00 98.00 352 GLU A CA 1
ATOM 2816 C C . GLU A 1 352 ? -10.679 -12.360 11.243 1.00 98.00 352 GLU A C 1
ATOM 2818 O O . GLU A 1 352 ? -9.828 -12.274 12.129 1.00 98.00 352 GLU A O 1
ATOM 2823 N N . ILE A 1 353 ? -10.715 -11.503 10.220 1.00 98.06 353 ILE A N 1
ATOM 2824 C CA . ILE A 1 353 ? -9.789 -10.381 10.023 1.00 98.06 353 ILE A CA 1
ATOM 2825 C C . ILE A 1 353 ? -10.598 -9.120 9.724 1.00 98.06 353 ILE A C 1
ATOM 2827 O O . ILE A 1 353 ? -11.104 -8.935 8.619 1.00 98.06 353 ILE A O 1
ATOM 2831 N N . HIS A 1 354 ? -10.696 -8.223 10.698 1.00 97.81 354 HIS A N 1
ATOM 2832 C CA . HIS A 1 354 ? -11.379 -6.944 10.560 1.00 97.81 354 HIS A CA 1
ATOM 2833 C C . HIS A 1 354 ? -10.443 -5.889 9.965 1.00 97.81 354 HIS A C 1
ATOM 2835 O O . HIS A 1 354 ? -9.380 -5.602 10.522 1.00 97.81 354 HIS A O 1
ATOM 2841 N N . VAL A 1 355 ? -10.866 -5.273 8.861 1.00 96.69 355 VAL A N 1
ATOM 2842 C CA . VAL A 1 355 ? -10.123 -4.222 8.147 1.00 96.69 355 VAL A CA 1
ATOM 2843 C C . VAL A 1 355 ? -11.043 -3.070 7.746 1.00 96.69 355 VAL A C 1
ATOM 2845 O O . VAL A 1 355 ? -12.258 -3.230 7.640 1.00 96.69 355 VAL A O 1
ATOM 2848 N N . ASN A 1 356 ? -10.475 -1.891 7.494 1.00 93.00 356 ASN A N 1
ATOM 2849 C CA . ASN A 1 356 ? -11.238 -0.794 6.894 1.00 93.00 356 ASN A CA 1
ATOM 2850 C C . ASN A 1 356 ? -11.536 -1.102 5.412 1.00 93.00 356 ASN A C 1
ATOM 2852 O O . ASN A 1 356 ? -10.748 -1.768 4.744 1.00 93.00 356 ASN A O 1
ATOM 2856 N N . ALA A 1 357 ? -12.669 -0.645 4.893 1.00 86.69 357 ALA A N 1
ATOM 2857 C CA . ALA A 1 357 ? -13.071 -0.859 3.508 1.00 86.69 357 ALA A CA 1
ATOM 2858 C C . ALA A 1 357 ? -12.182 -0.078 2.510 1.00 86.69 357 ALA A C 1
ATOM 2860 O O . ALA A 1 357 ? -11.517 0.894 2.884 1.00 86.69 357 ALA A O 1
ATOM 2861 N N . PRO A 1 358 ? -12.158 -0.454 1.218 1.00 83.31 358 PRO A N 1
ATOM 2862 C CA . PRO A 1 358 ? -11.522 0.338 0.171 1.00 83.31 358 PRO A CA 1
ATOM 2863 C C . PRO A 1 358 ? -11.985 1.810 0.184 1.00 83.31 358 PRO A C 1
ATOM 2865 O O . PRO A 1 358 ? -13.134 2.092 0.529 1.00 83.31 358 PRO A O 1
ATOM 2868 N N . PRO A 1 359 ? -11.124 2.764 -0.212 1.00 76.19 359 PRO A N 1
ATOM 2869 C CA . PRO A 1 359 ? -9.797 2.569 -0.804 1.00 76.19 359 PRO A CA 1
ATOM 2870 C C . PRO A 1 359 ? -8.685 2.323 0.230 1.00 76.19 359 PRO A C 1
ATOM 2872 O O . PRO A 1 359 ? -7.519 2.251 -0.141 1.00 76.19 359 PRO A O 1
ATOM 2875 N N . HIS A 1 360 ? -9.023 2.238 1.518 1.00 75.06 360 HIS A N 1
ATOM 2876 C CA . HIS A 1 360 ? -8.052 2.155 2.604 1.00 75.06 360 HIS A CA 1
ATOM 2877 C C . HIS A 1 360 ? -7.329 0.803 2.639 1.00 75.06 360 HIS A C 1
ATOM 2879 O O . HIS A 1 360 ? -6.102 0.777 2.666 1.00 75.06 360 HIS A O 1
ATOM 2885 N N . HIS A 1 361 ? -8.065 -0.308 2.592 1.00 78.19 361 HIS A N 1
ATOM 2886 C CA . HIS A 1 361 ? -7.499 -1.651 2.442 1.00 78.19 361 HIS A CA 1
ATOM 2887 C C . HIS A 1 361 ? -7.950 -2.257 1.110 1.00 78.19 361 HIS A C 1
ATOM 2889 O O . HIS A 1 361 ? -9.122 -2.153 0.745 1.00 78.19 361 HIS A O 1
ATOM 2895 N N . SER A 1 362 ? -7.037 -2.907 0.387 1.00 82.38 362 SER A N 1
ATOM 2896 C CA . SER A 1 362 ? -7.374 -3.628 -0.845 1.00 82.38 362 SER A CA 1
ATOM 2897 C C . SER A 1 362 ? -8.345 -4.774 -0.560 1.00 82.38 362 SER A C 1
ATOM 2899 O O . SER A 1 362 ? -8.263 -5.425 0.484 1.00 82.38 362 SER A O 1
ATOM 2901 N N . VAL A 1 363 ? -9.261 -5.041 -1.490 1.00 85.56 363 VAL A N 1
ATOM 2902 C CA . VAL A 1 363 ? -10.145 -6.206 -1.387 1.00 85.56 363 VAL A CA 1
ATOM 2903 C C . VAL A 1 363 ? -9.320 -7.478 -1.563 1.00 85.56 363 VAL A C 1
ATOM 2905 O O . VAL A 1 363 ? -8.628 -7.653 -2.563 1.00 85.56 363 VAL A O 1
ATOM 2908 N N . MET A 1 364 ? -9.424 -8.373 -0.589 1.00 87.31 364 MET A N 1
ATOM 2909 C CA . MET A 1 364 ? -8.841 -9.710 -0.606 1.00 87.31 364 MET A CA 1
ATOM 2910 C C . MET A 1 364 ? -9.836 -10.681 -1.246 1.00 87.31 364 MET A C 1
ATOM 2912 O O . MET A 1 364 ? -10.691 -11.264 -0.576 1.00 87.31 364 MET A O 1
ATOM 2916 N N . TYR A 1 365 ? -9.765 -10.804 -2.570 1.00 84.50 365 TYR A N 1
ATOM 2917 C CA . TYR A 1 365 ? -10.657 -11.662 -3.351 1.00 84.50 365 TYR A CA 1
ATOM 2918 C C . TYR A 1 365 ? -10.557 -13.132 -2.913 1.00 84.50 365 TYR A C 1
ATOM 2920 O O . TYR A 1 365 ? -9.465 -13.660 -2.720 1.00 84.50 365 TYR A O 1
ATOM 2928 N N . GLY A 1 366 ? -11.708 -13.792 -2.747 1.00 84.31 366 GLY A N 1
ATOM 2929 C CA . GLY A 1 366 ? -11.788 -15.209 -2.365 1.00 84.31 366 GLY A CA 1
ATOM 2930 C C . GLY A 1 366 ? -11.463 -15.520 -0.897 1.00 84.31 366 GLY A C 1
ATOM 2931 O O . GLY A 1 366 ? -11.491 -16.683 -0.510 1.00 84.31 366 GLY A O 1
ATOM 2932 N N . GLN A 1 367 ? -11.184 -14.509 -0.069 1.00 89.62 367 GLN A N 1
ATOM 2933 C CA . GLN A 1 367 ? -10.783 -14.682 1.329 1.00 89.62 367 GLN A CA 1
ATOM 2934 C C . GLN A 1 367 ? -11.931 -14.285 2.271 1.00 89.62 367 GLN A C 1
ATOM 2936 O O . GLN A 1 367 ? -12.029 -13.142 2.723 1.00 89.62 367 GLN A O 1
ATOM 2941 N N . ASN A 1 368 ? -12.823 -15.238 2.557 1.00 93.75 368 ASN A N 1
ATOM 2942 C CA . ASN A 1 368 ? -14.046 -15.013 3.345 1.00 93.75 368 ASN A CA 1
ATOM 2943 C C . ASN A 1 368 ? -13.793 -14.613 4.809 1.00 93.75 368 ASN A C 1
ATOM 2945 O O . ASN A 1 368 ? -14.712 -14.132 5.469 1.00 93.75 368 ASN A O 1
ATOM 2949 N N . GLN A 1 369 ? -12.575 -14.806 5.317 1.00 95.75 369 GLN A N 1
ATOM 2950 C CA . GLN A 1 369 ? -12.181 -14.378 6.657 1.00 95.75 369 GLN A CA 1
ATOM 2951 C C . GLN A 1 369 ? -12.029 -12.854 6.783 1.00 95.75 369 GLN A C 1
ATOM 2953 O O . GLN A 1 369 ? -12.022 -12.345 7.900 1.00 95.75 369 GLN A O 1
ATOM 2958 N N . TYR A 1 370 ? -11.903 -12.114 5.672 1.00 96.56 370 TYR A N 1
ATOM 2959 C CA . TYR A 1 370 ? -11.811 -10.653 5.712 1.00 96.56 370 TYR A CA 1
ATOM 2960 C C . TYR A 1 370 ? -13.193 -10.016 5.872 1.00 96.56 370 TYR A C 1
ATOM 2962 O O . TYR A 1 370 ? -14.079 -10.173 5.029 1.00 96.56 370 TYR A O 1
ATOM 2970 N N . ILE A 1 371 ? -13.337 -9.245 6.946 1.00 97.12 371 ILE A N 1
ATOM 2971 C CA . ILE A 1 371 ? -14.536 -8.502 7.312 1.00 97.12 371 ILE A CA 1
ATOM 2972 C C . ILE A 1 371 ? -14.228 -7.008 7.202 1.00 97.12 371 ILE A C 1
ATOM 2974 O O . ILE A 1 371 ? -13.381 -6.471 7.917 1.00 97.12 371 ILE A O 1
ATOM 2978 N N . TYR A 1 372 ? -14.935 -6.332 6.306 1.00 96.69 372 TYR A N 1
ATOM 2979 C CA . TYR A 1 372 ? -14.702 -4.935 5.956 1.00 96.69 372 TYR A CA 1
ATOM 2980 C C . TYR A 1 372 ? -15.631 -4.004 6.730 1.00 96.69 372 TYR A C 1
ATOM 2982 O O . TYR A 1 372 ? -16.810 -4.298 6.929 1.00 96.69 372 TYR A O 1
ATOM 2990 N N . HIS A 1 373 ? -15.113 -2.842 7.115 1.00 95.38 373 HIS A N 1
ATOM 2991 C CA . HIS A 1 373 ? -15.867 -1.813 7.829 1.00 95.38 373 HIS A CA 1
ATOM 2992 C C . HIS A 1 373 ? -15.621 -0.456 7.184 1.00 95.38 373 HIS A C 1
ATOM 2994 O O . HIS A 1 373 ? -14.474 -0.073 6.983 1.00 95.38 373 HIS A O 1
ATOM 3000 N N . ASN A 1 374 ? -16.678 0.287 6.885 1.00 93.25 374 ASN A N 1
ATOM 3001 C CA . ASN A 1 374 ? -16.598 1.654 6.394 1.00 93.25 374 ASN A CA 1
ATOM 3002 C C . ASN A 1 374 ? -16.912 2.617 7.541 1.00 93.25 374 ASN A C 1
ATOM 3004 O O . ASN A 1 374 ? -18.068 2.924 7.835 1.00 93.25 374 ASN A O 1
ATOM 3008 N N . GLU A 1 375 ? -15.858 3.101 8.199 1.00 89.69 375 GLU A N 1
ATOM 3009 C CA . GLU A 1 375 ? -15.986 4.005 9.345 1.00 89.69 375 GLU A CA 1
ATOM 3010 C C . GLU A 1 375 ? -16.718 5.308 8.979 1.00 89.69 375 GLU A C 1
ATOM 3012 O O . GLU A 1 375 ? -17.505 5.822 9.775 1.00 89.69 375 GLU A O 1
ATOM 3017 N N . LYS A 1 376 ? -16.515 5.819 7.755 1.00 88.94 376 LYS A N 1
ATOM 3018 C CA . LYS A 1 376 ? -17.106 7.084 7.299 1.00 88.94 376 LYS A CA 1
ATOM 3019 C C . LYS A 1 376 ? -18.624 6.986 7.143 1.00 88.94 376 LYS A C 1
ATOM 3021 O O . LYS A 1 376 ? -19.330 7.912 7.536 1.00 88.94 376 LYS A O 1
ATOM 3026 N N . THR A 1 377 ? -19.123 5.896 6.560 1.00 89.75 377 THR A N 1
ATOM 3027 C CA . THR A 1 377 ? -20.568 5.674 6.354 1.00 89.75 377 THR A CA 1
ATOM 3028 C C . THR A 1 377 ? -21.228 4.914 7.501 1.00 89.75 377 THR A C 1
ATOM 3030 O O . THR A 1 377 ? -22.447 4.764 7.505 1.00 89.75 377 THR A O 1
ATOM 3033 N N . LYS A 1 378 ? -20.446 4.470 8.493 1.00 90.19 378 LYS A N 1
ATOM 3034 C CA . LYS A 1 378 ? -20.885 3.622 9.610 1.00 90.19 378 LYS A CA 1
ATOM 3035 C C . LYS A 1 378 ? -21.511 2.292 9.162 1.00 90.19 378 LYS A C 1
ATOM 3037 O O . LYS A 1 378 ? -22.385 1.753 9.842 1.00 90.19 378 LYS A O 1
ATOM 3042 N N . GLU A 1 379 ? -21.052 1.751 8.038 1.00 92.56 379 GLU A N 1
ATOM 3043 C CA . GLU A 1 379 ? -21.419 0.413 7.568 1.00 92.56 379 GLU A CA 1
ATOM 3044 C C . GLU A 1 379 ? -20.373 -0.589 8.080 1.00 92.56 379 GLU A C 1
ATOM 3046 O O . GLU A 1 379 ? -19.189 -0.471 7.772 1.00 92.56 379 GLU A O 1
ATOM 3051 N N . PHE A 1 380 ? -20.784 -1.570 8.884 1.00 94.44 380 PHE A N 1
ATOM 3052 C CA . PHE A 1 380 ? -19.866 -2.518 9.528 1.00 94.44 380 PHE A CA 1
ATOM 3053 C C . PHE A 1 380 ? -20.191 -3.959 9.128 1.00 94.44 380 PHE A C 1
ATOM 3055 O O . PHE A 1 380 ? -21.298 -4.269 8.679 1.00 94.44 380 PHE A O 1
ATOM 3062 N N . PHE A 1 381 ? -19.214 -4.846 9.311 1.00 95.81 381 PHE A N 1
ATOM 3063 C CA . PHE A 1 381 ? -19.348 -6.284 9.066 1.00 95.81 381 PHE A CA 1
ATOM 3064 C C . PHE A 1 381 ? -19.709 -6.632 7.614 1.00 95.81 381 PHE A C 1
ATOM 3066 O O . PHE A 1 381 ? -20.607 -7.434 7.339 1.00 95.81 381 PHE A O 1
ATOM 3073 N N . GLY A 1 382 ? -19.012 -5.997 6.673 1.00 95.31 382 GLY A N 1
ATOM 3074 C CA . GLY A 1 382 ? -19.106 -6.275 5.248 1.00 95.31 382 GLY A CA 1
ATOM 3075 C C . GLY A 1 382 ? -18.278 -7.474 4.814 1.00 95.31 382 GLY A C 1
ATOM 3076 O O . GLY A 1 382 ? -17.189 -7.712 5.326 1.00 95.31 382 GLY A O 1
ATOM 3077 N N . SER A 1 383 ? -18.783 -8.218 3.835 1.00 95.25 383 SER A N 1
ATOM 3078 C CA . SER A 1 383 ? -18.064 -9.313 3.177 1.00 95.25 383 SER A CA 1
ATOM 3079 C C . SER A 1 383 ? -18.026 -9.076 1.675 1.00 95.25 383 SER A C 1
ATOM 3081 O O . SER A 1 383 ? -19.034 -8.665 1.094 1.00 95.25 383 SER A O 1
ATOM 3083 N N . TYR A 1 384 ? -16.891 -9.359 1.037 1.00 94.38 384 TYR A N 1
ATOM 3084 C CA . TYR A 1 384 ? -16.798 -9.274 -0.416 1.00 94.38 384 TYR A CA 1
ATOM 3085 C C . TYR A 1 384 ? -17.689 -10.330 -1.084 1.00 94.38 384 TYR A C 1
ATOM 3087 O O . TYR A 1 384 ? -17.652 -11.509 -0.735 1.00 94.38 384 TYR A O 1
ATOM 3095 N N . SER A 1 385 ? -18.480 -9.901 -2.064 1.00 92.69 385 SER A N 1
ATOM 3096 C CA . SER A 1 385 ? -19.313 -10.759 -2.896 1.00 92.69 385 SER A CA 1
ATOM 3097 C C . SER A 1 385 ? -18.790 -10.745 -4.322 1.00 92.69 385 SER A C 1
ATOM 3099 O O . SER A 1 385 ? -18.956 -9.757 -5.032 1.00 92.69 385 SER A O 1
ATOM 3101 N N . ALA A 1 386 ? -18.230 -11.869 -4.777 1.00 89.19 386 ALA A N 1
ATOM 3102 C CA . ALA A 1 386 ? -17.801 -12.027 -6.168 1.00 89.19 386 ALA A CA 1
ATOM 3103 C C . ALA A 1 386 ? -18.962 -11.838 -7.163 1.00 89.19 386 ALA A C 1
ATOM 3105 O O . ALA A 1 386 ? -18.763 -11.338 -8.264 1.00 89.19 386 ALA A O 1
ATOM 3106 N N . LYS A 1 387 ? -20.192 -12.190 -6.755 1.00 91.31 387 LYS A N 1
ATOM 3107 C CA . LYS A 1 387 ? -21.399 -12.038 -7.579 1.00 91.31 387 LYS A CA 1
ATOM 3108 C C . LYS A 1 387 ? -21.740 -10.573 -7.851 1.00 91.31 387 LYS A C 1
ATOM 3110 O O . LYS A 1 387 ? -22.086 -10.229 -8.973 1.00 91.31 387 LYS A O 1
ATOM 3115 N N . GLU A 1 388 ? -21.699 -9.738 -6.816 1.00 89.25 388 GLU A N 1
ATOM 3116 C CA . GLU A 1 388 ? -21.996 -8.303 -6.948 1.00 89.25 388 GLU A CA 1
ATOM 3117 C C . GLU A 1 388 ? -20.738 -7.495 -7.305 1.00 89.25 388 GLU A C 1
ATOM 3119 O O . GLU A 1 388 ? -20.837 -6.316 -7.628 1.00 89.25 388 GLU A O 1
ATOM 3124 N N . ASN A 1 389 ? -19.565 -8.137 -7.253 1.00 88.00 389 ASN A N 1
ATOM 3125 C CA . ASN A 1 389 ? -18.246 -7.519 -7.317 1.00 88.00 389 ASN A CA 1
ATOM 3126 C C . ASN A 1 389 ? -18.115 -6.308 -6.371 1.00 88.00 389 ASN A C 1
ATOM 3128 O O . ASN A 1 389 ? -17.570 -5.270 -6.741 1.00 88.00 389 ASN A O 1
ATOM 3132 N N . ASP A 1 390 ? -18.656 -6.441 -5.157 1.00 91.56 390 ASP A N 1
ATOM 3133 C CA . ASP A 1 390 ? -18.729 -5.367 -4.162 1.00 91.56 390 ASP A CA 1
ATOM 3134 C C . ASP A 1 390 ? -18.737 -5.936 -2.732 1.00 91.56 390 ASP A C 1
ATOM 3136 O O . ASP A 1 390 ? -18.937 -7.138 -2.516 1.00 91.56 390 ASP A O 1
ATOM 3140 N N . ILE A 1 391 ? -18.517 -5.074 -1.742 1.00 93.00 391 ILE A N 1
ATOM 3141 C CA . ILE A 1 391 ? -18.637 -5.403 -0.322 1.00 93.00 391 ILE A CA 1
ATOM 3142 C C . ILE A 1 391 ? -20.099 -5.262 0.094 1.00 93.00 391 ILE A C 1
ATOM 3144 O O . ILE A 1 391 ? -20.688 -4.186 0.030 1.00 93.00 391 ILE A O 1
ATOM 3148 N N . ILE A 1 392 ? -20.680 -6.356 0.581 1.00 93.50 392 ILE A N 1
ATOM 3149 C CA . ILE A 1 392 ? -22.053 -6.380 1.084 1.00 93.50 392 ILE A CA 1
ATOM 3150 C C . ILE A 1 392 ? -22.019 -6.306 2.607 1.00 93.50 392 ILE A C 1
ATOM 3152 O O . ILE A 1 392 ? -21.556 -7.239 3.264 1.00 93.50 392 ILE A O 1
ATOM 3156 N N . TYR A 1 393 ? -22.538 -5.213 3.163 1.00 91.94 393 TYR A N 1
ATOM 3157 C CA . TYR A 1 393 ? -22.627 -4.996 4.607 1.00 91.94 393 TYR A CA 1
ATOM 3158 C C . TYR A 1 393 ? -23.837 -5.701 5.213 1.00 91.94 393 TYR A C 1
ATOM 3160 O O . TYR A 1 393 ? -24.962 -5.567 4.728 1.00 91.94 393 TYR A O 1
ATOM 3168 N N . LYS A 1 394 ? -23.598 -6.463 6.287 1.00 79.38 394 LYS A N 1
ATOM 3169 C CA . LYS A 1 394 ? -24.653 -7.182 7.017 1.00 79.38 394 LYS A CA 1
ATOM 3170 C C . LYS A 1 394 ? -25.416 -6.277 7.982 1.00 79.38 394 LYS A C 1
ATOM 3172 O O . LYS A 1 394 ? -26.593 -6.525 8.232 1.00 79.38 394 LYS A O 1
ATOM 3177 N N . THR A 1 395 ? -24.776 -5.225 8.485 1.00 63.59 395 THR A N 1
ATOM 3178 C CA . THR A 1 395 ? -25.324 -4.403 9.565 1.00 63.59 395 THR A CA 1
ATOM 3179 C C . THR A 1 395 ? -25.184 -2.929 9.213 1.00 63.59 395 THR A C 1
ATOM 3181 O O . THR A 1 395 ? -24.077 -2.395 9.150 1.00 63.59 395 THR A O 1
ATOM 3184 N N . ASN A 1 396 ? -26.313 -2.248 9.003 1.00 57.41 396 ASN A N 1
ATOM 3185 C CA . ASN A 1 396 ? -26.334 -0.792 9.005 1.00 57.41 396 ASN A CA 1
ATOM 3186 C C . ASN A 1 396 ? -26.756 -0.321 10.402 1.00 57.41 396 ASN A C 1
ATOM 3188 O O . ASN A 1 396 ? -27.946 -0.272 10.714 1.00 57.41 396 ASN A O 1
ATOM 3192 N N . LEU A 1 397 ? -25.775 0.006 11.249 1.00 56.28 397 LEU A N 1
ATOM 3193 C CA . LEU A 1 397 ? -26.007 0.454 12.630 1.00 56.28 397 LEU A CA 1
ATOM 3194 C C . LEU A 1 397 ? -26.745 1.803 12.712 1.00 56.28 397 LEU A C 1
ATOM 3196 O O . LEU A 1 397 ? -27.122 2.221 13.803 1.00 56.28 397 LEU A O 1
ATOM 3200 N N . THR A 1 398 ? -26.977 2.489 11.586 1.00 50.81 398 THR A N 1
ATOM 3201 C CA . THR A 1 398 ? -27.746 3.743 11.574 1.00 50.81 398 THR A CA 1
ATOM 3202 C C . THR A 1 398 ? -29.263 3.544 11.598 1.00 50.81 398 THR A C 1
ATOM 3204 O O . THR A 1 398 ? -29.966 4.472 11.986 1.00 50.81 398 THR A O 1
ATOM 3207 N N . ASN A 1 399 ? -29.784 2.345 11.291 1.00 41.88 399 ASN A N 1
ATOM 3208 C CA . ASN A 1 399 ? -31.225 2.134 11.124 1.00 41.88 399 ASN A CA 1
ATOM 3209 C C . ASN A 1 399 ? -31.776 1.000 11.999 1.00 41.88 399 ASN A C 1
ATOM 3211 O O . ASN A 1 399 ? -32.026 -0.106 11.523 1.00 41.88 399 ASN A O 1
ATOM 3215 N N . HIS A 1 400 ? -32.119 1.324 13.252 1.00 42.78 400 HIS A N 1
ATOM 3216 C CA . HIS A 1 400 ? -33.233 0.635 13.921 1.00 42.78 400 HIS A CA 1
ATOM 3217 C C . HIS A 1 400 ? -34.606 1.068 13.359 1.00 42.78 400 HIS A C 1
ATOM 3219 O O . HIS A 1 400 ? -35.619 0.441 13.659 1.00 42.78 400 HIS A O 1
ATOM 3225 N N . HIS A 1 401 ? -34.647 2.057 12.457 1.00 35.22 401 HIS A N 1
ATOM 3226 C CA . HIS A 1 401 ? -35.790 2.338 11.596 1.00 35.22 401 HIS A CA 1
ATOM 3227 C C . HIS A 1 401 ? -35.338 2.687 10.168 1.00 35.22 401 HIS A C 1
ATOM 3229 O O . HIS A 1 401 ? -34.502 3.554 9.969 1.00 35.22 401 HIS A O 1
ATOM 3235 N N . HIS A 1 402 ? -35.961 2.015 9.197 1.00 34.56 402 HIS A N 1
ATOM 3236 C CA . HIS A 1 402 ? -35.930 2.213 7.740 1.00 34.56 402 HIS A CA 1
ATOM 3237 C C . HIS A 1 402 ? -34.869 1.508 6.865 1.00 34.56 402 HIS A C 1
ATOM 3239 O O . HIS A 1 402 ? -33.695 1.838 6.810 1.00 34.56 402 HIS A O 1
ATOM 3245 N N . ASN A 1 403 ? -35.390 0.568 6.067 1.00 33.44 403 ASN A N 1
ATOM 3246 C CA . ASN A 1 403 ? -35.175 0.358 4.631 1.00 33.44 403 ASN A CA 1
ATOM 3247 C C . ASN A 1 403 ? -33.753 0.456 4.048 1.00 33.44 403 ASN A C 1
ATOM 3249 O O . ASN A 1 403 ? -33.235 1.530 3.769 1.00 33.44 403 ASN A O 1
ATOM 3253 N N . LYS A 1 404 ? -33.237 -0.734 3.709 1.00 38.56 404 LYS A N 1
ATOM 3254 C CA . LYS A 1 404 ? -32.462 -1.126 2.513 1.00 38.56 404 LYS A CA 1
ATOM 3255 C C . LYS A 1 404 ? -32.131 0.011 1.522 1.00 38.56 404 LYS A C 1
ATOM 3257 O O . LYS A 1 404 ? -32.682 0.068 0.423 1.00 38.56 404 LYS A O 1
ATOM 3262 N N . LEU A 1 405 ? -31.178 0.867 1.879 1.00 37.62 405 LEU A N 1
ATOM 3263 C CA . LEU A 1 405 ? -30.488 1.750 0.942 1.00 37.62 405 LEU A CA 1
ATOM 3264 C C . LEU A 1 405 ? -29.302 0.980 0.354 1.00 37.62 405 LEU A C 1
ATOM 3266 O O . LEU A 1 405 ? -28.371 0.610 1.059 1.00 37.62 405 LEU A O 1
ATOM 3270 N N . ARG A 1 406 ? -29.379 0.689 -0.949 1.00 39.25 406 ARG A N 1
ATOM 3271 C CA . ARG A 1 406 ? -28.264 0.169 -1.749 1.00 39.25 406 ARG A CA 1
ATOM 3272 C C . ARG A 1 406 ? -27.214 1.273 -1.881 1.00 39.25 406 ARG A C 1
ATOM 3274 O O . ARG A 1 406 ? -27.412 2.204 -2.661 1.00 39.25 406 ARG A O 1
ATOM 3281 N N . SER A 1 407 ? -26.091 1.142 -1.189 1.00 36.56 407 SER A N 1
ATOM 3282 C CA . SER A 1 407 ? -24.854 1.826 -1.551 1.00 36.56 407 SER A CA 1
ATOM 3283 C C . SER A 1 407 ? -24.323 1.185 -2.841 1.00 36.56 407 SER A C 1
ATOM 3285 O O . SER A 1 407 ? -23.703 0.133 -2.827 1.00 36.56 407 SER A O 1
ATOM 3287 N N . LYS A 1 408 ? -24.613 1.786 -4.004 1.00 36.72 408 LYS A N 1
ATOM 3288 C CA . LYS A 1 408 ? -23.809 1.546 -5.212 1.00 36.72 408 LYS A CA 1
ATOM 3289 C C . LYS A 1 408 ? -22.564 2.416 -5.093 1.00 36.72 408 LYS A C 1
ATOM 3291 O O . LYS A 1 408 ? -22.552 3.548 -5.577 1.00 36.72 408 LYS A O 1
ATOM 3296 N N . ALA A 1 409 ? -21.535 1.906 -4.424 1.00 33.69 409 ALA A N 1
ATOM 3297 C CA . ALA A 1 409 ? -20.206 2.473 -4.563 1.00 33.69 409 ALA A CA 1
ATOM 3298 C C . ALA A 1 409 ? -19.698 2.142 -5.974 1.00 33.69 409 ALA A C 1
ATOM 3300 O O . ALA A 1 409 ? -19.779 1.017 -6.459 1.00 33.69 409 ALA A O 1
ATOM 3301 N N . VAL A 1 410 ? -19.239 3.165 -6.687 1.00 35.94 410 VAL A N 1
ATOM 3302 C CA . VAL A 1 410 ? -18.751 3.050 -8.061 1.00 35.94 410 VAL A CA 1
ATOM 3303 C C . VAL A 1 410 ? -17.380 2.362 -8.049 1.00 35.94 410 VAL A C 1
ATOM 3305 O O . VAL A 1 410 ? -16.353 3.031 -8.017 1.00 35.94 410 VAL A O 1
ATOM 3308 N N . MET A 1 411 ? -17.349 1.031 -8.142 1.00 35.03 411 MET A N 1
ATOM 3309 C CA . MET A 1 411 ? -16.274 0.331 -8.851 1.00 35.03 411 MET A CA 1
ATOM 3310 C C . MET A 1 411 ? -16.659 0.286 -10.333 1.00 35.03 411 MET A C 1
ATOM 3312 O O . MET A 1 411 ? -17.366 -0.605 -10.796 1.00 35.03 411 MET A O 1
ATOM 3316 N N . LYS A 1 412 ? -16.233 1.292 -11.106 1.00 31.73 412 LYS A N 1
ATOM 3317 C CA . LYS A 1 412 ? -16.272 1.211 -12.572 1.00 31.73 412 LYS A CA 1
ATOM 3318 C C . LYS A 1 412 ? -15.110 0.326 -13.039 1.00 31.73 412 LYS A C 1
ATOM 3320 O O . LYS A 1 412 ? -14.038 0.828 -13.361 1.00 31.73 412 LYS A O 1
ATOM 3325 N N . THR A 1 413 ? -15.346 -0.977 -13.133 1.00 33.59 413 THR A N 1
ATOM 3326 C CA . THR A 1 413 ? -14.806 -1.774 -14.239 1.00 33.59 413 THR A CA 1
ATOM 3327 C C . THR A 1 413 ? -15.839 -1.723 -15.363 1.00 33.59 413 THR A C 1
ATOM 3329 O O . THR A 1 413 ? -16.982 -2.155 -15.222 1.00 33.59 413 THR A O 1
ATOM 3332 N N . HIS A 1 414 ? -15.480 -1.083 -16.475 1.00 32.97 414 HIS A N 1
ATOM 3333 C CA . HIS A 1 414 ? -16.308 -1.077 -17.675 1.00 32.97 414 HIS A CA 1
ATOM 3334 C C . HIS A 1 414 ? -16.226 -2.457 -18.335 1.00 32.97 414 HIS A C 1
ATOM 3336 O O . HIS A 1 414 ? -15.247 -2.754 -19.010 1.00 32.97 414 HIS A O 1
ATOM 3342 N N . SER A 1 415 ? -17.254 -3.291 -18.158 1.00 31.16 415 SER A N 1
ATOM 3343 C CA . SER A 1 415 ? -17.487 -4.428 -19.047 1.00 31.16 415 SER A CA 1
ATOM 3344 C C . SER A 1 415 ? -18.239 -3.932 -20.286 1.00 31.16 415 SER A C 1
ATOM 3346 O O . SER A 1 415 ? -19.429 -3.629 -20.252 1.00 31.16 415 SER A O 1
ATOM 3348 N N . SER A 1 416 ? -17.528 -3.794 -21.402 1.00 32.00 416 SER A N 1
ATOM 3349 C CA . SER A 1 416 ? -18.143 -3.766 -22.729 1.00 32.00 416 SER A CA 1
ATOM 3350 C C . SER A 1 416 ? -17.900 -5.130 -23.365 1.00 32.00 416 SER A C 1
ATOM 3352 O O . SER A 1 416 ? -16.928 -5.324 -24.091 1.00 32.00 416 SER A O 1
ATOM 3354 N N . GLY A 1 417 ? -18.757 -6.090 -23.021 1.00 28.50 417 GLY A N 1
ATOM 3355 C CA . GLY A 1 417 ? -18.848 -7.388 -23.677 1.00 28.50 417 GLY A CA 1
ATOM 3356 C C . GLY A 1 417 ? -20.148 -7.452 -24.465 1.00 28.50 417 GLY A C 1
ATOM 3357 O O . GLY A 1 417 ? -21.232 -7.460 -23.889 1.00 28.50 417 GLY A O 1
ATOM 3358 N N . THR A 1 418 ? -20.030 -7.458 -25.787 1.00 31.03 418 THR A N 1
ATOM 3359 C CA . THR A 1 418 ? -21.094 -7.750 -26.750 1.00 31.03 418 THR A CA 1
ATOM 3360 C C . THR A 1 418 ? -21.717 -9.116 -26.463 1.00 31.03 418 THR A C 1
ATOM 3362 O O . THR A 1 418 ? -21.076 -10.141 -26.681 1.00 31.03 418 THR A O 1
ATOM 3365 N N . ALA A 1 419 ? -22.969 -9.134 -26.004 1.00 26.42 419 ALA A N 1
ATOM 3366 C CA . ALA A 1 419 ? -23.780 -10.343 -25.949 1.00 26.42 419 ALA A CA 1
ATOM 3367 C C . ALA A 1 419 ? -24.550 -10.499 -27.267 1.00 26.42 419 ALA A C 1
ATOM 3369 O O . ALA A 1 419 ? -25.354 -9.644 -27.643 1.00 26.42 419 ALA A O 1
ATOM 3370 N N . SER A 1 420 ? -24.275 -11.596 -27.971 1.00 26.83 420 SER A N 1
ATOM 3371 C CA . SER A 1 420 ? -25.029 -12.061 -29.129 1.00 26.83 420 SER A CA 1
ATOM 3372 C C . SER A 1 420 ? -26.464 -12.396 -28.729 1.00 26.83 420 SER A C 1
ATOM 3374 O O . SER A 1 420 ? -26.701 -13.174 -27.805 1.00 26.83 420 SER A O 1
ATOM 3376 N N . VAL A 1 421 ? -27.408 -11.822 -29.465 1.00 25.30 421 VAL A N 1
ATOM 3377 C CA . VAL A 1 421 ? -28.839 -12.111 -29.397 1.00 25.30 421 VAL A CA 1
ATOM 3378 C C . VAL A 1 421 ? -29.082 -13.550 -29.850 1.00 25.30 421 VAL A C 1
ATOM 3380 O O . VAL A 1 421 ? -28.789 -13.882 -30.993 1.00 25.30 421 VAL A O 1
ATOM 3383 N N . ASN A 1 422 ? -29.672 -14.377 -28.988 1.00 26.92 422 ASN A N 1
ATOM 3384 C CA . ASN A 1 422 ? -30.522 -15.478 -29.427 1.00 26.92 422 ASN A CA 1
ATOM 3385 C C . ASN A 1 422 ? -31.872 -15.337 -28.728 1.00 26.92 422 ASN A C 1
ATOM 3387 O O . ASN A 1 422 ? -31.973 -15.360 -27.502 1.00 26.92 422 ASN A O 1
ATOM 3391 N N . ALA A 1 423 ? -32.885 -15.109 -29.555 1.00 26.17 423 ALA A N 1
ATOM 3392 C CA . ALA A 1 423 ? -34.276 -14.977 -29.182 1.00 26.17 423 ALA A CA 1
ATOM 3393 C C . ALA A 1 423 ? -34.857 -16.338 -28.784 1.00 26.17 423 ALA A C 1
ATOM 3395 O O . ALA A 1 423 ? -34.654 -17.319 -29.494 1.00 26.17 423 ALA A O 1
ATOM 3396 N N . TYR A 1 424 ? -35.644 -16.365 -27.710 1.00 23.30 424 TYR A N 1
ATOM 3397 C CA . TYR A 1 424 ? -36.770 -17.283 -27.584 1.00 23.30 424 TYR A CA 1
ATOM 3398 C C . TYR A 1 424 ? -37.946 -16.548 -26.936 1.00 23.30 424 TYR A C 1
ATOM 3400 O O . TYR A 1 424 ? -37.774 -15.690 -26.071 1.00 23.30 424 TYR A O 1
ATOM 3408 N N . VAL A 1 425 ? -39.116 -16.845 -27.485 1.00 26.86 425 VAL A N 1
ATOM 3409 C CA . VAL A 1 425 ? -40.401 -16.151 -27.394 1.00 26.86 425 VAL A CA 1
ATOM 3410 C C . VAL A 1 425 ? -41.319 -16.859 -26.386 1.00 26.86 425 VAL A C 1
ATOM 3412 O O . VAL A 1 425 ? -41.210 -18.070 -26.226 1.00 26.86 425 VAL A O 1
ATOM 3415 N N . GLU A 1 426 ? -42.243 -16.072 -25.811 1.00 26.81 426 GLU A N 1
ATOM 3416 C CA . GLU A 1 426 ? -43.472 -16.449 -25.072 1.00 26.81 426 GLU A CA 1
ATOM 3417 C C . GLU A 1 426 ? -43.289 -17.095 -23.677 1.00 26.81 426 GLU A C 1
ATOM 3419 O O . GLU A 1 426 ? -42.351 -17.831 -23.421 1.00 26.81 426 GLU A O 1
ATOM 3424 N N . ASP A 1 427 ? -44.111 -16.805 -22.663 1.00 26.11 427 ASP A N 1
ATOM 3425 C CA . ASP A 1 427 ? -45.549 -16.555 -22.733 1.00 26.11 427 ASP A CA 1
ATOM 3426 C C . ASP A 1 427 ? -46.086 -15.681 -21.574 1.00 26.11 427 ASP A C 1
ATOM 3428 O O . ASP A 1 427 ? -45.500 -15.564 -20.494 1.00 26.11 427 ASP A O 1
ATOM 3432 N N . LYS A 1 428 ? -47.238 -15.059 -21.828 1.00 33.47 428 LYS A N 1
ATOM 3433 C CA . LYS A 1 428 ? -48.033 -14.228 -20.916 1.00 33.47 428 LYS A CA 1
ATOM 3434 C C . LYS A 1 428 ? -48.692 -15.086 -19.832 1.00 33.47 428 LYS A C 1
ATOM 3436 O O . LYS A 1 428 ? -49.269 -16.118 -20.148 1.00 33.47 428 LYS A O 1
ATOM 3441 N N . ASN A 1 429 ? -48.855 -14.548 -18.618 1.00 29.53 429 ASN A N 1
ATOM 3442 C CA . ASN A 1 429 ? -50.195 -14.567 -18.024 1.00 29.53 429 ASN A CA 1
ATOM 3443 C C . ASN A 1 429 ? -50.449 -13.520 -16.933 1.00 29.53 429 ASN A C 1
ATOM 3445 O O . ASN A 1 429 ? -49.597 -13.183 -16.117 1.00 29.53 429 ASN A O 1
ATOM 3449 N N . LYS A 1 430 ? -51.682 -13.014 -16.997 1.00 33.22 430 LYS A N 1
ATOM 3450 C CA . LYS A 1 430 ? -52.341 -12.008 -16.159 1.00 33.22 430 LYS A CA 1
ATOM 3451 C C . LYS A 1 430 ? -52.588 -12.525 -14.734 1.00 33.22 430 LYS A C 1
ATOM 3453 O O . LYS A 1 430 ? -52.849 -13.711 -14.568 1.00 33.22 430 LYS A O 1
ATOM 3458 N N . ASN A 1 431 ? -52.706 -11.619 -13.757 1.00 30.72 431 ASN A N 1
ATOM 3459 C CA . ASN A 1 431 ? -54.008 -11.381 -13.114 1.00 30.72 431 ASN A CA 1
ATOM 3460 C C . ASN A 1 431 ? -54.049 -10.151 -12.194 1.00 30.72 431 ASN A C 1
ATOM 3462 O O . ASN A 1 431 ? -53.113 -9.841 -11.465 1.00 30.72 431 ASN A O 1
ATOM 3466 N N . ASN A 1 432 ? -55.198 -9.480 -12.294 1.00 33.62 432 ASN A N 1
ATOM 3467 C CA . ASN A 1 432 ? -55.679 -8.329 -11.540 1.00 33.62 432 ASN A CA 1
ATOM 3468 C C . ASN A 1 432 ? -56.006 -8.668 -10.078 1.00 33.62 432 ASN A C 1
ATOM 3470 O O . ASN A 1 432 ? -56.393 -9.793 -9.770 1.00 33.62 432 ASN A O 1
ATOM 3474 N N . GLY A 1 433 ? -56.022 -7.637 -9.231 1.00 27.52 433 GLY A N 1
ATOM 3475 C CA . GLY A 1 433 ? -56.696 -7.653 -7.932 1.00 27.52 433 GLY A CA 1
ATOM 3476 C C . GLY A 1 433 ? -56.866 -6.242 -7.367 1.00 27.52 433 GLY A C 1
ATOM 3477 O O . GLY A 1 433 ? -55.949 -5.693 -6.772 1.00 27.52 433 GLY A O 1
ATOM 3478 N N . THR A 1 434 ? -58.036 -5.653 -7.603 1.00 29.08 434 THR A N 1
ATOM 3479 C CA . THR A 1 434 ? -58.517 -4.348 -7.118 1.00 29.08 434 THR A CA 1
ATOM 3480 C C . THR A 1 434 ? -59.355 -4.459 -5.836 1.00 29.08 434 THR A C 1
ATOM 3482 O O . THR A 1 434 ? -60.034 -5.464 -5.650 1.00 29.08 434 THR A O 1
ATOM 3485 N N . ALA A 1 435 ? -59.439 -3.323 -5.117 1.00 29.52 435 ALA A N 1
ATOM 3486 C CA . ALA A 1 435 ? -60.505 -2.876 -4.188 1.00 29.52 435 ALA A CA 1
ATOM 3487 C C . ALA A 1 435 ? -60.455 -3.437 -2.741 1.00 29.52 435 ALA A C 1
ATOM 3489 O O . ALA A 1 435 ? -59.944 -4.526 -2.536 1.00 29.52 435 ALA A O 1
ATOM 3490 N N . HIS A 1 436 ? -60.901 -2.790 -1.652 1.00 26.72 436 HIS A N 1
ATOM 3491 C CA . HIS A 1 436 ? -61.740 -1.614 -1.335 1.00 26.72 436 HIS A CA 1
ATOM 3492 C C . HIS A 1 436 ? -61.299 -1.080 0.063 1.00 26.72 436 HIS A C 1
ATOM 3494 O O . HIS A 1 436 ? -60.850 -1.862 0.892 1.00 26.72 436 HIS A O 1
ATOM 3500 N N . ALA A 1 437 ? -61.192 0.234 0.302 1.00 29.77 437 ALA A N 1
ATOM 3501 C CA . ALA A 1 437 ? -62.163 1.126 0.974 1.00 29.77 437 ALA A CA 1
ATOM 3502 C C . ALA A 1 437 ? -62.657 0.715 2.385 1.00 29.77 437 ALA A C 1
ATOM 3504 O O . ALA A 1 437 ? -63.351 -0.284 2.513 1.00 29.77 437 ALA A O 1
ATOM 3505 N N . ALA A 1 438 ? -62.426 1.573 3.393 1.00 28.66 438 ALA A N 1
ATOM 3506 C CA . ALA A 1 438 ? -63.423 1.968 4.402 1.00 28.66 438 ALA A CA 1
ATOM 3507 C C . ALA A 1 438 ? -62.923 3.156 5.248 1.00 28.66 438 ALA A C 1
ATOM 3509 O O . ALA A 1 438 ? -61.808 3.155 5.765 1.00 28.66 438 ALA A O 1
ATOM 3510 N N . ALA A 1 439 ? -63.782 4.166 5.362 1.00 30.47 439 ALA A N 1
ATOM 3511 C CA . ALA A 1 439 ? -63.645 5.350 6.197 1.00 30.47 439 ALA A CA 1
ATOM 3512 C C . ALA A 1 439 ? -64.192 5.099 7.612 1.00 30.47 439 ALA A C 1
ATOM 3514 O O . ALA A 1 439 ? -65.101 4.288 7.779 1.00 30.47 439 ALA A O 1
ATOM 3515 N N . ALA A 1 440 ? -63.726 5.869 8.598 1.00 28.31 440 ALA A N 1
ATOM 3516 C CA . ALA A 1 440 ? -64.498 6.176 9.801 1.00 28.31 440 ALA A CA 1
ATOM 3517 C C . ALA A 1 440 ? -64.063 7.527 10.389 1.00 28.31 440 ALA A C 1
ATOM 3519 O O . ALA A 1 440 ? -62.922 7.729 10.797 1.00 28.31 440 ALA A O 1
ATOM 3520 N N . THR A 1 441 ? -65.014 8.450 10.387 1.00 29.66 441 THR A N 1
ATOM 3521 C CA . THR A 1 441 ? -65.047 9.757 11.038 1.00 29.66 441 THR A CA 1
ATOM 3522 C C . THR A 1 441 ? -65.573 9.620 12.469 1.00 29.66 441 THR A C 1
ATOM 3524 O O . THR A 1 441 ? -66.573 8.942 12.682 1.00 29.66 441 THR A O 1
ATOM 3527 N N . SER A 1 442 ? -65.004 10.362 13.425 1.00 30.20 442 SER A N 1
ATOM 3528 C CA . SER A 1 442 ? -65.766 10.925 14.554 1.00 30.20 442 SER A CA 1
ATOM 3529 C C . SER A 1 442 ? -65.024 12.097 15.200 1.00 30.20 442 SER A C 1
ATOM 3531 O O . SER A 1 442 ? -63.826 12.036 15.458 1.00 30.20 442 SER A O 1
ATOM 3533 N N . SER A 1 443 ? -65.785 13.160 15.428 1.00 29.47 443 SER A N 1
ATOM 3534 C CA . SER A 1 443 ? -65.432 14.517 15.847 1.00 29.47 443 SER A CA 1
ATOM 3535 C C . SER A 1 443 ? -65.694 14.804 17.339 1.00 29.47 443 SER A C 1
ATOM 3537 O O . SER A 1 443 ? -66.361 14.015 18.001 1.00 29.47 443 SER A O 1
ATOM 3539 N N . LEU A 1 444 ? -65.318 16.033 17.744 1.00 29.00 444 LEU A N 1
ATOM 3540 C CA . LEU A 1 444 ? -65.554 16.797 18.995 1.00 29.00 444 LEU A CA 1
ATOM 3541 C C . LEU A 1 444 ? -64.533 16.583 20.125 1.00 29.00 444 LEU A C 1
ATOM 3543 O O . LEU A 1 444 ? -64.167 15.460 20.423 1.00 29.00 444 LEU A O 1
ATOM 3547 N N . ALA A 1 445 ? -64.094 17.586 20.891 1.00 32.94 445 ALA A N 1
ATOM 3548 C CA . ALA A 1 445 ? -64.089 19.054 20.829 1.00 32.94 445 ALA A CA 1
ATOM 3549 C C . ALA A 1 445 ? -63.190 19.516 22.002 1.00 32.94 445 ALA A C 1
ATOM 3551 O O . ALA A 1 445 ? -63.191 18.869 23.047 1.00 32.94 445 ALA A O 1
ATOM 3552 N N . GLY A 1 446 ? -62.448 20.621 21.870 1.00 27.91 446 GLY A N 1
ATOM 3553 C CA . GLY A 1 446 ? -61.644 21.149 22.982 1.00 27.91 446 GLY A CA 1
ATOM 3554 C C . GLY A 1 446 ? -60.809 22.380 22.632 1.00 27.91 446 GLY A C 1
ATOM 3555 O O . GLY A 1 446 ? -59.687 22.271 22.162 1.00 27.91 446 GLY A O 1
ATOM 3556 N N . THR A 1 447 ? -61.410 23.541 22.862 1.00 32.47 447 THR A N 1
ATOM 3557 C CA . THR A 1 447 ? -60.931 24.934 22.793 1.00 32.47 447 THR A CA 1
ATOM 3558 C C . THR A 1 447 ? -59.519 25.230 23.321 1.00 32.47 447 THR A C 1
ATOM 3560 O O . THR A 1 447 ? -59.152 24.741 24.385 1.00 32.47 447 THR A O 1
ATOM 3563 N N . GLY A 1 448 ? -58.807 26.174 22.682 1.00 28.75 448 GLY A N 1
ATOM 3564 C CA . GLY A 1 448 ? -57.651 26.835 23.310 1.00 28.75 448 GLY A CA 1
ATOM 3565 C C . GLY A 1 448 ? -56.736 27.669 22.405 1.00 28.75 448 GLY A C 1
ATOM 3566 O O . GLY A 1 448 ? -55.591 27.300 22.209 1.00 28.75 448 GLY A O 1
ATOM 3567 N N . THR A 1 449 ? -57.253 28.784 21.881 1.00 35.44 449 THR A N 1
ATOM 3568 C CA . THR A 1 449 ? -56.580 30.090 21.672 1.00 35.44 449 THR A CA 1
ATOM 3569 C C . THR A 1 449 ? -55.118 30.198 21.190 1.00 35.44 449 THR A C 1
ATOM 3571 O O . THR A 1 449 ? -54.177 29.775 21.851 1.00 35.44 449 THR A O 1
ATOM 3574 N N . ASN A 1 450 ? -54.973 31.051 20.166 1.00 39.06 450 ASN A N 1
ATOM 3575 C CA . ASN A 1 450 ? -53.812 31.874 19.806 1.00 39.06 450 ASN A CA 1
ATOM 3576 C C . ASN A 1 450 ? -52.612 31.172 19.163 1.00 39.06 450 ASN A C 1
ATOM 3578 O O . ASN A 1 450 ? -51.717 30.688 19.849 1.00 39.06 450 ASN A O 1
ATOM 3582 N N . LYS A 1 451 ? -52.482 31.331 17.840 1.00 36.94 451 LYS A N 1
ATOM 3583 C CA . LYS A 1 451 ? -51.217 31.801 17.259 1.00 36.94 451 LYS A CA 1
ATOM 3584 C C . LYS A 1 451 ? -51.428 32.430 15.887 1.00 36.94 451 LYS A C 1
ATOM 3586 O O . LYS A 1 451 ? -52.110 31.888 15.026 1.00 36.94 451 LYS A O 1
ATOM 3591 N N . MET A 1 452 ? -50.858 33.622 15.769 1.00 35.88 452 MET A N 1
ATOM 3592 C CA . MET A 1 452 ? -50.863 34.519 14.625 1.00 35.88 452 MET A CA 1
ATOM 3593 C C . MET A 1 452 ? -50.497 33.780 13.338 1.00 35.88 452 MET A C 1
ATOM 3595 O O . MET A 1 452 ? -49.375 33.305 13.181 1.00 35.88 452 MET A O 1
ATOM 3599 N N . ALA A 1 453 ? -51.433 33.750 12.394 1.00 42.28 453 ALA A N 1
ATOM 3600 C CA . ALA A 1 453 ? -51.098 33.644 10.988 1.00 42.28 453 ALA A CA 1
ATOM 3601 C C . ALA A 1 453 ? -50.528 35.002 10.560 1.00 42.28 453 ALA A C 1
ATOM 3603 O O . ALA A 1 453 ? -51.263 35.922 10.209 1.00 42.28 453 ALA A O 1
ATOM 3604 N N . GLN A 1 454 ? -49.209 35.135 10.653 1.00 37.38 454 GLN A N 1
ATOM 3605 C CA . GLN A 1 454 ? -48.458 36.146 9.928 1.00 37.38 454 GLN A CA 1
ATOM 3606 C C . GLN A 1 454 ? -47.653 35.382 8.881 1.00 37.38 454 GLN A C 1
ATOM 3608 O O . GLN A 1 454 ? -46.612 34.799 9.176 1.00 37.38 454 GLN A O 1
ATOM 3613 N N . ALA A 1 455 ? -48.192 35.329 7.663 1.00 45.59 455 ALA A N 1
ATOM 3614 C CA . ALA A 1 455 ? -47.418 35.023 6.472 1.00 45.59 455 ALA A CA 1
ATOM 3615 C C . ALA A 1 455 ? -46.409 36.165 6.297 1.00 45.59 455 ALA A C 1
ATOM 3617 O O . ALA A 1 455 ? -46.681 37.185 5.671 1.00 45.59 455 ALA A O 1
ATOM 3618 N N . SER A 1 456 ? -45.283 36.023 6.986 1.00 41.38 456 SER A N 1
ATOM 3619 C CA . SER A 1 456 ? -44.076 36.794 6.767 1.00 41.38 456 SER A CA 1
ATOM 3620 C C . SER A 1 456 ? -43.429 36.210 5.524 1.00 41.38 456 SER A C 1
ATOM 3622 O O . SER A 1 456 ? -42.772 35.175 5.588 1.00 41.38 456 SER A O 1
ATOM 3624 N N . ASP A 1 457 ? -43.661 36.872 4.398 1.00 43.38 457 ASP A N 1
ATOM 3625 C CA . ASP A 1 457 ? -42.965 36.688 3.127 1.00 43.38 457 ASP A CA 1
ATOM 3626 C C . ASP A 1 457 ? -41.508 37.178 3.283 1.00 43.38 457 ASP A C 1
ATOM 3628 O O . ASP A 1 457 ? -41.045 38.118 2.633 1.00 43.38 457 ASP A O 1
ATOM 3632 N N . THR A 1 458 ? -40.779 36.612 4.252 1.00 43.94 458 THR A N 1
ATOM 3633 C CA . THR A 1 458 ? -39.350 36.852 4.405 1.00 43.94 458 THR A CA 1
ATOM 3634 C C . THR A 1 458 ? -38.661 36.036 3.338 1.00 43.94 458 THR A C 1
ATOM 3636 O O . THR A 1 458 ? -38.355 34.856 3.504 1.00 43.94 458 THR A O 1
ATOM 3639 N N . ASN A 1 459 ? -38.436 36.712 2.217 1.00 50.78 459 ASN A N 1
ATOM 3640 C CA . ASN A 1 459 ? -37.524 36.344 1.150 1.00 50.78 459 ASN A CA 1
ATOM 3641 C C . ASN A 1 459 ? -36.103 36.238 1.745 1.00 50.78 459 ASN A C 1
ATOM 3643 O O . ASN A 1 459 ? -35.255 37.109 1.559 1.00 50.78 459 ASN A O 1
ATOM 3647 N N . HIS A 1 460 ? -35.867 35.217 2.573 1.00 53.31 460 HIS A N 1
ATOM 3648 C CA . HIS A 1 460 ? -34.561 34.914 3.123 1.00 53.31 460 HIS A CA 1
ATOM 3649 C C . HIS A 1 460 ? -33.691 34.514 1.939 1.00 53.31 460 HIS A C 1
ATOM 3651 O O . HIS A 1 460 ? -33.839 33.433 1.369 1.00 53.31 460 HIS A O 1
ATOM 3657 N N . THR A 1 461 ? -32.818 35.430 1.531 1.00 79.56 461 THR A N 1
ATOM 3658 C CA . THR A 1 461 ? -31.797 35.175 0.523 1.00 79.56 461 THR A CA 1
ATOM 3659 C C . THR A 1 461 ? -30.932 34.025 1.026 1.00 79.56 461 THR A C 1
ATOM 3661 O O . THR A 1 461 ? -30.154 34.201 1.965 1.00 79.56 461 THR A O 1
ATOM 3664 N N . ARG A 1 462 ? -31.120 32.833 0.447 1.00 90.88 462 ARG A N 1
ATOM 3665 C CA . ARG A 1 462 ? -30.308 31.648 0.742 1.00 90.88 462 ARG A CA 1
ATOM 3666 C C . ARG A 1 462 ? -28.845 31.979 0.468 1.00 90.88 462 ARG A C 1
ATOM 3668 O O . ARG A 1 462 ? -28.530 32.615 -0.537 1.00 90.88 462 ARG A O 1
ATOM 3675 N N . LEU A 1 463 ? -27.957 31.559 1.363 1.00 92.50 463 LEU A N 1
ATOM 3676 C CA . LEU A 1 463 ? -26.528 31.835 1.229 1.00 92.50 463 LEU A CA 1
ATOM 3677 C C . LEU A 1 463 ? -25.969 31.083 0.001 1.00 92.50 463 LEU A C 1
ATOM 3679 O O . LEU A 1 463 ? -26.193 29.874 -0.105 1.00 92.50 463 LEU A O 1
ATOM 3683 N N . PRO A 1 464 ? -25.262 31.741 -0.935 1.00 95.50 464 PRO A N 1
ATOM 3684 C CA . PRO A 1 464 ? -24.689 31.059 -2.090 1.00 95.50 464 PRO A CA 1
ATOM 3685 C C . PRO A 1 464 ? -23.406 30.301 -1.714 1.00 95.50 464 PRO A C 1
ATOM 3687 O O . PRO A 1 464 ? -22.449 30.882 -1.208 1.00 95.50 464 PRO A O 1
ATOM 3690 N N . VAL A 1 465 ? -23.361 29.004 -2.023 1.00 96.38 465 VAL A N 1
ATOM 3691 C CA . VAL A 1 465 ? -22.161 28.157 -1.963 1.00 96.38 465 VAL A CA 1
ATOM 3692 C C . VAL A 1 465 ? -21.708 27.888 -3.394 1.00 96.38 465 VAL A C 1
ATOM 3694 O O . VAL A 1 465 ? -22.338 27.123 -4.128 1.00 96.38 465 VAL A O 1
ATOM 3697 N N . VAL A 1 466 ? -20.627 28.550 -3.803 1.00 96.31 466 VAL A N 1
ATOM 3698 C CA . VAL A 1 466 ? -20.184 28.601 -5.201 1.00 96.31 466 VAL A CA 1
ATOM 3699 C C . VAL A 1 466 ? -18.988 27.682 -5.435 1.00 96.31 466 VAL A C 1
ATOM 3701 O O . VAL A 1 466 ? -17.944 27.826 -4.810 1.00 96.31 466 VAL A O 1
ATOM 3704 N N . PHE A 1 467 ? -19.123 26.777 -6.400 1.00 97.00 467 PHE A N 1
ATOM 3705 C CA . PHE A 1 467 ? -18.041 25.972 -6.954 1.00 97.00 467 PHE A CA 1
ATOM 3706 C C . PHE A 1 467 ? -17.647 26.555 -8.310 1.00 97.00 467 PHE A C 1
ATOM 3708 O O . PHE A 1 467 ? -18.485 26.644 -9.206 1.00 97.00 467 PHE A O 1
ATOM 3715 N N . VAL A 1 468 ? -16.379 26.928 -8.485 1.00 95.56 468 VAL A N 1
ATOM 3716 C CA . VAL A 1 468 ? -15.862 27.445 -9.761 1.00 95.56 468 VAL A CA 1
ATOM 3717 C C . VAL A 1 468 ? -14.977 26.388 -10.409 1.00 95.56 468 VAL A C 1
ATOM 3719 O O . VAL A 1 468 ? -13.969 25.978 -9.837 1.00 95.56 468 VAL A O 1
ATOM 3722 N N . TYR A 1 469 ? -15.339 25.949 -11.613 1.00 94.62 469 TYR A N 1
ATOM 3723 C CA . TYR A 1 469 ? -14.568 24.965 -12.369 1.00 94.62 469 TYR A CA 1
ATOM 3724 C C . TYR A 1 469 ? -14.504 25.361 -13.842 1.00 94.62 469 TYR A C 1
ATOM 3726 O O . TYR A 1 469 ? -15.505 25.299 -14.549 1.00 94.62 469 TYR A O 1
ATOM 3734 N N . THR A 1 470 ? -13.328 25.773 -14.315 1.00 92.12 470 THR A N 1
ATOM 3735 C CA . THR A 1 470 ? -13.123 26.168 -15.717 1.00 92.12 470 THR A CA 1
ATOM 3736 C C . THR A 1 470 ? -12.330 25.102 -16.448 1.00 92.12 470 THR A C 1
ATOM 3738 O O . THR A 1 470 ? -11.323 24.622 -15.930 1.00 92.12 470 THR A O 1
ATOM 3741 N N . VAL A 1 471 ? -12.778 24.739 -17.649 1.00 90.31 471 VAL A N 1
ATOM 3742 C CA . VAL A 1 471 ? -12.180 23.658 -18.435 1.00 90.31 471 VAL A CA 1
ATOM 3743 C C . VAL A 1 471 ? -11.645 24.185 -19.751 1.00 90.31 471 VAL A C 1
ATOM 3745 O O . VAL A 1 471 ? -12.265 25.016 -20.404 1.00 90.31 471 VAL A O 1
ATOM 3748 N N . VAL A 1 472 ? -10.497 23.670 -20.161 1.00 89.38 472 VAL A N 1
ATOM 3749 C CA . VAL A 1 472 ? -9.863 24.018 -21.434 1.00 89.38 472 VAL A CA 1
ATOM 3750 C C . VAL A 1 472 ? -10.221 22.971 -22.489 1.00 89.38 472 VAL A C 1
ATOM 3752 O O . VAL A 1 472 ? -10.512 21.827 -22.119 1.00 89.38 472 VAL A O 1
ATOM 3755 N N . PRO A 1 473 ? -10.201 23.296 -23.795 1.00 87.25 473 PRO A N 1
ATOM 3756 C CA . PRO A 1 473 ? -10.665 22.377 -24.838 1.00 87.25 473 PRO A CA 1
ATOM 3757 C C . PRO A 1 473 ? -10.029 20.980 -24.771 1.00 87.25 473 PRO A C 1
ATOM 3759 O O . PRO A 1 473 ? -10.723 19.983 -24.956 1.00 87.25 473 PRO A O 1
ATOM 3762 N N . ALA A 1 474 ? -8.741 20.897 -24.420 1.00 83.69 474 ALA A N 1
ATOM 3763 C CA . ALA A 1 474 ? -8.011 19.634 -24.288 1.00 83.69 474 ALA A CA 1
ATOM 3764 C C . ALA A 1 474 ? -8.549 18.710 -23.175 1.00 83.69 474 ALA A C 1
ATOM 3766 O O . ALA A 1 474 ? -8.464 17.490 -23.295 1.00 83.69 474 ALA A O 1
ATOM 3767 N N . ILE A 1 475 ? -9.122 19.273 -22.105 1.00 86.50 475 ILE A N 1
ATOM 3768 C CA . ILE A 1 475 ? -9.632 18.529 -20.940 1.00 86.50 475 ILE A CA 1
ATOM 3769 C C . ILE A 1 475 ? -11.154 18.332 -21.012 1.00 86.50 475 ILE A C 1
ATOM 3771 O O . ILE A 1 475 ? -11.692 17.448 -20.347 1.00 86.50 475 ILE A O 1
ATOM 3775 N N . CYS A 1 476 ? -11.853 19.082 -21.871 1.00 92.19 476 CYS A N 1
ATOM 3776 C CA . CYS A 1 476 ? -13.307 19.005 -22.027 1.00 92.19 476 CYS A CA 1
ATOM 3777 C C . CYS A 1 476 ? -13.870 17.579 -22.214 1.00 92.19 476 CYS A C 1
ATOM 3779 O O . CYS A 1 476 ? -14.869 17.263 -21.560 1.00 92.19 476 CYS A O 1
ATOM 3781 N N . PRO A 1 477 ? -13.242 16.674 -23.001 1.00 93.12 477 PRO A N 1
ATOM 3782 C CA . PRO A 1 477 ? -13.710 15.291 -23.129 1.00 93.12 477 PRO A CA 1
ATOM 3783 C C . PRO A 1 477 ? -13.808 14.522 -21.801 1.00 93.12 477 PRO A C 1
ATOM 3785 O O . PRO A 1 477 ? -14.576 13.567 -21.708 1.00 93.12 477 PRO A O 1
ATOM 3788 N N . GLY A 1 478 ? -13.052 14.929 -20.773 1.00 87.94 478 GLY A N 1
ATOM 3789 C CA . GLY A 1 478 ? -13.085 14.337 -19.434 1.00 87.94 478 GLY A CA 1
ATOM 3790 C C . GLY A 1 478 ? -14.279 14.765 -18.572 1.00 87.94 478 GLY A C 1
ATOM 3791 O O . GLY A 1 478 ? -14.568 14.099 -17.578 1.00 87.94 478 GLY A O 1
ATOM 3792 N N . GLY A 1 479 ? -14.990 15.833 -18.950 1.00 94.50 479 GLY A N 1
ATOM 3793 C CA . GLY A 1 479 ? -16.129 16.361 -18.198 1.00 94.50 479 GLY A CA 1
ATOM 3794 C C . GLY A 1 479 ? -15.765 16.889 -16.808 1.00 94.50 479 GLY A C 1
ATOM 3795 O O . GLY A 1 479 ? -14.646 17.340 -16.570 1.00 94.50 479 GLY A O 1
ATOM 3796 N N . LEU A 1 480 ? -16.731 16.856 -15.884 1.00 95.38 480 LEU A N 1
ATOM 3797 C CA . LEU A 1 480 ? -16.493 17.232 -14.489 1.00 95.38 480 LEU A CA 1
ATOM 3798 C C . LEU A 1 480 ? -15.857 16.052 -13.723 1.00 95.38 480 LEU A C 1
ATOM 3800 O O . LEU A 1 480 ? -16.459 14.973 -13.684 1.00 95.38 480 LEU A O 1
ATOM 3804 N N . PRO A 1 481 ? -14.706 16.234 -13.046 1.00 94.38 481 PRO A N 1
ATOM 3805 C CA . PRO A 1 481 ? -14.132 15.208 -12.187 1.00 94.38 481 PRO A CA 1
ATOM 3806 C C . PRO A 1 481 ? -15.122 14.725 -11.122 1.00 94.38 481 PRO A C 1
ATOM 3808 O O . PRO A 1 481 ? -15.826 15.515 -10.487 1.00 94.38 481 PRO A O 1
ATOM 3811 N N . SER A 1 482 ? -15.146 13.412 -10.883 1.00 90.44 482 SER A N 1
ATOM 3812 C CA . SER A 1 482 ? -16.126 12.778 -9.990 1.00 90.44 482 SER A CA 1
ATOM 3813 C C . SER A 1 482 ? -16.095 13.328 -8.563 1.00 90.44 482 SER A C 1
ATOM 3815 O O . SER A 1 482 ? -17.147 13.430 -7.938 1.00 90.44 482 SER A O 1
ATOM 3817 N N . TYR A 1 483 ? -14.924 13.724 -8.056 1.00 91.94 483 TYR A N 1
ATOM 3818 C CA . TYR A 1 483 ? -14.796 14.289 -6.713 1.00 91.94 483 TYR A CA 1
ATOM 3819 C C . TYR A 1 483 ? -15.493 15.652 -6.577 1.00 91.94 483 TYR A C 1
ATOM 3821 O O . TYR A 1 483 ? -16.094 15.906 -5.537 1.00 91.94 483 TYR A O 1
ATOM 3829 N N . ILE A 1 484 ? -15.490 16.495 -7.623 1.00 95.12 484 ILE A N 1
ATOM 3830 C CA . ILE A 1 484 ? -16.216 17.777 -7.611 1.00 95.12 484 ILE A CA 1
ATOM 3831 C C . ILE A 1 484 ? -17.719 17.509 -7.617 1.00 95.12 484 ILE A C 1
ATOM 3833 O O . ILE A 1 484 ? -18.452 18.102 -6.833 1.00 95.12 484 ILE A O 1
ATOM 3837 N N . ARG A 1 485 ? -18.184 16.559 -8.440 1.00 96.06 485 ARG A N 1
ATOM 3838 C CA . ARG A 1 485 ? -19.599 16.156 -8.448 1.00 96.06 485 ARG A CA 1
ATOM 3839 C C . ARG A 1 485 ? -20.064 15.663 -7.074 1.00 96.06 485 ARG A C 1
ATOM 3841 O O . ARG A 1 485 ? -21.112 16.089 -6.605 1.00 96.06 485 ARG A O 1
ATOM 3848 N N . ILE A 1 486 ? -19.273 14.812 -6.418 1.00 92.94 486 ILE A N 1
ATOM 3849 C CA . ILE A 1 486 ? -19.570 14.318 -5.065 1.00 92.94 486 ILE A CA 1
ATOM 3850 C C . ILE A 1 486 ? -19.596 15.475 -4.056 1.00 92.94 486 ILE A C 1
ATOM 3852 O O . ILE A 1 486 ? -20.460 15.505 -3.184 1.00 92.94 486 ILE A O 1
ATOM 3856 N N . ALA A 1 487 ? -18.687 16.448 -4.173 1.00 95.88 487 ALA A N 1
ATOM 3857 C CA . ALA A 1 487 ? -18.683 17.626 -3.307 1.00 95.88 487 ALA A CA 1
ATOM 3858 C C . ALA A 1 487 ? -19.939 18.496 -3.497 1.00 95.88 487 ALA A C 1
ATOM 3860 O O . ALA A 1 487 ? -20.499 18.965 -2.509 1.00 95.88 487 ALA A O 1
ATOM 3861 N N . LEU A 1 488 ? -20.423 18.651 -4.736 1.00 97.56 488 LEU A N 1
ATOM 3862 C CA . LEU A 1 488 ? -21.688 19.334 -5.036 1.00 97.56 488 LEU A CA 1
ATOM 3863 C C . LEU A 1 488 ? -22.882 18.612 -4.397 1.00 97.56 488 LEU A C 1
ATOM 3865 O O . LEU A 1 488 ? -23.685 19.242 -3.713 1.00 97.56 488 LEU A O 1
ATOM 3869 N N . GLU A 1 489 ? -22.977 17.290 -4.570 1.00 95.25 489 GLU A N 1
ATOM 3870 C CA . GLU A 1 489 ? -24.026 16.460 -3.957 1.00 95.25 489 GLU A CA 1
ATOM 3871 C C . GLU A 1 489 ? -24.000 16.568 -2.421 1.00 95.25 489 GLU A C 1
ATOM 3873 O O . GLU A 1 489 ? -25.037 16.768 -1.788 1.00 95.25 489 GLU A O 1
ATOM 3878 N N . GLN A 1 490 ? -22.807 16.510 -1.821 1.00 94.19 490 GLN A N 1
ATOM 3879 C CA . GLN A 1 490 ? -22.613 16.660 -0.380 1.00 94.19 490 GLN A CA 1
ATOM 3880 C C . GLN A 1 490 ? -23.008 18.060 0.109 1.00 94.19 490 GLN A C 1
ATOM 3882 O O . GLN A 1 490 ? -23.638 18.180 1.160 1.00 94.19 490 GLN A O 1
ATOM 3887 N N . ALA A 1 491 ? -22.652 19.118 -0.624 1.00 96.06 491 ALA A N 1
ATOM 3888 C CA . ALA A 1 491 ? -23.012 20.488 -0.270 1.00 96.06 491 ALA A CA 1
ATOM 3889 C C . ALA A 1 491 ? -24.534 20.669 -0.276 1.00 96.06 491 ALA A C 1
ATOM 3891 O O . ALA A 1 491 ? -25.086 21.189 0.687 1.00 96.06 491 ALA A O 1
ATOM 3892 N N . ILE A 1 492 ? -25.221 20.151 -1.298 1.00 95.75 492 ILE A N 1
ATOM 3893 C CA . ILE A 1 492 ? -26.689 20.202 -1.394 1.00 95.75 492 ILE A CA 1
ATOM 3894 C C . ILE A 1 492 ? -27.335 19.447 -0.232 1.00 95.75 492 ILE A C 1
ATOM 3896 O O . ILE A 1 492 ? -28.301 19.923 0.358 1.00 95.75 492 ILE A O 1
ATOM 3900 N N . PHE A 1 493 ? -26.790 18.280 0.114 1.00 91.88 493 PHE A N 1
ATOM 3901 C CA . PHE A 1 493 ? -27.305 17.464 1.207 1.00 91.88 493 PHE A CA 1
ATOM 3902 C C . PHE A 1 493 ? -27.086 18.100 2.589 1.00 91.88 493 PHE A C 1
ATOM 3904 O O . PHE A 1 493 ? -27.957 18.023 3.450 1.00 91.88 493 PHE A O 1
ATOM 3911 N N . THR A 1 494 ? -25.921 18.711 2.819 1.00 90.50 494 THR A N 1
ATOM 3912 C CA . THR A 1 494 ? -25.524 19.212 4.148 1.00 90.50 494 THR A CA 1
ATOM 3913 C C . THR A 1 494 ? -25.870 20.673 4.403 1.00 90.50 494 THR A C 1
ATOM 3915 O O . THR A 1 494 ? -25.885 21.079 5.561 1.00 90.50 494 THR A O 1
ATOM 3918 N N . GLN A 1 495 ? -26.152 21.455 3.359 1.00 93.25 495 GLN A N 1
ATOM 3919 C CA . GLN A 1 495 ? -26.452 22.886 3.449 1.00 93.25 495 GLN A CA 1
ATOM 3920 C C . GLN A 1 495 ? -27.861 23.183 2.894 1.00 93.25 495 GLN A C 1
ATOM 3922 O O . GLN A 1 495 ? -27.993 23.869 1.877 1.00 93.25 495 GLN A O 1
ATOM 3927 N N . PRO A 1 496 ? -28.938 22.675 3.531 1.00 90.88 496 PRO A N 1
ATOM 3928 C CA . PRO A 1 496 ? -30.304 22.795 3.015 1.00 90.88 496 PRO A CA 1
ATOM 3929 C C . PRO A 1 496 ? -30.814 24.242 2.948 1.00 90.88 496 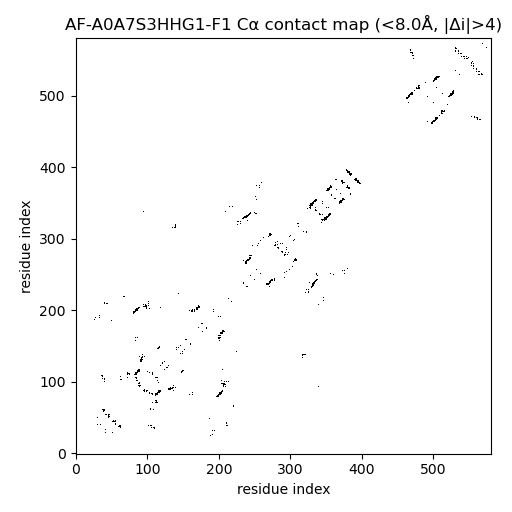PRO A C 1
ATOM 3931 O O . PRO A 1 496 ? -31.747 24.513 2.199 1.00 90.88 496 PRO A O 1
ATOM 3934 N N . ASP A 1 497 ? -30.180 25.182 3.649 1.00 93.25 497 ASP A N 1
ATOM 3935 C CA . ASP A 1 497 ? -30.532 26.609 3.630 1.00 93.25 497 ASP A CA 1
ATOM 3936 C C . ASP A 1 497 ? -29.677 27.432 2.647 1.00 93.25 497 ASP A C 1
ATOM 3938 O O . ASP A 1 497 ? -29.825 28.650 2.552 1.00 93.25 497 ASP A O 1
ATOM 3942 N N . CYS A 1 498 ? -28.804 26.772 1.877 1.00 95.50 498 CYS A N 1
ATOM 3943 C CA . CYS A 1 498 ? -27.912 27.406 0.910 1.00 95.50 498 CYS A CA 1
ATOM 3944 C C . CYS A 1 498 ? -28.310 27.114 -0.541 1.00 95.50 498 CYS A C 1
ATOM 3946 O O . CYS A 1 498 ? -28.850 26.056 -0.874 1.00 95.50 498 CYS A O 1
ATOM 3948 N N . ASP A 1 499 ? -27.974 28.040 -1.433 1.00 96.62 499 ASP A N 1
ATOM 3949 C CA . ASP A 1 499 ? -27.993 27.798 -2.869 1.00 96.62 499 ASP A CA 1
ATOM 3950 C C . ASP A 1 499 ? -26.637 27.250 -3.307 1.00 96.62 499 ASP A C 1
ATOM 3952 O O . ASP A 1 499 ? -25.637 27.962 -3.274 1.00 96.62 499 ASP A O 1
ATOM 3956 N N . VAL A 1 500 ? -26.592 25.991 -3.741 1.00 97.50 500 VAL A N 1
ATOM 3957 C CA . VAL A 1 500 ? -25.365 25.405 -4.293 1.00 97.50 500 VAL A CA 1
ATOM 3958 C C . VAL A 1 500 ? -25.290 25.715 -5.782 1.00 97.50 500 VAL A C 1
ATOM 3960 O O . VAL A 1 500 ? -26.207 25.393 -6.543 1.00 97.50 500 VAL A O 1
ATOM 3963 N N . ILE A 1 501 ? -24.200 26.361 -6.189 1.00 98.00 501 ILE A N 1
ATOM 3964 C CA . ILE A 1 501 ? -24.012 26.915 -7.528 1.00 98.00 501 ILE A CA 1
ATOM 3965 C C . ILE A 1 501 ? -22.727 26.345 -8.129 1.00 98.00 501 ILE A C 1
ATOM 3967 O O . ILE A 1 501 ? -21.663 26.461 -7.528 1.00 98.00 501 ILE A O 1
ATOM 3971 N N . LEU A 1 502 ? -22.803 25.776 -9.332 1.00 98.12 502 LEU A N 1
ATOM 3972 C CA . LEU A 1 502 ? -21.633 25.456 -10.149 1.00 98.12 502 LEU A CA 1
ATOM 3973 C C . LEU A 1 502 ? -21.477 26.505 -11.255 1.00 98.12 502 LEU A C 1
ATOM 3975 O O . LEU A 1 502 ? -22.340 26.638 -12.127 1.00 98.12 502 LEU A O 1
ATOM 3979 N N . VAL A 1 503 ? -20.350 27.212 -11.231 1.00 97.94 503 VAL A N 1
ATOM 3980 C CA . VAL A 1 503 ? -19.933 28.182 -12.246 1.00 97.94 503 VAL A CA 1
ATOM 3981 C C . VAL A 1 503 ? -18.884 27.529 -13.141 1.00 97.94 503 VAL A C 1
ATOM 3983 O O . VAL A 1 503 ? -17.832 27.096 -12.665 1.00 97.94 503 VAL A O 1
ATOM 3986 N N . SER A 1 504 ? -19.169 27.441 -14.438 1.00 97.62 504 SER A N 1
ATOM 3987 C CA . SER A 1 504 ? -18.272 26.829 -15.426 1.00 97.62 504 SER A CA 1
ATOM 3988 C C . SER A 1 504 ? -18.510 27.399 -16.821 1.00 97.62 504 SER A C 1
ATOM 3990 O O . SER A 1 504 ? -19.572 27.948 -17.089 1.00 97.62 504 SER A O 1
ATOM 3992 N N . ASN A 1 505 ? -17.562 27.237 -17.739 1.00 96.50 505 ASN A N 1
ATOM 3993 C CA . ASN A 1 505 ? -17.665 27.688 -19.128 1.00 96.50 505 ASN A CA 1
ATOM 3994 C C . ASN A 1 505 ? -18.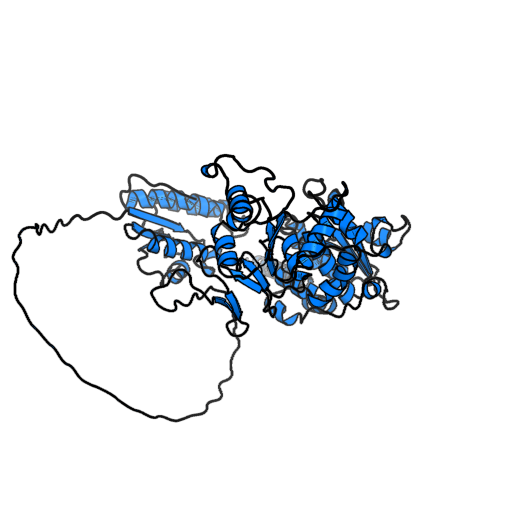477 26.706 -19.991 1.00 96.50 505 ASN A C 1
ATOM 3996 O O . ASN A 1 505 ? -17.973 26.126 -20.953 1.00 96.50 505 ASN A O 1
ATOM 4000 N N . PHE A 1 506 ? -19.747 26.487 -19.641 1.00 97.75 506 PHE A N 1
ATOM 4001 C CA . PHE A 1 506 ? -20.585 25.456 -20.263 1.00 97.75 506 PHE A CA 1
ATOM 4002 C C . PHE A 1 506 ? -20.778 25.639 -21.775 1.00 97.75 506 PHE A C 1
ATOM 4004 O O . PHE A 1 506 ? -20.887 24.637 -22.481 1.00 97.75 506 PHE A O 1
ATOM 4011 N N . ALA A 1 507 ? -20.810 26.878 -22.273 1.00 96.50 507 ALA A N 1
ATOM 4012 C CA . ALA A 1 507 ? -20.877 27.173 -23.704 1.00 96.50 507 ALA A CA 1
ATOM 4013 C C . ALA A 1 507 ? -19.643 26.666 -24.465 1.00 96.50 507 ALA A C 1
ATOM 4015 O O . ALA A 1 507 ? -19.748 26.282 -25.626 1.00 96.50 507 ALA A O 1
ATOM 4016 N N . GLU A 1 508 ? -18.486 26.625 -23.804 1.00 94.94 508 GLU A N 1
ATOM 4017 C CA . GLU A 1 508 ? -17.238 26.114 -24.375 1.00 94.94 508 GLU A CA 1
ATOM 4018 C C . GLU A 1 508 ? -17.069 24.607 -24.133 1.00 94.94 508 GLU A C 1
ATOM 4020 O O . GLU A 1 508 ? -16.422 23.928 -24.929 1.00 94.94 508 GLU A O 1
ATOM 4025 N N . CYS A 1 509 ? -17.663 24.062 -23.064 1.00 95.94 509 CYS A N 1
ATOM 4026 C CA . CYS A 1 509 ? -17.622 22.635 -22.758 1.00 95.94 509 CYS A CA 1
ATOM 4027 C C . CYS A 1 509 ? -18.955 22.081 -22.221 1.00 95.94 509 CYS A C 1
ATOM 4029 O O . CYS A 1 509 ? -19.184 21.965 -21.011 1.00 95.94 509 CYS A O 1
ATOM 4031 N N . ALA A 1 510 ? -19.821 21.636 -23.136 1.00 97.31 510 ALA A N 1
ATOM 4032 C CA . ALA A 1 510 ? -21.129 21.066 -22.797 1.00 97.31 510 ALA A CA 1
ATOM 4033 C C . ALA A 1 510 ? -21.045 19.777 -21.950 1.00 97.31 510 ALA A C 1
ATOM 4035 O O . ALA A 1 510 ? -21.945 19.502 -21.157 1.00 97.31 510 ALA A O 1
ATOM 4036 N N . ILE A 1 511 ? -19.946 19.016 -22.043 1.00 97.25 511 ILE A N 1
ATOM 4037 C CA . ILE A 1 511 ? -19.753 17.757 -21.298 1.00 97.25 511 ILE A CA 1
ATOM 4038 C C . ILE A 1 511 ? -19.732 18.000 -19.779 1.00 97.25 511 ILE A C 1
ATOM 4040 O O . ILE A 1 511 ? -20.221 17.171 -19.007 1.00 97.25 511 ILE A O 1
ATOM 4044 N N . VAL A 1 512 ? -19.230 19.153 -19.318 1.00 97.06 512 VAL A N 1
ATOM 4045 C CA . VAL A 1 512 ? -19.269 19.516 -17.888 1.00 97.06 512 VAL A CA 1
ATOM 4046 C C . VAL A 1 512 ? -20.715 19.681 -17.421 1.00 97.06 512 VAL A C 1
ATOM 4048 O O . VAL A 1 512 ? -21.075 19.164 -16.365 1.00 97.06 512 VAL A O 1
ATOM 4051 N N . ARG A 1 513 ? -21.570 20.320 -18.234 1.00 97.44 513 ARG A N 1
ATOM 4052 C CA . ARG A 1 513 ? -23.011 20.441 -17.956 1.00 97.44 513 ARG A CA 1
ATOM 4053 C C . ARG A 1 513 ? -23.658 19.061 -17.879 1.00 97.44 513 ARG A C 1
ATOM 4055 O O . ARG A 1 513 ? -24.395 18.778 -16.939 1.00 97.44 513 ARG A O 1
ATOM 4062 N N . ASP A 1 514 ? -23.348 18.192 -18.838 1.00 97.06 514 ASP A N 1
ATOM 4063 C CA . ASP A 1 514 ? -23.882 16.829 -18.890 1.00 97.06 514 ASP A CA 1
ATOM 4064 C C . ASP A 1 514 ? -23.487 15.994 -17.667 1.00 97.06 514 ASP A C 1
ATOM 4066 O O . ASP A 1 514 ? -24.300 15.223 -17.156 1.00 97.06 514 ASP A O 1
ATOM 4070 N N . SER A 1 515 ? -22.278 16.212 -17.142 1.00 97.31 515 SER A N 1
ATOM 4071 C CA . SER A 1 515 ? -21.734 15.499 -15.978 1.00 97.31 515 SER A CA 1
ATOM 4072 C C . SER A 1 515 ? -22.513 15.749 -14.679 1.00 97.31 515 SER A C 1
ATOM 4074 O O . SER A 1 515 ? -22.414 14.948 -13.746 1.00 97.31 515 SER A O 1
ATOM 4076 N N . VAL A 1 516 ? -23.290 16.837 -14.613 1.00 97.31 516 VAL A N 1
ATOM 4077 C CA . VAL A 1 516 ? -24.062 17.241 -13.426 1.00 97.31 516 VAL A CA 1
ATOM 4078 C C . VAL A 1 516 ? -25.571 17.301 -13.654 1.00 97.31 516 VAL A C 1
ATOM 4080 O O . VAL A 1 516 ? -26.302 17.654 -12.734 1.00 97.31 516 VAL A O 1
ATOM 4083 N N . LYS A 1 517 ? -26.073 16.898 -14.832 1.00 96.44 517 LYS A N 1
ATOM 4084 C CA . LYS A 1 517 ? -27.519 16.880 -15.142 1.00 96.44 517 LYS A CA 1
ATOM 4085 C C . LYS A 1 517 ? -28.360 16.095 -14.129 1.00 96.44 517 LYS A C 1
ATOM 4087 O O . LYS A 1 517 ? -29.540 16.380 -13.970 1.00 96.44 517 LYS A O 1
ATOM 4092 N N . SER A 1 518 ? -27.769 15.097 -13.471 1.00 95.94 518 SER A N 1
ATOM 4093 C CA . SER A 1 518 ? -28.439 14.268 -12.464 1.00 95.94 518 SER A CA 1
ATOM 4094 C C . SER A 1 518 ? -28.412 14.846 -11.045 1.00 95.94 518 SER A C 1
ATOM 4096 O O . SER A 1 518 ? -29.025 14.258 -10.158 1.00 95.94 518 SER A O 1
ATOM 4098 N N . VAL A 1 519 ? -27.689 15.943 -10.795 1.00 96.25 519 VAL A N 1
ATOM 4099 C CA . VAL A 1 519 ? -27.562 16.538 -9.457 1.00 96.25 519 VAL A CA 1
ATOM 4100 C C . VAL A 1 519 ? -28.763 17.453 -9.210 1.00 96.25 519 VAL A C 1
ATOM 4102 O O . VAL A 1 519 ? -28.818 18.584 -9.689 1.00 96.25 519 VAL A O 1
ATOM 4105 N N . ALA A 1 520 ? -29.760 16.942 -8.485 1.00 94.62 520 ALA A N 1
ATOM 4106 C CA . ALA A 1 520 ? -30.973 17.690 -8.165 1.00 94.62 520 ALA A CA 1
ATOM 4107 C C . ALA A 1 520 ? -30.659 18.944 -7.330 1.00 94.62 520 ALA A C 1
ATOM 4109 O O . ALA A 1 520 ? -29.813 18.895 -6.445 1.00 94.62 520 ALA A O 1
ATOM 4110 N N . ASN A 1 521 ? -31.380 20.042 -7.579 1.00 95.69 521 ASN A N 1
ATOM 4111 C CA . ASN A 1 521 ? -31.248 21.335 -6.883 1.00 95.69 521 ASN A CA 1
ATOM 4112 C C . ASN A 1 521 ? -29.913 22.081 -7.077 1.00 95.69 521 ASN A C 1
ATOM 4114 O O . ASN A 1 521 ? -29.683 23.089 -6.411 1.00 95.69 521 ASN A O 1
ATOM 4118 N N . LEU A 1 522 ? -29.055 21.640 -8.002 1.00 97.81 522 LEU A N 1
ATOM 4119 C CA . LEU A 1 522 ? -27.847 22.372 -8.375 1.00 97.81 522 LEU A CA 1
ATOM 4120 C C . LEU A 1 522 ? -28.180 23.533 -9.325 1.00 97.81 522 LEU A C 1
ATOM 4122 O O . LEU A 1 522 ? -28.764 23.321 -10.390 1.00 97.81 522 LEU A O 1
ATOM 4126 N N . LYS A 1 523 ? -27.762 24.757 -8.982 1.00 98.00 523 LYS A N 1
ATOM 4127 C CA . LYS A 1 523 ? -27.828 25.909 -9.895 1.00 98.00 523 LYS A CA 1
ATOM 4128 C C . LYS A 1 523 ? -26.589 25.934 -10.789 1.00 98.00 523 LYS A C 1
ATOM 4130 O O . LYS A 1 523 ? -25.475 25.732 -10.314 1.00 98.00 523 LYS A O 1
ATOM 4135 N N . LEU A 1 524 ? -26.776 26.197 -12.080 1.00 98.12 524 LEU A N 1
ATOM 4136 C CA . LEU A 1 524 ? -25.691 26.267 -13.062 1.00 98.12 524 LEU A CA 1
ATOM 4137 C C . LEU A 1 524 ? -25.578 27.689 -13.606 1.00 98.12 524 LEU A C 1
ATOM 4139 O O . LEU A 1 524 ? -26.571 28.240 -14.078 1.00 98.12 524 LEU A O 1
ATOM 4143 N N . ILE A 1 525 ? -24.372 28.253 -13.577 1.00 98.19 525 ILE A N 1
ATOM 4144 C CA . ILE A 1 525 ? -24.065 29.559 -14.172 1.00 98.19 525 ILE A CA 1
ATOM 4145 C C . ILE A 1 525 ? -22.975 29.368 -15.219 1.00 98.19 525 ILE A C 1
ATOM 4147 O O . ILE A 1 525 ? -21.906 28.831 -14.927 1.00 98.19 525 ILE A O 1
ATOM 4151 N N . ASP A 1 526 ? -23.252 29.807 -16.444 1.00 97.88 526 ASP A N 1
ATOM 4152 C CA . ASP A 1 526 ? -22.252 29.808 -17.502 1.00 97.88 526 ASP A CA 1
ATOM 4153 C C . ASP A 1 526 ? -21.300 30.987 -17.315 1.00 97.88 526 ASP A C 1
ATOM 4155 O O . ASP A 1 526 ? -21.697 32.144 -17.438 1.00 97.88 526 ASP A O 1
ATOM 4159 N N . SER A 1 527 ? -20.031 30.713 -17.017 1.00 97.56 527 SER A N 1
ATOM 4160 C CA . SER A 1 527 ? -19.051 31.773 -16.807 1.00 97.56 527 SER A CA 1
ATOM 4161 C C . SER A 1 527 ? -18.920 32.653 -18.053 1.00 97.56 527 SER A C 1
ATOM 4163 O O . SER A 1 527 ? -18.706 33.853 -17.930 1.00 97.56 527 SER A O 1
ATOM 4165 N N . THR A 1 528 ? -19.121 32.103 -19.257 1.00 96.44 528 THR A N 1
ATOM 4166 C CA . THR A 1 528 ? -19.002 32.861 -20.514 1.00 96.44 528 THR A CA 1
ATOM 4167 C C . THR A 1 528 ? -20.030 33.986 -20.649 1.00 96.44 528 THR A C 1
ATOM 4169 O O . THR A 1 528 ? -19.805 34.912 -21.424 1.00 96.44 528 THR A O 1
ATOM 4172 N N . THR A 1 529 ? -21.124 33.954 -19.878 1.00 97.62 529 THR A N 1
ATOM 4173 C CA . THR A 1 529 ? -22.159 34.998 -19.903 1.00 97.62 529 THR A CA 1
ATOM 4174 C C . THR A 1 529 ? -21.950 36.095 -18.862 1.00 97.62 529 THR A C 1
ATOM 4176 O O . THR A 1 529 ? -22.655 37.099 -18.906 1.00 97.62 529 THR A O 1
ATOM 4179 N N . ILE A 1 530 ? -21.029 35.906 -17.912 1.00 97.38 530 ILE A N 1
ATOM 4180 C CA . ILE A 1 530 ? -20.783 36.855 -16.811 1.00 97.38 530 ILE A CA 1
ATOM 4181 C C . ILE A 1 530 ? -19.381 37.469 -16.838 1.00 97.38 530 ILE A C 1
ATOM 4183 O O . ILE A 1 530 ? -19.165 38.484 -16.184 1.00 97.38 530 ILE A O 1
ATOM 4187 N N . VAL A 1 531 ? -18.435 36.876 -17.573 1.00 96.88 531 VAL A N 1
ATOM 4188 C CA . VAL A 1 531 ? -17.043 37.344 -17.586 1.00 96.88 531 VAL A CA 1
ATOM 4189 C C . VAL A 1 531 ? -16.887 38.733 -18.203 1.00 96.88 531 VAL A C 1
ATOM 4191 O O . VAL A 1 531 ? -17.477 39.049 -19.236 1.00 96.88 531 VAL A O 1
ATOM 4194 N N . SER A 1 532 ? -16.035 39.558 -17.597 1.00 97.38 532 SER A N 1
ATOM 4195 C CA . SER A 1 532 ? -15.719 40.899 -18.086 1.00 97.38 532 SER A CA 1
ATOM 4196 C C . SER A 1 532 ? -14.698 40.879 -19.229 1.00 97.38 532 SER A C 1
ATOM 4198 O O . SER A 1 532 ? -13.955 39.916 -19.440 1.00 97.38 532 SER A O 1
ATOM 4200 N N . ASN A 1 533 ? -14.578 42.008 -19.940 1.00 97.44 533 ASN A N 1
ATOM 4201 C CA . ASN A 1 533 ? -13.537 42.201 -20.958 1.00 97.44 533 ASN A CA 1
ATOM 4202 C C . ASN A 1 533 ? -12.120 41.989 -20.399 1.00 97.44 533 ASN A C 1
ATOM 4204 O O . ASN A 1 533 ? -11.237 41.530 -21.122 1.00 97.44 533 ASN A O 1
ATOM 4208 N N . ARG A 1 534 ? -11.901 42.292 -19.111 1.00 96.94 534 ARG A N 1
ATOM 4209 C CA . ARG A 1 534 ? -10.622 42.072 -18.422 1.00 96.94 534 ARG A CA 1
ATOM 4210 C C . ARG A 1 534 ? -10.302 40.581 -18.321 1.00 96.94 534 ARG A C 1
ATOM 4212 O O . ARG A 1 534 ? -9.180 40.182 -18.623 1.00 96.94 534 ARG A O 1
ATOM 4219 N N . THR A 1 535 ? -11.283 39.766 -17.955 1.00 96.25 535 THR A N 1
ATOM 4220 C CA . THR A 1 535 ? -11.145 38.309 -17.844 1.00 96.25 535 THR A CA 1
ATOM 4221 C C . THR A 1 535 ? -10.936 37.653 -19.204 1.00 96.25 535 THR A C 1
ATOM 4223 O O . THR A 1 535 ? -10.053 36.807 -19.353 1.00 96.25 535 THR A O 1
ATOM 4226 N N . ILE A 1 536 ? -11.674 38.101 -20.226 1.00 95.12 536 ILE A N 1
ATOM 4227 C CA . ILE A 1 536 ? -11.483 37.658 -21.616 1.00 95.12 536 ILE A CA 1
ATOM 4228 C C . ILE A 1 536 ? -10.069 38.004 -22.099 1.00 95.12 536 ILE A C 1
ATOM 4230 O O . ILE A 1 536 ? -9.373 37.151 -22.652 1.00 95.12 536 ILE A O 1
ATOM 4234 N N . TYR A 1 537 ? -9.613 39.236 -21.853 1.00 94.50 537 TYR A N 1
ATOM 4235 C CA . TYR A 1 537 ? -8.259 39.664 -22.198 1.00 94.50 537 TYR A CA 1
ATOM 4236 C C . TYR A 1 537 ? -7.198 38.811 -21.490 1.00 94.50 537 TYR A C 1
ATOM 4238 O O . TYR A 1 537 ? -6.285 38.311 -22.148 1.00 94.50 537 TYR A O 1
ATOM 4246 N N . TYR A 1 538 ? -7.345 38.582 -20.178 1.00 93.19 538 TYR A N 1
ATOM 4247 C CA . TYR A 1 538 ? -6.439 37.724 -19.414 1.00 93.19 538 TYR A CA 1
ATOM 4248 C C . TYR A 1 538 ? -6.362 36.319 -20.014 1.00 93.19 538 TYR A C 1
ATOM 4250 O O . TYR A 1 538 ? -5.260 35.853 -20.300 1.00 93.19 538 TYR A O 1
ATOM 4258 N N . LYS A 1 539 ? -7.508 35.668 -20.261 1.00 91.12 539 LYS A N 1
ATOM 4259 C CA . LYS A 1 539 ? -7.575 34.331 -20.873 1.00 91.12 539 LYS A CA 1
ATOM 4260 C C . LYS A 1 539 ? -6.833 34.293 -22.209 1.00 91.12 539 LYS A C 1
ATOM 4262 O O . LYS A 1 539 ? -5.971 33.440 -22.400 1.00 91.12 539 LYS A O 1
ATOM 4267 N N . ASN A 1 540 ? -7.114 35.238 -23.104 1.00 90.88 540 ASN A N 1
ATOM 4268 C CA . ASN A 1 540 ? -6.523 35.260 -24.444 1.00 90.88 540 ASN A CA 1
ATOM 4269 C C . ASN A 1 540 ? -5.002 35.459 -24.409 1.00 90.88 540 ASN A C 1
ATOM 4271 O O . ASN A 1 540 ? -4.270 34.759 -25.107 1.00 90.88 540 ASN A O 1
ATOM 4275 N N . VAL A 1 541 ? -4.512 36.383 -23.578 1.00 90.00 541 VAL A N 1
ATOM 4276 C CA . VAL A 1 541 ? -3.071 36.659 -23.474 1.00 90.00 541 VAL A CA 1
ATOM 4277 C C . VAL A 1 541 ? -2.345 35.502 -22.787 1.00 90.00 541 VAL A C 1
ATOM 4279 O O . VAL A 1 541 ? -1.334 35.015 -23.294 1.00 90.00 541 VAL A O 1
ATOM 4282 N N . SER A 1 542 ? -2.875 35.014 -21.664 1.00 87.94 542 SER A N 1
ATOM 4283 C CA . SER A 1 542 ? -2.255 33.930 -20.892 1.00 87.94 542 SER A CA 1
ATOM 4284 C C . SER A 1 542 ? -2.249 32.594 -21.635 1.00 87.94 542 SER A C 1
ATOM 4286 O O . SER A 1 542 ? -1.261 31.870 -21.525 1.00 87.94 542 SER A O 1
ATOM 4288 N N . SER A 1 543 ? -3.264 32.307 -22.459 1.00 83.12 543 SER A N 1
ATOM 4289 C CA . SER A 1 543 ? -3.289 31.103 -23.304 1.00 83.12 543 SER A CA 1
ATOM 4290 C C . SER A 1 543 ? -2.019 31.004 -24.148 1.00 83.12 543 SER A C 1
ATOM 4292 O O . SER A 1 543 ? -1.386 29.956 -24.170 1.00 83.12 543 SER A O 1
ATOM 4294 N N . SER A 1 544 ? -1.581 32.110 -24.766 1.00 80.69 544 SER A N 1
ATOM 4295 C CA . SER A 1 544 ? -0.367 32.123 -25.598 1.00 80.69 544 SER A CA 1
ATOM 4296 C C . SER A 1 544 ? 0.934 31.947 -24.803 1.00 80.69 544 SER A C 1
ATOM 4298 O O . SER A 1 544 ? 1.887 31.357 -25.306 1.00 80.69 544 SER A O 1
ATOM 4300 N N . LEU A 1 545 ? 0.966 32.405 -23.548 1.00 80.62 545 LEU A N 1
ATOM 4301 C CA . LEU A 1 545 ? 2.129 32.286 -22.662 1.00 80.62 545 LEU A CA 1
ATOM 4302 C C . LEU A 1 545 ? 2.300 30.871 -22.094 1.00 80.62 545 LEU A C 1
ATOM 4304 O O . LEU A 1 545 ? 3.429 30.439 -21.871 1.00 80.62 545 LEU A O 1
ATOM 4308 N N . PHE A 1 546 ? 1.200 30.148 -21.869 1.00 79.12 546 PHE A N 1
ATOM 4309 C CA . PHE A 1 546 ? 1.211 28.829 -21.225 1.00 79.12 546 PHE A CA 1
ATOM 4310 C C . PHE A 1 546 ? 0.960 27.656 -22.188 1.00 79.12 546 PHE A C 1
ATOM 4312 O O . PHE A 1 546 ? 0.812 26.521 -21.733 1.00 79.12 546 PHE A O 1
ATOM 4319 N N . MET A 1 547 ? 0.993 27.883 -23.511 1.00 66.12 547 MET A N 1
ATOM 4320 C CA . MET A 1 547 ? 0.806 26.826 -24.525 1.00 66.12 547 MET A CA 1
ATOM 4321 C C . MET A 1 547 ? 1.779 25.646 -24.366 1.00 66.12 547 MET A C 1
ATOM 4323 O O . MET A 1 547 ? 1.461 24.521 -24.748 1.00 66.12 547 MET A O 1
ATOM 4327 N N . THR A 1 548 ? 2.976 25.882 -23.819 1.00 65.81 548 THR A N 1
ATOM 4328 C CA . THR A 1 548 ? 4.038 24.871 -23.697 1.00 65.81 548 THR A CA 1
ATOM 4329 C C . THR A 1 548 ? 3.914 23.968 -22.470 1.00 65.81 548 THR A C 1
ATOM 4331 O O . THR A 1 548 ? 4.704 23.034 -22.339 1.00 65.81 548 THR A O 1
ATOM 4334 N N . ASP A 1 549 ? 2.944 24.193 -21.576 1.00 68.25 549 ASP A N 1
ATOM 4335 C CA . ASP A 1 549 ? 2.763 23.399 -20.348 1.00 68.25 549 ASP A CA 1
ATOM 4336 C C . ASP A 1 549 ? 2.040 22.057 -20.605 1.00 68.25 549 ASP A C 1
ATOM 4338 O O . ASP A 1 549 ? 1.068 21.689 -19.947 1.00 68.25 549 ASP A O 1
ATOM 4342 N N . GLY A 1 550 ? 2.477 21.333 -21.642 1.00 58.19 550 GLY A N 1
ATOM 4343 C CA . GLY A 1 550 ? 2.046 19.960 -21.926 1.00 58.19 550 GLY A CA 1
ATOM 4344 C C . GLY A 1 550 ? 0.552 19.778 -22.221 1.00 58.19 550 GLY A C 1
ATOM 4345 O O . GLY A 1 550 ? 0.028 18.694 -21.982 1.00 58.19 550 GLY A O 1
ATOM 4346 N N . GLY A 1 551 ? -0.137 20.815 -22.715 1.00 56.88 551 GLY A N 1
ATOM 4347 C CA . GLY A 1 551 ? -1.584 20.791 -22.984 1.00 56.88 551 GLY A CA 1
ATOM 4348 C C . GLY A 1 551 ? -2.467 20.966 -21.741 1.00 56.88 551 GLY A C 1
ATOM 4349 O O . GLY A 1 551 ? -3.678 20.768 -21.827 1.00 56.88 551 GLY A O 1
ATOM 4350 N N . GLY A 1 552 ? -1.870 21.309 -20.594 1.00 58.56 552 GLY A N 1
ATOM 4351 C CA . GLY A 1 552 ? -2.534 21.304 -19.295 1.00 58.56 552 GLY A CA 1
ATOM 4352 C C . GLY A 1 552 ? -3.011 22.650 -18.762 1.00 58.56 552 GLY A C 1
ATOM 4353 O O . GLY A 1 552 ? -3.709 22.613 -17.760 1.00 58.56 552 GLY A O 1
ATOM 4354 N N . GLU A 1 553 ? -2.646 23.792 -19.372 1.00 72.56 553 GLU A N 1
ATOM 4355 C CA . GLU A 1 553 ? -3.106 25.169 -19.056 1.00 72.56 553 GLU A CA 1
ATOM 4356 C C . GLU A 1 553 ? -3.376 25.450 -17.552 1.00 72.56 553 GLU A C 1
ATOM 4358 O O . GLU A 1 553 ? -4.252 26.237 -17.175 1.00 72.56 553 GLU A O 1
ATOM 4363 N N . LEU A 1 554 ? -2.624 24.794 -16.662 1.00 78.69 554 LEU A N 1
ATOM 4364 C CA . LEU A 1 554 ? -3.012 24.634 -15.260 1.00 78.69 554 LEU A CA 1
ATOM 4365 C C . LEU A 1 554 ? -2.855 25.957 -14.520 1.00 78.69 554 LEU A C 1
ATOM 4367 O O . LEU A 1 554 ? -3.714 26.356 -13.738 1.00 78.69 554 LEU A O 1
ATOM 4371 N N . TRP A 1 555 ? -1.790 26.684 -14.844 1.00 81.38 555 TRP A N 1
ATOM 4372 C CA . TRP A 1 555 ? -1.530 28.022 -14.327 1.00 81.38 555 TRP A CA 1
ATOM 4373 C C . TRP A 1 555 ? -2.582 29.032 -14.773 1.00 81.38 555 TRP A C 1
ATOM 4375 O O . TRP A 1 555 ? -3.086 29.795 -13.949 1.00 81.38 555 TRP A O 1
ATOM 4385 N N . MET A 1 556 ? -2.964 29.001 -16.055 1.00 87.31 556 MET A N 1
ATOM 4386 C CA . MET A 1 556 ? -4.009 29.879 -16.576 1.00 87.31 556 MET A CA 1
ATOM 4387 C C . MET A 1 556 ? -5.341 29.595 -15.886 1.00 87.31 556 MET A C 1
ATOM 4389 O O . MET A 1 556 ? -5.962 30.511 -15.359 1.00 87.31 556 MET A O 1
ATOM 4393 N N . THR A 1 557 ? -5.777 28.335 -15.862 1.00 86.81 557 THR A N 1
ATOM 4394 C CA . THR A 1 557 ? -7.068 27.951 -15.271 1.00 86.81 557 THR A CA 1
ATOM 4395 C C . THR A 1 557 ? -7.127 28.228 -13.766 1.00 86.81 557 THR A C 1
ATOM 4397 O O . THR A 1 557 ? -8.157 28.693 -13.274 1.00 86.81 557 THR A O 1
ATOM 4400 N N . SER A 1 558 ? -6.011 28.051 -13.050 1.00 86.88 558 SER A N 1
ATOM 4401 C CA . SER A 1 558 ? -5.896 28.362 -11.616 1.00 86.88 558 SER A CA 1
ATOM 4402 C C . SER A 1 558 ? -6.004 29.854 -11.310 1.00 86.88 558 SER A C 1
ATOM 4404 O O . SER A 1 558 ? -6.544 30.227 -10.274 1.00 86.88 558 SER A O 1
ATOM 4406 N N . ALA A 1 559 ? -5.504 30.725 -12.185 1.00 88.06 559 ALA A N 1
ATOM 4407 C CA . ALA A 1 559 ? -5.652 32.167 -12.020 1.00 88.06 559 ALA A CA 1
ATOM 4408 C C . ALA A 1 559 ? -7.023 32.660 -12.507 1.00 88.06 559 ALA A C 1
ATOM 4410 O O . ALA A 1 559 ? -7.650 33.501 -11.863 1.00 88.06 559 ALA A O 1
ATOM 4411 N N . LEU A 1 560 ? -7.520 32.096 -13.611 1.00 91.31 560 LEU A N 1
ATOM 4412 C CA . LEU A 1 560 ? -8.782 32.472 -14.243 1.00 91.31 560 LEU A CA 1
ATOM 4413 C C . LEU A 1 560 ? -9.980 32.317 -13.294 1.00 91.31 560 LEU A C 1
ATOM 4415 O O . LEU A 1 560 ? -10.902 33.127 -13.356 1.00 91.31 560 LEU A O 1
ATOM 4419 N N . ARG A 1 561 ? -9.948 31.356 -12.358 1.00 91.38 561 ARG A N 1
ATOM 4420 C CA . ARG A 1 561 ? -11.002 31.215 -11.336 1.00 91.38 561 ARG A CA 1
ATOM 4421 C C . ARG A 1 561 ? -11.164 32.467 -10.466 1.00 91.38 561 ARG A C 1
ATOM 4423 O O . ARG A 1 561 ? -12.289 32.791 -10.114 1.00 91.38 561 ARG A O 1
ATOM 4430 N N . PHE A 1 562 ? -10.085 33.194 -10.156 1.00 93.31 562 PHE A N 1
ATOM 4431 C CA . PHE A 1 562 ? -10.163 34.417 -9.346 1.00 93.31 562 PHE A CA 1
ATOM 4432 C C . PHE A 1 562 ? -10.829 35.561 -10.108 1.00 93.31 562 PHE A C 1
ATOM 4434 O O . PHE A 1 562 ? -11.669 36.257 -9.548 1.00 93.31 562 PHE A O 1
ATOM 4441 N N . PHE A 1 563 ? -10.523 35.694 -11.398 1.00 95.62 563 PHE A N 1
ATOM 4442 C CA . PHE A 1 563 ? -11.197 36.647 -12.279 1.00 95.62 563 PHE A CA 1
ATOM 4443 C C . PHE A 1 563 ? -12.685 36.316 -12.445 1.00 95.62 563 PHE A C 1
ATOM 4445 O O . PHE A 1 563 ? -13.529 37.200 -12.359 1.00 95.62 563 PHE A O 1
ATOM 4452 N N . ILE A 1 564 ? -13.022 35.033 -12.607 1.00 96.12 564 ILE A N 1
ATOM 4453 C CA . ILE A 1 564 ? -14.419 34.584 -12.686 1.00 96.12 564 ILE A CA 1
ATOM 4454 C C . ILE A 1 564 ? -15.160 34.843 -11.368 1.00 96.12 564 ILE A C 1
ATOM 4456 O O . ILE A 1 564 ? -16.324 35.228 -11.406 1.00 96.12 564 ILE A O 1
ATOM 4460 N N . MET A 1 565 ? -14.515 34.655 -10.212 1.00 95.31 565 MET A N 1
ATOM 4461 C CA . MET A 1 565 ? -15.109 34.998 -8.914 1.00 95.31 565 MET A CA 1
ATOM 4462 C C . MET A 1 565 ? -15.377 36.503 -8.794 1.00 95.31 565 MET A C 1
ATOM 4464 O O . MET A 1 565 ? -16.474 36.877 -8.390 1.00 95.31 565 MET A O 1
ATOM 4468 N N . GLU A 1 566 ? -14.430 37.356 -9.194 1.00 96.19 566 GLU A N 1
ATOM 4469 C CA . GLU A 1 566 ? -14.611 38.818 -9.226 1.00 96.19 566 GLU A CA 1
ATOM 4470 C C . GLU A 1 566 ? -15.782 39.214 -10.145 1.00 96.19 566 GLU A C 1
ATOM 4472 O O . GLU A 1 566 ? -16.684 39.940 -9.728 1.00 96.19 566 GLU A O 1
ATOM 4477 N N . ASP A 1 567 ? -15.829 38.672 -11.365 1.00 97.88 567 ASP A N 1
ATOM 4478 C CA . ASP A 1 567 ? -16.910 38.931 -12.321 1.00 97.88 567 ASP A CA 1
ATOM 4479 C C . ASP A 1 567 ? -18.273 38.441 -11.806 1.00 97.88 567 ASP A C 1
ATOM 4481 O O . ASP A 1 567 ? -19.284 39.124 -11.968 1.00 97.88 567 ASP A O 1
ATOM 4485 N N . LEU A 1 568 ? -18.312 37.282 -11.140 1.00 96.94 568 LEU A N 1
ATOM 4486 C CA . LEU A 1 568 ? -19.518 36.756 -10.502 1.00 96.94 568 LEU A CA 1
ATOM 4487 C C . LEU A 1 568 ? -20.011 37.691 -9.394 1.00 96.94 568 LEU A C 1
ATOM 4489 O O . LEU A 1 568 ? -21.209 37.970 -9.323 1.00 96.94 568 LEU A O 1
ATOM 4493 N N . MET A 1 569 ? -19.099 38.185 -8.550 1.00 96.50 569 MET A N 1
ATOM 4494 C CA . MET A 1 569 ? -19.439 39.134 -7.491 1.00 96.50 569 MET A CA 1
ATOM 4495 C C . MET A 1 569 ? -20.039 40.414 -8.070 1.00 96.50 569 MET A C 1
ATOM 4497 O O . MET A 1 569 ? -21.088 40.854 -7.608 1.00 96.50 569 MET A O 1
ATOM 4501 N N . LEU A 1 570 ? -19.428 40.972 -9.117 1.00 96.94 570 LEU A N 1
ATOM 4502 C CA . LEU A 1 570 ? -19.938 42.169 -9.787 1.00 96.94 570 LEU A CA 1
ATOM 4503 C C . LEU A 1 570 ? -21.295 41.920 -10.459 1.00 96.94 570 LEU A C 1
ATOM 4505 O O . LEU A 1 570 ? -22.195 42.746 -10.339 1.00 96.94 570 LEU A O 1
ATOM 4509 N N . HIS A 1 571 ? -21.469 40.780 -11.132 1.00 97.00 571 HIS A N 1
ATOM 4510 C CA . HIS A 1 571 ? -22.703 40.456 -11.849 1.00 97.00 571 HIS A CA 1
ATOM 4511 C C . HIS A 1 571 ? -23.906 40.280 -10.910 1.00 97.00 571 HIS A C 1
ATOM 4513 O O . HIS A 1 571 ? -25.014 40.704 -11.236 1.00 97.00 571 HIS A O 1
ATOM 4519 N N . TYR A 1 572 ? -23.695 39.668 -9.742 1.00 95.25 572 TYR A N 1
ATOM 4520 C CA . TYR A 1 572 ? -24.752 39.392 -8.762 1.00 95.25 572 TYR A CA 1
ATOM 4521 C C . TYR A 1 572 ? -24.766 40.359 -7.570 1.00 95.25 572 TYR A C 1
ATOM 4523 O O . TYR A 1 572 ? -25.530 40.150 -6.628 1.00 95.25 572 TYR A O 1
ATOM 4531 N N . ASN A 1 573 ? -23.967 41.431 -7.617 1.00 94.88 573 ASN A N 1
ATOM 4532 C CA . ASN A 1 573 ? -23.804 42.415 -6.541 1.00 94.88 573 ASN A CA 1
ATOM 4533 C C . ASN A 1 573 ? -23.424 41.789 -5.184 1.00 94.88 573 ASN A C 1
ATOM 4535 O O . ASN A 1 573 ? -23.915 42.210 -4.135 1.00 94.88 573 ASN A O 1
ATOM 4539 N N . TYR A 1 574 ? -22.553 40.778 -5.184 1.00 93.62 574 TYR A N 1
ATOM 4540 C CA . TYR A 1 574 ? -21.994 40.231 -3.950 1.00 93.62 574 TYR A CA 1
ATOM 4541 C C . TYR A 1 574 ? -20.900 41.152 -3.418 1.00 93.62 574 TYR A C 1
ATOM 4543 O O . TYR A 1 574 ? -19.946 41.479 -4.120 1.00 93.62 574 TYR A O 1
ATOM 4551 N N . THR A 1 575 ? -21.027 41.555 -2.157 1.00 93.06 575 THR A N 1
ATOM 4552 C CA . THR A 1 575 ? -20.061 42.440 -1.494 1.00 93.06 575 THR A CA 1
ATOM 4553 C C . THR A 1 575 ? -18.867 41.682 -0.926 1.00 93.06 575 THR A C 1
ATOM 4555 O O . THR A 1 575 ? -17.779 42.240 -0.831 1.00 93.06 575 THR A O 1
ATOM 4558 N N . GLU A 1 576 ? -19.058 40.414 -0.555 1.00 90.69 576 GLU A N 1
ATOM 4559 C CA . GLU A 1 576 ? -18.050 39.586 0.105 1.00 90.69 576 GLU A CA 1
ATOM 4560 C C . GLU A 1 576 ? -18.084 38.155 -0.438 1.00 90.69 576 GLU A C 1
ATOM 4562 O O . GLU A 1 576 ? -19.147 37.609 -0.738 1.00 90.69 576 GLU A O 1
ATOM 4567 N N . MET A 1 577 ? -16.907 37.538 -0.551 1.00 91.25 577 MET A N 1
ATOM 4568 C CA . MET A 1 577 ? -16.750 36.132 -0.912 1.00 91.25 577 MET A CA 1
ATOM 4569 C C . MET A 1 577 ? -15.556 35.548 -0.160 1.00 91.25 577 MET A C 1
ATOM 4571 O O . MET A 1 577 ? -14.487 36.155 -0.110 1.00 91.25 577 MET A O 1
ATOM 4575 N N . ILE A 1 578 ? -15.733 34.358 0.413 1.00 89.88 578 ILE A N 1
ATOM 4576 C CA . ILE A 1 578 ? -14.658 33.608 1.068 1.00 89.88 578 ILE A CA 1
ATOM 4577 C C . ILE A 1 578 ? -14.265 32.462 0.141 1.00 89.88 578 ILE A C 1
ATOM 4579 O O . ILE A 1 578 ? -15.052 31.546 -0.090 1.00 89.88 578 ILE A O 1
ATOM 4583 N N . HIS A 1 579 ? -13.044 32.518 -0.388 1.00 87.12 579 HIS A N 1
ATOM 4584 C CA . HIS A 1 579 ? -12.479 31.433 -1.181 1.00 87.12 579 HIS A CA 1
ATOM 4585 C C . HIS A 1 579 ? -11.830 30.395 -0.262 1.00 87.12 579 HIS A C 1
ATOM 4587 O O . HIS A 1 579 ? -10.959 30.727 0.544 1.00 87.12 579 HIS A O 1
ATOM 4593 N N . VAL A 1 580 ? -12.248 29.140 -0.408 1.00 80.50 580 VAL A N 1
ATOM 4594 C CA . VAL A 1 580 ? -11.657 27.981 0.265 1.00 80.50 580 VAL A CA 1
ATOM 4595 C C . VAL A 1 580 ? -11.136 27.057 -0.827 1.00 80.50 580 VAL A C 1
ATOM 4597 O O . VAL A 1 580 ? -11.921 26.600 -1.657 1.00 80.50 580 VAL A O 1
ATOM 4600 N N . GLU A 1 581 ? -9.822 26.838 -0.841 1.00 70.25 581 GLU A N 1
ATOM 4601 C CA . GLU A 1 581 ? -9.148 25.943 -1.789 1.00 70.25 581 GLU A CA 1
ATOM 4602 C C . GLU A 1 581 ? -8.919 24.549 -1.210 1.00 70.25 581 GLU A C 1
ATOM 4604 O O . GLU A 1 581 ? -8.392 24.464 -0.075 1.00 70.25 581 GLU A O 1
#